Protein AF-A0AB38VSW3-F1 (afdb_monomer)

Nearest PDB structures (foldseek):
  4hss-assembly1_A  TM=2.836E-01  e=7.412E-05  Corynebacterium diphtheriae NCTC 13129
  4ou3-assembly1_A  TM=2.719E-01  e=1.695E-01  Sus scrofa
  4naq-assembly1_A  TM=2.684E-01  e=3.039E-01  Sus scrofa
  7vpp-assembly1_C  TM=2.658E-01  e=3.516E-01  Sus scrofa
  7vpp-assembly1_A  TM=2.348E-01  e=2.269E-01  Sus scrofa

Mean predicted aligned error: 18.6 Å

Radius of gyration: 65.26 Å; Cα contacts (8 Å, |Δi|>4): 1639; chains: 1; bounding box: 144×41×221 Å

Organism: NCBI:txid35755

Secondary structure (DSSP, 8-state):
--------------EEEEEEEEE---TTS-EEEEEEE-TT--EEEPPEETTEEEEEEEEE-TT-----EEEEEE---S-GGGSS--TT-SSSTT-EEEEEEETTT--EEEEEEE--PPPPPPPPEEEEEEEEEEEETTEEEEEEEEEEEEEE--TT--S-EEEEEEEEE---TT--EEEEEEEEEEETTSPBP----PPPSSTTS-EE-S-TT-PEEE-TT-EEEEEEEEEEEPBPTT--HHHHS--TT-TTSTT-EEEEEEEEETTEEEEEEEEE-----BPBPEEEEEEEEEEEES--STTEEEEEEEEEEEEESTTSB-EEEEEEEEE---TTT-S-SEEEEEETT-SSPEEE--BTTBEEEEEEEEE-TT-EEEEEEEEEEEPPPTT--HHHHS--SSSSSTT-EEEEEEE-SSS-EEEEEEE--PPP---PPPEEEEEEEEEEEPTT-TTEEEEEEEEEEE--TTSPPEEEEEEEEE--SS-EEEEEEEEETTEEEEEPEETTEEEEEEEEEE-TT-EEEEEEEEEEEPBPTTS-HHHHS--TT-TTSTT-EEEEEEETTEEEEEEE--PPPBPP-BPPPEEE-B-TTSPBPPGGG----EEE--TTTTS----EEEE-EE-TTT--TTEEE-SSPBPSS--

Foldseek 3Di:
DDDDDDDDDDDDDWFKKWKFKAFQEAPQWAWPWKWKQDPVRDTDTFDADPRHTGQDIDIDDPPDDDDIDMDTHTARHAAQPQLADDPPAGNHHRKMKMFMAGPVPRDTPDIDIDHDRHDFADDKDKEKDDWDWDADPPDLQKIKTKIKIKIWAALPGPDKWWKWKFKFWLAAPQWDWPDKDFPAKAKPVGDGFQWDFDDAPPDGNGTTTHPPPGTGIDDHGMMMMIMMITMIGAGELPDDPQQQADDAPDGNRRRKMKMWMWTQDNVGTDIDMYIDHDGGAYRAFDKDKEKEWPDKALDDPDQKIKTKMKMKIAREDHRHDWWFKWKKKAWQAAPQFPDWDWKWKDWPPGDDTDTFDDDPRITTPGGRDTHHYGGMTMMMMMTMTGAGDPPPDQQRQDDDPDGRHHGKMKMKMWTDDPDIDIDMYIYHDGRDDDADDKDKEKEWPDWAADPPDAQKIKTKMKMKIAAAQRHDFFFKWKKKQWQAAQKAWPFKWKDDPNDTDTFDDDDRMGGQDGRDGHHHGDMDMIMMMTMIRAGEPPGDPQQQAWDPPDGSRRRKMKMKMDTSVGIDIYIYGDGTHHQPQADKDKDFDADPVRHHDACVVPDWDWDFFQFQVNHGPDDGQATWDDPPPPPRRRMTTRVDGDGDHHD

Solvent-accessible surface area (backbone atoms only — not comparable to full-atom values): 35236 Å² total; per-residue (Å²): 140,88,84,89,82,89,84,80,84,81,72,84,66,73,44,52,35,33,36,31,40,33,74,33,37,15,88,31,36,49,73,75,49,43,25,40,40,51,99,87,66,54,76,43,80,44,65,78,51,100,84,26,25,65,71,48,71,49,76,50,57,76,98,64,87,85,87,84,46,73,49,80,40,58,47,87,56,72,62,44,86,33,29,52,53,60,96,85,54,74,43,21,10,50,17,33,36,39,39,34,23,36,58,91,76,65,47,78,76,46,74,51,75,52,63,44,59,47,83,75,72,52,73,67,47,71,46,41,41,75,47,43,77,43,82,41,86,98,37,79,53,34,33,35,38,33,37,36,38,38,43,33,31,50,66,89,19,93,44,72,46,50,34,37,41,35,42,32,77,35,38,18,92,70,45,44,77,78,44,78,44,79,78,46,44,32,35,75,86,70,48,76,54,87,63,31,83,47,79,59,58,58,96,85,64,19,31,40,46,34,44,85,102,43,63,50,75,44,49,51,56,36,36,37,42,34,35,39,37,35,34,29,37,35,25,59,33,79,58,60,67,78,42,26,47,46,45,91,95,41,78,40,16,8,47,18,32,40,33,38,36,42,26,84,43,53,93,44,81,43,78,51,69,35,60,36,48,29,64,47,53,58,20,56,32,55,75,50,60,47,40,40,73,74,49,72,43,83,65,62,64,96,66,21,19,33,37,32,32,40,38,39,42,33,22,42,51,59,66,18,44,61,39,49,34,27,35,34,40,33,68,29,42,7,77,55,38,44,75,69,76,47,40,28,38,26,45,77,92,50,92,62,73,44,80,56,79,54,63,96,59,39,29,73,78,45,73,68,39,78,43,46,33,53,37,73,48,46,35,39,38,39,39,30,29,42,57,56,61,88,86,64,54,70,75,52,29,38,46,44,102,54,80,48,16,11,50,13,34,36,38,39,44,36,32,60,89,89,63,77,45,74,50,70,28,59,28,60,39,61,50,89,82,89,51,50,73,66,47,62,44,45,40,70,75,49,76,42,74,41,84,100,38,92,61,30,33,37,37,34,33,42,36,41,40,36,27,46,76,63,15,64,70,41,50,33,32,38,36,39,34,67,32,48,9,62,45,46,82,76,47,42,26,37,53,58,94,90,42,79,39,80,48,68,70,59,84,74,29,30,71,76,43,74,68,4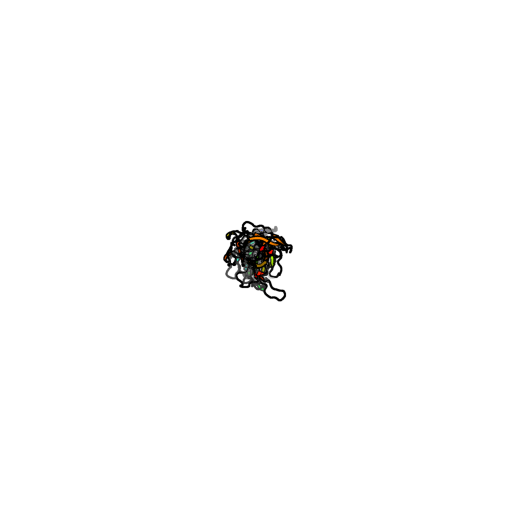1,77,43,46,46,63,37,70,51,79,44,44,36,40,35,36,28,38,39,13,56,77,85,49,61,65,76,26,26,40,49,45,88,99,36,80,44,13,1,44,17,29,38,36,39,41,38,40,97,90,50,73,46,69,31,58,28,63,42,60,36,61,57,43,74,80,41,67,62,53,75,44,75,50,55,47,100,88,67,46,81,43,69,56,90,76,71,80,86,54,75,40,43,36,18,51,94,84,70,49,78,72,76,48,78,72,39,69,45,42,78,42,88,80,75,82,46,80,35,37,29,23,53,89,48,74,47,78,92,79,44,100

Structure (mmCIF, N/CA/C/O backbone):
data_AF-A0AB38VSW3-F1
#
_entry.id   AF-A0AB38VSW3-F1
#
loop_
_atom_site.group_PDB
_atom_site.id
_atom_site.type_symbol
_atom_site.label_atom_id
_atom_site.label_alt_id
_atom_site.label_comp_id
_atom_site.label_asym_id
_atom_site.label_entity_id
_atom_site.label_seq_id
_atom_site.pdbx_PDB_ins_code
_atom_site.Cartn_x
_atom_site.Cartn_y
_atom_site.Cartn_z
_atom_site.occupancy
_atom_site.B_iso_or_equiv
_atom_site.auth_seq_id
_atom_site.auth_comp_id
_atom_site.auth_asym_id
_atom_site.auth_atom_id
_atom_site.pdbx_PDB_model_num
ATOM 1 N N . MET A 1 1 ? -90.142 -3.283 115.006 1.00 35.09 1 MET A N 1
ATOM 2 C CA . MET A 1 1 ? -89.270 -3.639 116.148 1.00 35.09 1 MET A CA 1
ATOM 3 C C . MET A 1 1 ? -88.181 -4.572 115.643 1.00 35.09 1 MET A C 1
ATOM 5 O O . MET A 1 1 ? -88.493 -5.407 114.808 1.00 35.09 1 MET A O 1
ATOM 9 N N . VAL A 1 2 ? -86.969 -4.403 116.193 1.00 30.55 2 VAL A N 1
ATOM 10 C CA . VAL A 1 2 ? -85.678 -5.096 115.945 1.00 30.55 2 VAL A CA 1
ATOM 11 C C . VAL A 1 2 ? -84.776 -4.548 114.810 1.00 30.55 2 VAL A C 1
ATOM 13 O O . VAL A 1 2 ? -84.734 -5.060 113.702 1.00 30.55 2 VAL A O 1
ATOM 16 N N . ALA A 1 3 ? -84.139 -3.420 115.154 1.00 35.19 3 ALA A N 1
ATOM 17 C CA . ALA A 1 3 ? -82.729 -2.971 115.104 1.00 35.19 3 ALA A CA 1
ATOM 18 C C . ALA A 1 3 ? -81.608 -3.549 114.184 1.00 35.19 3 ALA A C 1
ATOM 20 O O . ALA A 1 3 ? -81.405 -4.755 114.105 1.00 35.19 3 ALA A O 1
ATOM 21 N N . ASN A 1 4 ? -80.762 -2.579 113.764 1.00 36.25 4 ASN A N 1
ATOM 22 C CA . ASN A 1 4 ? -79.280 -2.523 113.656 1.00 36.25 4 ASN A CA 1
ATOM 23 C C . ASN A 1 4 ? -78.512 -3.185 112.485 1.00 36.25 4 ASN A C 1
ATOM 25 O O . ASN A 1 4 ? -78.336 -4.396 112.469 1.00 36.25 4 ASN A O 1
ATOM 29 N N . ASN A 1 5 ? -77.891 -2.383 111.597 1.00 32.25 5 ASN A N 1
ATOM 30 C CA . ASN A 1 5 ? -76.478 -1.936 111.697 1.00 32.25 5 ASN A CA 1
ATOM 31 C C . ASN A 1 5 ? -75.986 -1.175 110.437 1.00 32.25 5 ASN A C 1
ATOM 33 O O . ASN A 1 5 ? -76.359 -1.496 109.313 1.00 32.25 5 ASN A O 1
ATOM 37 N N . ASP A 1 6 ? -75.133 -0.180 110.698 1.00 40.50 6 ASP A N 1
ATOM 38 C CA . ASP A 1 6 ? -74.167 0.561 109.864 1.00 40.50 6 ASP A CA 1
ATOM 39 C C . ASP A 1 6 ? -73.978 0.229 108.368 1.00 40.50 6 ASP A C 1
ATOM 41 O O . ASP A 1 6 ? -73.460 -0.828 108.011 1.00 40.50 6 ASP A O 1
ATOM 45 N N . ILE A 1 7 ? -74.146 1.253 107.516 1.00 37.25 7 ILE A N 1
ATOM 46 C CA . ILE A 1 7 ? -73.246 1.503 106.374 1.00 37.25 7 ILE A CA 1
ATOM 47 C C . ILE A 1 7 ? -72.854 2.986 106.396 1.00 37.25 7 ILE A C 1
ATOM 49 O O . ILE A 1 7 ? -73.611 3.862 105.982 1.00 37.25 7 ILE A O 1
ATOM 53 N N . ASN A 1 8 ? -71.650 3.245 106.905 1.00 37.97 8 ASN A N 1
ATOM 54 C CA . ASN A 1 8 ? -70.973 4.534 106.846 1.00 37.97 8 ASN A CA 1
ATOM 55 C C . ASN A 1 8 ? -70.571 4.890 105.403 1.00 37.97 8 ASN A C 1
ATOM 57 O O . ASN A 1 8 ? -69.819 4.170 104.747 1.00 37.97 8 ASN A O 1
ATOM 61 N N . ASP A 1 9 ? -71.067 6.040 104.961 1.00 42.03 9 ASP A N 1
ATOM 62 C CA . ASP A 1 9 ? -70.393 7.117 104.228 1.00 42.03 9 ASP A CA 1
ATOM 63 C C . ASP A 1 9 ? -68.881 6.897 103.922 1.00 42.03 9 ASP A C 1
ATOM 65 O O . ASP A 1 9 ? -67.999 7.274 104.699 1.00 42.03 9 ASP A O 1
ATOM 69 N N . LYS A 1 10 ? -68.542 6.300 102.765 1.00 42.84 10 LYS A N 1
ATOM 70 C CA . LYS A 1 10 ? -67.163 6.300 102.232 1.00 42.84 10 LYS A CA 1
ATOM 71 C C . LYS A 1 10 ? -66.903 7.609 101.483 1.00 42.84 10 LYS A C 1
ATOM 73 O O . LYS A 1 10 ? -67.060 7.682 100.266 1.00 42.84 10 LYS A O 1
ATOM 78 N N . LYS A 1 11 ? -66.453 8.633 102.213 1.00 42.84 11 LYS A N 1
ATOM 79 C CA . LYS A 1 11 ? -65.789 9.815 101.637 1.00 42.84 11 LYS A CA 1
ATOM 80 C C . LYS A 1 11 ? -64.628 9.371 100.739 1.00 42.84 11 LYS A C 1
ATOM 82 O O . LYS A 1 11 ? -63.855 8.493 101.121 1.00 42.84 11 LYS A O 1
ATOM 87 N N . ALA A 1 12 ? -64.500 9.981 99.562 1.00 49.84 12 ALA A N 1
ATOM 88 C CA . ALA A 1 12 ? -63.368 9.771 98.666 1.00 49.84 12 ALA A CA 1
ATOM 89 C C . ALA A 1 12 ? -62.064 10.168 99.382 1.00 49.84 12 ALA A C 1
ATOM 91 O O . ALA A 1 12 ? -61.819 11.345 99.629 1.00 49.84 12 ALA A O 1
ATOM 92 N N . GLN A 1 13 ? -61.270 9.177 99.788 1.00 59.62 13 GLN A N 1
ATOM 93 C CA . GLN A 1 13 ? -59.976 9.388 100.437 1.00 59.62 13 GLN A CA 1
ATOM 94 C C . GLN A 1 13 ? -58.893 9.635 99.381 1.00 59.62 13 GLN A C 1
ATOM 96 O O . GLN A 1 13 ? -58.911 8.994 98.327 1.00 59.62 13 GLN A O 1
ATOM 101 N N . GLN A 1 14 ? -57.954 10.539 99.686 1.00 63.81 14 GLN A N 1
ATOM 102 C CA . GLN A 1 14 ? -56.663 10.649 98.998 1.00 63.81 14 GLN A CA 1
ATOM 103 C C . GLN A 1 14 ? -56.000 9.271 98.951 1.00 63.81 14 GLN A C 1
ATOM 105 O O . GLN A 1 14 ? -56.002 8.555 99.953 1.00 63.81 14 GLN A O 1
ATOM 110 N N . ARG A 1 15 ? -55.449 8.888 97.796 1.00 70.06 15 ARG A N 1
ATOM 111 C CA . ARG A 1 15 ? -54.729 7.618 97.652 1.00 70.06 15 ARG A CA 1
ATOM 112 C C . ARG A 1 15 ? -53.339 7.856 97.102 1.00 70.06 15 ARG A C 1
ATOM 114 O O . ARG A 1 15 ? -53.170 8.587 96.124 1.00 70.06 15 ARG A O 1
ATOM 121 N N . GLU A 1 16 ? -52.362 7.205 97.721 1.00 82.50 16 GLU A N 1
ATOM 122 C CA . GLU A 1 16 ? -51.021 7.122 97.167 1.00 82.50 16 GLU A CA 1
ATOM 123 C C . GLU A 1 16 ? -50.976 6.097 96.029 1.00 82.50 16 GLU A C 1
ATOM 125 O O . GLU A 1 16 ? -51.409 4.950 96.178 1.00 82.50 16 GLU A O 1
ATOM 130 N N . TYR A 1 17 ? -50.420 6.508 94.895 1.00 85.44 17 TYR A N 1
ATOM 131 C CA . TYR A 1 17 ? -50.306 5.702 93.691 1.00 85.44 17 TYR A CA 1
ATOM 132 C C . TYR A 1 17 ? -48.846 5.558 93.248 1.00 85.44 17 TYR A C 1
ATOM 134 O O . TYR A 1 17 ? -47.978 6.373 93.577 1.00 85.44 17 TYR A O 1
ATOM 142 N N . LYS A 1 18 ? -48.597 4.525 92.446 1.00 87.69 18 LYS A N 1
ATOM 143 C CA . LYS A 1 18 ? -47.345 4.287 91.726 1.00 87.69 18 LYS A CA 1
ATOM 144 C C . LYS A 1 18 ? -47.673 3.864 90.293 1.00 87.69 18 LYS A C 1
ATOM 146 O O . LYS A 1 18 ? -48.432 2.920 90.113 1.00 87.69 18 LYS A O 1
ATOM 151 N N . ILE A 1 19 ? -47.109 4.540 89.292 1.00 88.75 19 ILE A N 1
ATOM 152 C CA . ILE A 1 19 ? -47.274 4.218 87.865 1.00 88.75 19 ILE A CA 1
ATOM 153 C C . ILE A 1 19 ? -45.988 3.581 87.358 1.00 88.75 19 ILE A C 1
ATOM 155 O O . ILE A 1 19 ? -44.912 4.182 87.433 1.00 88.75 19 ILE A O 1
ATOM 159 N N . VAL A 1 20 ? -46.104 2.372 86.822 1.00 89.69 20 VAL A N 1
ATOM 160 C CA . VAL A 1 20 ? -44.997 1.655 86.194 1.00 89.69 20 VAL A CA 1
ATOM 161 C C . VAL A 1 20 ? -45.326 1.436 84.728 1.00 89.69 20 VAL A C 1
ATOM 163 O O . VAL A 1 20 ? -46.371 0.887 84.400 1.00 89.69 20 VAL A O 1
ATOM 166 N N . ASP A 1 21 ? -44.416 1.852 83.857 1.00 90.50 21 ASP A N 1
ATOM 167 C CA . ASP A 1 21 ? -44.489 1.615 82.420 1.00 90.50 21 ASP A CA 1
ATOM 168 C C . ASP A 1 21 ? -43.604 0.432 82.054 1.00 90.50 21 ASP A C 1
ATOM 170 O O . ASP A 1 21 ? -42.467 0.308 82.511 1.00 90.50 21 ASP A O 1
ATOM 174 N N . ASN A 1 22 ? -44.136 -0.482 81.265 1.00 88.62 22 ASN A N 1
ATOM 175 C CA . ASN A 1 22 ? -43.502 -1.741 80.939 1.00 88.62 22 ASN A CA 1
ATOM 176 C C . ASN A 1 22 ? -43.571 -1.951 79.424 1.00 88.62 22 ASN A C 1
ATOM 178 O O . ASN A 1 22 ? -44.429 -2.703 78.942 1.00 88.62 22 ASN A O 1
ATOM 182 N N . PRO A 1 23 ? -42.671 -1.300 78.661 1.00 87.25 23 PRO A N 1
ATOM 183 C CA . PRO A 1 23 ? -42.607 -1.514 77.232 1.00 87.25 23 PRO A CA 1
ATOM 184 C C . PRO A 1 23 ? -42.077 -2.924 76.974 1.00 87.25 23 PRO A C 1
ATOM 186 O O . PRO A 1 23 ? -40.981 -3.293 77.404 1.00 87.25 23 PRO A O 1
ATOM 189 N N . LYS A 1 24 ? -42.885 -3.730 76.284 1.00 85.88 24 LYS A N 1
ATOM 190 C CA . LYS A 1 24 ? -42.597 -5.131 75.947 1.00 85.88 24 LYS A CA 1
ATOM 191 C C . LYS A 1 24 ? -42.590 -5.277 74.432 1.00 85.88 24 LYS A C 1
ATOM 193 O O . LYS A 1 24 ? -43.411 -5.991 73.852 1.00 85.88 24 LYS A O 1
ATOM 198 N N . PHE A 1 25 ? -41.679 -4.531 73.819 1.00 83.25 25 PHE A N 1
ATOM 199 C CA . PHE A 1 25 ? -41.500 -4.497 72.375 1.00 83.25 25 PHE A CA 1
ATOM 200 C C . PHE A 1 25 ? -41.042 -5.875 71.891 1.00 83.25 25 PHE A C 1
ATOM 202 O O . PHE A 1 25 ? -40.576 -6.706 72.678 1.00 83.25 25 PHE A O 1
ATOM 209 N N . THR A 1 26 ? -41.185 -6.128 70.593 1.00 72.12 26 THR A N 1
ATOM 210 C CA . THR A 1 26 ? -40.595 -7.320 69.974 1.00 72.12 26 THR A CA 1
ATOM 211 C C . THR A 1 26 ? -39.095 -7.423 70.278 1.00 72.12 26 THR A C 1
ATOM 213 O O . THR A 1 26 ? -38.396 -6.419 70.425 1.00 72.12 26 THR A O 1
ATOM 216 N N . THR A 1 27 ? -38.575 -8.651 70.355 1.00 69.38 27 THR A N 1
ATOM 217 C CA . THR A 1 27 ? -37.139 -8.911 70.540 1.00 69.38 27 THR A CA 1
ATOM 218 C C . THR A 1 27 ? -36.273 -8.323 69.425 1.00 69.38 27 THR A C 1
ATOM 220 O O . THR A 1 27 ? -35.075 -8.154 69.629 1.00 69.38 27 THR A O 1
ATOM 223 N N . THR A 1 28 ? -36.864 -7.999 68.270 1.00 64.00 28 THR A N 1
ATOM 224 C CA . THR A 1 28 ? -36.188 -7.335 67.143 1.00 64.00 28 THR A CA 1
ATOM 225 C C . THR A 1 28 ? -36.162 -5.809 67.261 1.00 64.00 28 THR A C 1
ATOM 227 O O . THR A 1 28 ? -35.557 -5.122 66.440 1.00 64.00 28 THR A O 1
ATOM 230 N N . ALA A 1 29 ? -36.767 -5.272 68.323 1.00 70.38 29 ALA A N 1
ATOM 231 C CA . ALA A 1 29 ? -36.743 -3.864 68.677 1.00 70.38 29 ALA A CA 1
ATOM 232 C C . ALA A 1 29 ? -36.234 -3.651 70.120 1.00 70.38 29 ALA A C 1
ATOM 234 O O . ALA A 1 29 ? -36.998 -3.191 70.978 1.00 70.38 29 ALA A O 1
ATOM 235 N N . PRO A 1 30 ? -34.974 -4.016 70.450 1.00 75.94 30 PRO A N 1
ATOM 236 C CA . PRO A 1 30 ? -34.468 -3.908 71.813 1.00 75.94 30 PRO A CA 1
ATOM 237 C C . PRO A 1 30 ? -34.503 -2.459 72.305 1.00 75.94 30 PRO A C 1
ATOM 239 O O . PRO A 1 30 ? -33.931 -1.551 71.696 1.00 75.94 30 PRO A O 1
ATOM 242 N N . ILE A 1 31 ? -35.167 -2.260 73.444 1.00 82.38 31 ILE A N 1
ATOM 243 C CA . ILE A 1 31 ? -35.285 -0.964 74.114 1.00 82.38 31 ILE A CA 1
ATOM 244 C C . ILE A 1 31 ? -33.904 -0.539 74.611 1.00 82.38 31 ILE A C 1
ATOM 246 O O . ILE A 1 31 ? -33.273 -1.242 75.400 1.00 82.38 31 ILE A O 1
ATOM 250 N N . THR A 1 32 ? -33.455 0.630 74.169 1.00 82.62 32 THR A N 1
ATOM 251 C CA . THR A 1 32 ? -32.160 1.209 74.532 1.00 82.62 32 THR A CA 1
ATOM 252 C C . THR A 1 32 ? -32.268 2.139 75.731 1.00 82.62 32 THR A C 1
ATOM 254 O O . THR A 1 32 ? -31.391 2.119 76.588 1.00 82.62 32 THR A O 1
ATOM 257 N N . LYS A 1 33 ? -33.351 2.920 75.832 1.00 86.75 33 LYS A N 1
ATOM 258 C CA . LYS A 1 33 ? -33.660 3.747 77.009 1.00 86.75 33 LYS A CA 1
ATOM 259 C C . LYS A 1 33 ? -35.146 4.100 77.080 1.00 86.75 33 LYS A C 1
ATOM 261 O O . LYS A 1 33 ? -35.829 4.170 76.059 1.00 86.75 33 LYS A O 1
ATOM 266 N N . VAL A 1 34 ? -35.629 4.379 78.288 1.00 89.06 34 VAL A N 1
ATOM 267 C CA . VAL A 1 34 ? -36.984 4.892 78.544 1.00 89.06 34 VAL A CA 1
ATOM 268 C C . VAL A 1 34 ? -36.860 6.170 79.355 1.00 89.06 34 VAL A C 1
ATOM 270 O O . VAL A 1 34 ? -36.114 6.216 80.331 1.00 89.06 34 VAL A O 1
ATOM 273 N N . VAL A 1 35 ? -37.570 7.217 78.947 1.00 91.31 35 VAL A N 1
ATOM 274 C CA . VAL A 1 35 ? -37.495 8.534 79.584 1.00 91.31 35 VAL A CA 1
ATOM 275 C C . VAL A 1 35 ? -38.890 9.053 79.926 1.00 91.31 35 VAL A C 1
ATOM 277 O O . VAL A 1 35 ? -39.840 8.853 79.165 1.00 91.31 35 VAL A O 1
ATOM 280 N N . ARG A 1 36 ? -39.014 9.769 81.046 1.00 91.44 36 ARG A N 1
ATOM 281 C CA . ARG A 1 36 ? -40.176 10.616 81.338 1.00 91.44 36 ARG A CA 1
ATOM 282 C C . ARG A 1 36 ? -39.977 11.968 80.667 1.00 91.44 36 ARG A C 1
ATOM 284 O O . ARG A 1 36 ? -38.894 12.543 80.758 1.00 91.44 36 ARG A O 1
ATOM 291 N N . VAL A 1 37 ? -41.025 12.468 80.026 1.00 89.06 37 VAL A N 1
ATOM 292 C CA . VAL A 1 37 ? -41.041 13.772 79.361 1.00 89.06 37 VAL A CA 1
ATOM 293 C C . VAL A 1 37 ? -41.895 14.731 80.183 1.00 89.06 37 VAL A C 1
ATOM 295 O O . VAL A 1 37 ? -43.077 14.465 80.415 1.00 89.06 37 VAL A O 1
ATOM 298 N N . ASP A 1 38 ? -41.302 15.832 80.641 1.00 84.56 38 ASP A N 1
ATOM 299 C CA . ASP A 1 38 ? -42.023 16.850 81.408 1.00 84.56 38 ASP A CA 1
ATOM 300 C C . ASP A 1 38 ? -42.817 17.828 80.513 1.00 84.56 38 ASP A C 1
ATOM 302 O O . ASP A 1 38 ? -42.834 17.723 79.284 1.00 84.56 38 ASP A O 1
ATOM 306 N N . GLY A 1 39 ? -43.506 18.795 81.131 1.00 77.31 39 GLY A N 1
ATOM 307 C CA . GLY A 1 39 ? -44.316 19.792 80.418 1.00 77.31 39 GLY A CA 1
ATOM 308 C C . GLY A 1 39 ? -43.522 20.736 79.504 1.00 77.31 39 GLY A C 1
ATOM 309 O O . GLY A 1 39 ? -44.118 21.346 78.619 1.00 77.31 39 GLY A O 1
ATOM 310 N N . SER A 1 40 ? -42.199 20.833 79.684 1.00 80.38 40 SER A N 1
ATOM 311 C CA . SER A 1 40 ? -41.288 21.602 78.825 1.00 80.38 40 SER A CA 1
ATOM 312 C C . SER A 1 40 ? -40.708 20.774 77.671 1.00 80.38 40 SER A C 1
ATOM 314 O O . SER A 1 40 ? -40.106 21.331 76.755 1.00 80.38 40 SER A O 1
ATOM 316 N N . GLY A 1 41 ? -40.914 19.452 77.692 1.00 79.75 41 GLY A N 1
ATOM 317 C CA . GLY A 1 41 ? -40.327 18.512 76.742 1.00 79.75 41 GLY A CA 1
ATOM 318 C C . GLY A 1 41 ? -38.959 17.972 77.165 1.00 79.75 41 GLY A C 1
ATOM 319 O O . GLY A 1 41 ? -38.352 17.239 76.384 1.00 79.75 41 GLY A O 1
ATOM 320 N N . ALA A 1 42 ? -38.472 18.304 78.366 1.00 83.56 42 ALA A N 1
ATOM 321 C CA . ALA A 1 42 ? -37.211 17.780 78.876 1.00 83.56 42 ALA A CA 1
ATOM 322 C C . ALA A 1 42 ? -37.347 16.292 79.230 1.00 83.56 42 ALA A C 1
ATOM 324 O O . ALA A 1 42 ? -38.368 15.850 79.764 1.00 83.56 42 ALA A O 1
ATOM 325 N N . GLU A 1 43 ? -36.307 15.519 78.918 1.00 90.88 43 GLU A N 1
ATOM 326 C CA . GLU A 1 43 ? -36.273 14.073 79.122 1.00 90.88 43 GLU A CA 1
ATOM 327 C C . GLU A 1 43 ? -35.470 13.714 80.370 1.00 90.88 43 GLU A C 1
ATOM 329 O O . GLU A 1 43 ? -34.314 14.110 80.508 1.00 90.88 43 GLU A O 1
ATOM 334 N N . THR A 1 44 ? -36.063 12.919 81.259 1.00 90.88 44 THR A N 1
ATOM 335 C CA . THR A 1 44 ? -35.363 12.299 82.391 1.00 90.88 44 THR A CA 1
ATOM 336 C C . THR A 1 44 ? -35.361 10.790 82.207 1.00 90.88 44 THR A C 1
ATOM 338 O O . THR A 1 44 ? -36.427 10.178 82.133 1.00 90.88 44 THR A O 1
ATOM 341 N N . GLU A 1 45 ? -34.179 10.184 82.116 1.00 89.94 45 GLU A N 1
ATOM 342 C CA . GLU A 1 45 ? -34.042 8.733 81.975 1.00 89.94 45 GLU A CA 1
ATOM 343 C C . GLU A 1 45 ? -34.541 7.995 83.220 1.00 89.94 45 GLU A C 1
ATOM 345 O O . GLU A 1 45 ? -34.257 8.381 84.354 1.00 89.94 45 GLU A O 1
ATOM 350 N N . LEU A 1 46 ? -35.323 6.941 82.994 1.00 91.00 46 LEU A N 1
ATOM 351 C CA . LEU A 1 46 ? -35.949 6.149 84.040 1.00 91.00 46 LEU A CA 1
ATOM 352 C C . LEU A 1 46 ? -35.148 4.874 84.293 1.00 91.00 46 LEU A C 1
ATOM 354 O O . LEU A 1 46 ? -34.808 4.134 83.371 1.00 91.00 46 LEU A O 1
ATOM 358 N N . ALA A 1 47 ? -34.903 4.573 85.567 1.00 84.81 47 ALA A N 1
ATOM 359 C CA . ALA A 1 47 ? -34.270 3.323 85.959 1.00 84.81 47 ALA A CA 1
ATOM 360 C C . ALA A 1 47 ? -35.246 2.144 85.808 1.00 84.81 47 ALA A C 1
ATOM 362 O O . ALA A 1 47 ? -36.395 2.197 86.260 1.00 84.81 47 ALA A O 1
ATOM 363 N N . LYS A 1 48 ? -34.766 1.050 85.208 1.00 83.94 48 LYS A N 1
ATOM 364 C CA . LYS A 1 48 ? -35.519 -0.203 85.105 1.00 83.94 48 LYS A CA 1
ATOM 365 C C . LYS A 1 48 ? -35.599 -0.879 86.477 1.00 83.94 48 LYS A C 1
ATOM 367 O O . LYS A 1 48 ? -34.582 -1.133 87.115 1.00 83.94 48 LYS A O 1
ATOM 372 N N . THR A 1 49 ? -36.808 -1.198 86.915 1.00 82.00 49 THR A N 1
ATOM 373 C CA . THR A 1 49 ? -37.102 -1.975 88.128 1.00 82.00 49 THR A CA 1
ATOM 374 C C . THR A 1 49 ? -37.496 -3.411 87.765 1.00 82.00 49 THR A C 1
ATOM 376 O O . THR A 1 49 ? -37.632 -3.748 86.587 1.00 82.00 49 THR A O 1
ATOM 379 N N . ALA A 1 50 ? -37.718 -4.266 88.770 1.00 79.00 50 ALA A N 1
ATOM 380 C CA . ALA A 1 50 ? -38.126 -5.660 88.565 1.00 79.00 50 ALA A CA 1
ATOM 381 C C . ALA A 1 50 ? -39.452 -5.817 87.791 1.00 79.00 50 ALA A C 1
ATOM 383 O O . ALA A 1 50 ? -39.666 -6.845 87.156 1.00 79.00 50 ALA A O 1
ATOM 384 N N . THR A 1 51 ? -40.330 -4.810 87.827 1.00 77.94 51 THR A N 1
ATOM 385 C CA . THR A 1 51 ? -41.673 -4.858 87.223 1.00 77.94 51 THR A CA 1
ATOM 386 C C . THR A 1 51 ? -41.852 -3.904 86.035 1.00 77.94 51 THR A C 1
ATOM 388 O O . THR A 1 51 ? -42.940 -3.850 85.475 1.00 77.94 51 THR A O 1
ATOM 391 N N . GLY A 1 52 ? -40.815 -3.152 85.644 1.00 86.06 52 GLY A N 1
ATOM 392 C CA . GLY A 1 52 ? -40.875 -2.121 84.593 1.00 86.06 52 GLY A CA 1
ATOM 393 C C . GLY A 1 52 ? -40.153 -0.830 84.995 1.00 86.06 52 GLY A C 1
ATOM 394 O O . GLY A 1 52 ? -39.329 -0.834 85.906 1.00 86.06 52 GLY A O 1
ATOM 395 N N . TYR A 1 53 ? -40.446 0.286 84.344 1.00 91.62 53 TYR A N 1
ATOM 396 C CA . TYR A 1 53 ? -39.876 1.609 84.603 1.00 91.62 53 TYR A CA 1
ATOM 397 C C . TYR A 1 53 ? -40.815 2.413 85.501 1.00 91.62 53 TYR A C 1
ATOM 399 O O . TYR A 1 53 ? -41.982 2.602 85.170 1.00 91.62 53 TYR A O 1
ATOM 407 N N . LEU A 1 54 ? -40.330 2.884 86.653 1.00 89.25 54 LEU A N 1
ATOM 408 C CA . LEU A 1 54 ? -41.127 3.752 87.525 1.00 89.25 54 LEU A CA 1
ATOM 409 C C . LEU A 1 54 ? -41.278 5.123 86.860 1.00 89.25 54 LEU A C 1
ATOM 411 O O . LEU A 1 54 ? -40.308 5.869 86.764 1.00 89.25 54 LEU A O 1
ATOM 415 N N . VAL A 1 55 ? -42.489 5.442 86.414 1.00 88.56 55 VAL A N 1
ATOM 416 C CA . VAL A 1 55 ? -42.779 6.673 85.670 1.00 88.56 55 VAL A CA 1
ATOM 417 C C . VAL A 1 55 ? -43.198 7.804 86.593 1.00 88.56 55 VAL A C 1
ATOM 419 O O . VAL A 1 55 ? -42.797 8.949 86.384 1.00 88.56 55 VAL A O 1
ATOM 422 N N . ASP A 1 56 ? -44.009 7.493 87.603 1.00 87.69 56 ASP A N 1
ATOM 423 C CA . ASP A 1 56 ? -44.476 8.475 88.577 1.00 87.69 56 ASP A CA 1
ATOM 424 C C . ASP A 1 56 ? -44.953 7.806 89.870 1.00 87.69 56 ASP A C 1
ATOM 426 O O . ASP A 1 56 ? -45.336 6.634 89.875 1.00 87.69 56 ASP A O 1
ATOM 430 N N . GLN A 1 57 ? -44.952 8.552 90.970 1.00 87.31 57 GLN A N 1
ATOM 431 C CA . GLN A 1 57 ? -45.550 8.135 92.238 1.00 87.31 57 GLN A CA 1
ATOM 432 C C . GLN A 1 57 ? -45.942 9.363 93.058 1.00 87.31 57 GLN A C 1
ATOM 434 O O . GLN A 1 57 ? -45.221 10.360 93.076 1.00 87.31 57 GLN A O 1
ATOM 439 N N . GLY A 1 58 ? -47.049 9.288 93.786 1.00 85.25 58 GLY A N 1
ATOM 440 C CA . GLY A 1 58 ? -47.522 10.429 94.565 1.00 85.25 58 GLY A CA 1
ATOM 441 C C . GLY A 1 58 ? -48.921 10.228 95.117 1.00 85.25 58 GLY A C 1
ATOM 442 O O . GLY A 1 58 ? -49.410 9.105 95.177 1.00 85.25 58 GLY A O 1
ATOM 443 N N . ILE A 1 59 ? -49.556 11.324 95.522 1.00 83.31 59 ILE A N 1
ATOM 444 C CA . ILE A 1 59 ? -50.957 11.363 95.950 1.00 83.31 59 ILE A CA 1
ATOM 445 C C . ILE A 1 59 ? -51.769 11.963 94.806 1.00 83.31 59 ILE A C 1
ATOM 447 O O . ILE A 1 59 ? -51.374 12.986 94.247 1.00 83.31 59 ILE A O 1
ATOM 451 N N . ILE A 1 60 ? -52.897 11.340 94.468 1.00 80.69 60 ILE A N 1
ATOM 452 C CA . ILE A 1 60 ? -53.880 11.921 93.550 1.00 80.69 60 ILE A CA 1
ATOM 453 C C . ILE A 1 60 ? -55.144 12.298 94.322 1.00 80.69 60 ILE A C 1
ATOM 455 O O . ILE A 1 60 ? -55.672 11.505 95.108 1.00 80.69 60 ILE A O 1
ATOM 459 N N . GLU A 1 61 ? -55.616 13.527 94.117 1.00 80.75 61 GLU A N 1
ATOM 460 C CA . GLU A 1 61 ? -56.834 14.025 94.756 1.00 80.75 61 GLU A CA 1
ATOM 461 C C . GLU A 1 61 ? -58.084 13.455 94.068 1.00 80.75 61 GLU A C 1
ATOM 463 O O . GLU A 1 61 ? -58.086 13.281 92.839 1.00 80.75 61 GLU A O 1
ATOM 468 N N . PRO A 1 62 ? -59.179 13.209 94.811 1.00 79.25 62 PRO A N 1
ATOM 469 C CA . PRO A 1 62 ? -60.444 12.788 94.221 1.00 79.25 62 PRO A CA 1
ATOM 470 C C . PRO A 1 62 ? -60.887 13.703 93.068 1.00 79.25 62 PRO A C 1
ATOM 472 O O . PRO A 1 62 ? -60.856 14.925 93.189 1.00 79.25 62 PRO A O 1
ATOM 475 N N . ASN A 1 63 ? -61.352 13.108 91.965 1.00 78.50 63 ASN A N 1
ATOM 476 C CA . ASN A 1 63 ? -61.823 13.801 90.753 1.00 78.50 63 ASN A CA 1
ATOM 477 C C . ASN A 1 63 ? -60.770 14.657 90.015 1.00 78.50 63 ASN A C 1
ATOM 479 O O . ASN A 1 63 ? -61.141 15.520 89.220 1.00 78.50 63 ASN A O 1
ATOM 483 N N . THR A 1 64 ? -59.475 14.421 90.239 1.00 81.56 64 THR A N 1
ATOM 484 C CA . THR A 1 64 ? -58.397 15.029 89.442 1.00 81.56 64 THR A CA 1
ATOM 485 C C . THR A 1 64 ? -57.780 14.020 88.476 1.00 81.56 64 THR A C 1
ATOM 487 O O . THR A 1 64 ? -57.844 12.811 88.693 1.00 81.56 64 THR A O 1
ATOM 490 N N . SER A 1 65 ? -57.194 14.513 87.386 1.00 81.38 65 SER A N 1
ATOM 491 C CA . SER A 1 65 ? -56.469 13.701 86.408 1.00 81.38 65 SER A CA 1
ATOM 492 C C . SER A 1 65 ? -55.038 14.199 86.282 1.00 81.38 65 SER A C 1
ATOM 494 O O . SER A 1 65 ? -54.814 15.405 86.174 1.00 81.38 65 SER A O 1
ATOM 496 N N . GLN A 1 66 ? -54.088 13.276 86.205 1.00 80.75 66 GLN A N 1
ATOM 497 C CA . GLN A 1 66 ? -52.696 13.578 85.910 1.00 80.75 66 GLN A CA 1
ATOM 498 C C . GLN A 1 66 ? -52.295 12.902 84.602 1.00 80.75 66 GLN A C 1
ATOM 500 O O . GLN A 1 66 ? -52.677 11.765 84.335 1.00 80.75 66 GLN A O 1
ATOM 505 N N . THR A 1 67 ? -51.531 13.607 83.772 1.00 82.81 67 THR A N 1
ATOM 506 C CA . THR A 1 67 ? -50.968 13.059 82.536 1.00 82.81 67 THR A CA 1
ATOM 507 C C . THR A 1 67 ? -49.463 12.970 82.680 1.00 82.81 67 THR A C 1
ATOM 509 O O . THR A 1 67 ? -48.812 13.957 83.021 1.00 82.81 67 THR A O 1
ATOM 512 N N . VAL A 1 68 ? -48.909 11.802 82.374 1.00 84.75 68 VAL A N 1
ATOM 513 C CA . VAL A 1 68 ? -47.465 11.605 82.285 1.00 84.75 68 VAL A CA 1
ATOM 514 C C . VAL A 1 68 ? -47.133 11.129 80.882 1.00 84.75 68 VAL A C 1
ATOM 516 O O . VAL A 1 68 ? -47.835 10.290 80.323 1.00 84.75 68 VAL A O 1
ATOM 519 N N . LYS A 1 69 ? -46.083 11.702 80.294 1.00 89.31 69 LYS A N 1
ATOM 520 C CA . LYS A 1 69 ? -45.595 11.315 78.972 1.00 89.31 69 LYS A CA 1
ATOM 521 C C . LYS A 1 69 ? -44.323 10.500 79.131 1.00 89.31 69 LYS A C 1
ATOM 523 O O . LYS A 1 69 ? -43.407 10.908 79.845 1.00 89.31 69 LYS A O 1
ATOM 528 N N . VAL A 1 70 ? -44.270 9.374 78.437 1.00 88.69 70 VAL A N 1
ATOM 529 C CA . VAL A 1 70 ? -43.102 8.495 78.372 1.00 88.69 70 VAL A CA 1
ATOM 530 C C . VAL A 1 70 ? -42.648 8.421 76.924 1.00 88.69 70 VAL A C 1
ATOM 532 O O . VAL A 1 70 ? -43.473 8.412 76.008 1.00 88.69 70 VAL A O 1
ATOM 535 N N . ARG A 1 71 ? -41.335 8.390 76.709 1.00 89.00 71 ARG A N 1
ATOM 536 C CA . ARG A 1 71 ? -40.743 8.115 75.401 1.00 89.00 71 ARG A CA 1
ATOM 537 C C . ARG A 1 71 ? -39.813 6.916 75.516 1.00 89.00 71 ARG A C 1
ATOM 539 O O . ARG A 1 71 ? -38.956 6.860 76.396 1.00 89.00 71 ARG A O 1
ATOM 546 N N . VAL A 1 72 ? -40.004 5.967 74.609 1.00 86.38 72 VAL A N 1
ATOM 547 C CA . VAL A 1 72 ? -39.241 4.721 74.533 1.00 86.38 72 VAL A CA 1
ATOM 548 C C . VAL A 1 72 ? -38.340 4.797 73.309 1.00 86.38 72 VAL A C 1
ATOM 550 O O . VAL A 1 72 ? -38.806 5.078 72.207 1.00 86.38 72 VAL A O 1
ATOM 553 N N . TYR A 1 73 ? -37.050 4.564 73.513 1.00 83.44 73 TYR A N 1
ATOM 554 C CA . TYR A 1 73 ? -36.047 4.475 72.460 1.00 83.44 73 TYR A CA 1
ATOM 555 C C . TYR A 1 73 ? -35.657 3.014 72.273 1.00 83.44 73 TYR A C 1
ATOM 557 O O . TYR A 1 73 ? -35.503 2.285 73.251 1.00 83.44 73 TYR A O 1
ATOM 565 N N . PHE A 1 74 ? -35.487 2.592 71.026 1.00 79.12 74 PHE A N 1
ATOM 566 C CA . PHE A 1 74 ? -35.178 1.216 70.653 1.00 79.12 74 PHE A CA 1
ATOM 567 C C . PHE A 1 74 ? -34.352 1.197 69.364 1.00 79.12 74 PHE A C 1
ATOM 569 O O . PHE A 1 74 ? -34.418 2.140 68.574 1.00 79.12 74 PHE A O 1
ATOM 576 N N . ASN A 1 75 ? -33.570 0.139 69.163 1.00 70.81 75 ASN A N 1
ATOM 577 C CA . ASN A 1 75 ? -32.906 -0.125 67.883 1.00 70.81 75 ASN A CA 1
ATOM 578 C C . ASN A 1 75 ? -33.776 -1.059 67.050 1.00 70.81 75 ASN A C 1
ATOM 580 O O . ASN A 1 75 ? -34.477 -1.879 67.623 1.00 70.81 75 ASN A O 1
ATOM 584 N N . LEU A 1 76 ? -33.723 -0.954 65.725 1.00 65.44 76 LEU A N 1
ATOM 585 C CA . LEU A 1 76 ? -34.370 -1.911 64.829 1.00 65.44 76 LEU A CA 1
ATOM 586 C C . LEU A 1 76 ? -33.318 -2.891 64.324 1.00 65.44 76 LEU A C 1
ATOM 588 O O . LEU A 1 76 ? -32.554 -2.546 63.429 1.00 65.44 76 LEU A O 1
ATOM 592 N N . ASP A 1 77 ? -33.289 -4.087 64.908 1.00 53.25 77 ASP A N 1
ATOM 593 C CA . ASP A 1 77 ? -32.363 -5.156 64.543 1.00 53.25 77 ASP A CA 1
ATOM 594 C C . ASP A 1 77 ? -33.146 -6.461 64.304 1.00 53.25 77 ASP A C 1
ATOM 596 O O . ASP A 1 77 ? -33.551 -7.157 65.234 1.00 53.25 77 ASP A O 1
ATOM 600 N N . GLY A 1 78 ? -33.316 -6.840 63.034 1.00 51.12 78 GLY A N 1
ATOM 601 C CA . GLY A 1 78 ? -33.760 -8.185 62.647 1.00 51.12 78 GLY A CA 1
ATOM 602 C C . GLY A 1 78 ? -35.264 -8.387 62.398 1.00 51.12 78 GLY A C 1
ATOM 603 O O . GLY A 1 78 ? -36.045 -7.449 62.333 1.00 51.12 78 GLY A O 1
ATOM 604 N N . ASN A 1 79 ? -35.615 -9.664 62.188 1.00 49.66 79 ASN A N 1
ATOM 605 C CA . ASN A 1 79 ? -36.851 -10.233 61.616 1.00 49.66 79 ASN A CA 1
ATOM 606 C C . ASN A 1 79 ? -38.172 -9.445 61.857 1.00 49.66 79 ASN A C 1
ATOM 608 O O . ASN A 1 79 ? -38.574 -9.189 62.993 1.00 49.66 79 ASN A O 1
ATOM 612 N N . ASN A 1 80 ? -38.895 -9.138 60.767 1.00 55.56 80 ASN A N 1
ATOM 613 C CA . ASN A 1 80 ? -40.028 -8.201 60.755 1.00 55.56 80 ASN A CA 1
ATOM 614 C C . ASN A 1 80 ? -41.412 -8.824 61.014 1.00 55.56 80 ASN A C 1
ATOM 616 O O . ASN A 1 80 ? -42.410 -8.104 60.994 1.00 55.56 80 ASN A O 1
ATOM 620 N N . THR A 1 81 ? -41.523 -10.131 61.259 1.00 57.34 81 THR A N 1
ATOM 621 C CA . THR A 1 81 ? -42.846 -10.772 61.460 1.00 57.34 81 THR A CA 1
ATOM 622 C C . THR A 1 81 ? -43.590 -10.270 62.704 1.00 57.34 81 THR A C 1
ATOM 624 O O . THR A 1 81 ? -44.806 -10.407 62.795 1.00 57.34 81 THR A O 1
ATOM 627 N N . GLN A 1 82 ? -42.878 -9.626 63.631 1.00 64.50 82 GLN A N 1
ATOM 628 C CA . GLN A 1 82 ? -43.416 -9.062 64.868 1.00 64.50 82 GLN A CA 1
ATOM 629 C C . GLN A 1 82 ? -43.469 -7.524 64.876 1.00 64.50 82 GLN A C 1
ATOM 631 O O . GLN A 1 82 ? -43.705 -6.947 65.931 1.00 64.50 82 GLN A O 1
ATOM 636 N N . LEU A 1 83 ? -43.257 -6.826 63.749 1.00 67.88 83 LEU A N 1
ATOM 637 C CA . LEU A 1 83 ? -43.362 -5.351 63.712 1.00 67.88 83 LEU A CA 1
ATOM 638 C C . LEU A 1 83 ? -44.810 -4.854 63.704 1.00 67.88 83 LEU A C 1
ATOM 640 O O . LEU A 1 83 ? -45.087 -3.735 64.140 1.00 67.88 83 LEU A O 1
ATOM 644 N N . GLN A 1 84 ? -45.734 -5.681 63.217 1.00 73.69 84 GLN A N 1
ATOM 645 C CA . GLN A 1 84 ? -47.158 -5.376 63.238 1.00 73.69 84 GLN A CA 1
ATOM 646 C C . GLN A 1 84 ? -47.711 -5.574 64.645 1.00 73.69 84 GLN A C 1
ATOM 648 O O . GLN A 1 84 ? -47.375 -6.537 65.335 1.00 73.69 84 GLN A O 1
ATOM 653 N N . CYS A 1 85 ? -48.594 -4.674 65.064 1.00 73.94 85 CYS A N 1
ATOM 654 C CA . CYS A 1 85 ? -49.362 -4.904 66.275 1.00 73.94 85 CYS A CA 1
ATOM 655 C C . CYS A 1 85 ? -50.374 -6.014 66.051 1.00 73.94 85 CYS A C 1
ATOM 657 O O . CYS A 1 85 ? -51.172 -5.949 65.117 1.00 73.94 85 CYS A O 1
ATOM 659 N N . ASN A 1 86 ? -50.383 -6.989 66.951 1.00 69.38 86 ASN A N 1
ATOM 660 C CA . ASN A 1 86 ? -51.478 -7.932 67.075 1.00 69.38 86 ASN A CA 1
ATOM 661 C C . ASN A 1 86 ? -52.164 -7.753 68.436 1.00 69.38 86 ASN A C 1
ATOM 663 O O . ASN A 1 86 ? -51.617 -7.178 69.378 1.00 69.38 86 ASN A O 1
ATOM 667 N N . SER A 1 87 ? -53.400 -8.232 68.533 1.00 59.41 87 SER A N 1
ATOM 668 C CA . SER A 1 87 ? -54.185 -8.212 69.770 1.00 59.41 87 SER A CA 1
ATOM 669 C C . SER A 1 87 ? -53.737 -9.268 70.793 1.00 59.41 87 SER A C 1
ATOM 671 O O . SER A 1 87 ? -54.376 -9.400 71.832 1.00 59.41 87 SER A O 1
ATOM 673 N N . GLU A 1 88 ? -52.681 -10.041 70.508 1.00 62.44 88 GLU A N 1
ATOM 674 C CA . GLU A 1 88 ? -52.233 -11.182 71.325 1.00 62.44 88 GLU A CA 1
ATOM 675 C C . GLU A 1 88 ? -51.293 -10.781 72.478 1.00 62.44 88 GLU A C 1
ATOM 677 O O . GLU A 1 88 ? -50.988 -11.602 73.343 1.00 62.44 88 GLU A O 1
ATOM 682 N N . GLY A 1 89 ? -50.894 -9.508 72.557 1.00 70.56 89 GLY A N 1
ATOM 683 C CA . GLY A 1 89 ? -50.083 -8.978 73.653 1.00 70.56 89 GLY A CA 1
ATOM 684 C C . GLY A 1 89 ? -48.571 -9.086 73.422 1.00 70.56 89 GLY A C 1
ATOM 685 O O . GLY A 1 89 ? -48.119 -9.474 72.349 1.00 70.56 89 GLY A O 1
ATOM 686 N N . ALA A 1 90 ? -47.806 -8.649 74.431 1.00 77.31 90 ALA A N 1
ATOM 687 C CA . ALA A 1 90 ? -46.342 -8.500 74.494 1.00 77.31 90 ALA A CA 1
ATOM 688 C C . ALA A 1 90 ? -45.495 -9.245 73.436 1.00 77.31 90 ALA A C 1
ATOM 690 O O . ALA A 1 90 ? -45.661 -10.441 73.209 1.00 77.31 90 ALA A O 1
ATOM 691 N N . GLY A 1 91 ? -44.496 -8.553 72.876 1.00 74.25 91 GLY A N 1
ATOM 692 C CA . GLY A 1 91 ? -43.580 -9.112 71.873 1.00 74.25 91 GLY A CA 1
ATOM 693 C C . GLY A 1 91 ? -43.955 -8.813 70.417 1.00 74.25 91 GLY A C 1
ATOM 694 O O . GLY A 1 91 ? -43.274 -9.304 69.521 1.00 74.25 91 GLY A O 1
ATOM 695 N N . HIS A 1 92 ? -44.979 -7.987 70.180 1.00 78.00 92 HIS A N 1
ATOM 696 C CA . HIS A 1 92 ? -45.435 -7.554 68.854 1.00 78.00 92 HIS A CA 1
ATOM 697 C C . HIS A 1 92 ? -45.562 -6.029 68.797 1.00 78.00 92 HIS A C 1
ATOM 699 O O . HIS A 1 92 ? -46.040 -5.412 69.746 1.00 78.00 92 HIS A O 1
ATOM 705 N N . GLY A 1 93 ? -45.140 -5.412 67.695 1.00 77.00 93 GLY A N 1
ATOM 706 C CA . GLY A 1 93 ? -45.097 -3.964 67.510 1.00 77.00 93 GLY A CA 1
ATOM 707 C C . GLY A 1 93 ? -44.429 -3.214 68.669 1.00 77.00 93 GLY A C 1
ATOM 708 O O . GLY A 1 93 ? -43.618 -3.753 69.427 1.00 77.00 93 GLY A O 1
ATOM 709 N N . GLY A 1 94 ? -44.794 -1.943 68.821 1.00 80.81 94 GLY A N 1
ATOM 710 C CA . GLY A 1 94 ? -44.467 -1.118 69.981 1.00 80.81 94 GLY A CA 1
ATOM 711 C C . GLY A 1 94 ? -45.429 -1.379 71.137 1.00 80.81 94 GLY A C 1
ATOM 712 O O . GLY A 1 94 ? -46.035 -0.433 71.642 1.00 80.81 94 GLY A O 1
ATOM 713 N N . PHE A 1 95 ? -45.642 -2.649 71.506 1.00 87.69 95 PHE A N 1
ATOM 714 C CA . PHE A 1 95 ? -46.528 -3.003 72.614 1.00 87.69 95 PHE A CA 1
ATOM 715 C C . PHE A 1 95 ? -45.987 -2.448 73.932 1.00 87.69 95 PHE A C 1
ATOM 717 O O . PHE A 1 95 ? -44.859 -2.731 74.351 1.00 87.69 95 PHE A O 1
ATOM 724 N N . ASN A 1 96 ? -46.832 -1.691 74.615 1.00 87.88 96 ASN A N 1
ATOM 725 C CA . ASN A 1 96 ? -46.547 -1.104 75.904 1.00 87.88 96 ASN A CA 1
ATOM 726 C C . ASN A 1 96 ? -47.677 -1.401 76.888 1.00 87.88 96 ASN A C 1
ATOM 728 O O . ASN A 1 96 ? -48.855 -1.316 76.542 1.00 87.88 96 ASN A O 1
ATOM 732 N N . GLN A 1 97 ? -47.304 -1.731 78.119 1.00 88.62 97 GLN A N 1
ATOM 733 C CA . GLN A 1 97 ? -48.232 -1.970 79.215 1.00 88.62 97 GLN A CA 1
ATOM 734 C C . GLN A 1 97 ? -47.938 -0.984 80.337 1.00 88.62 97 GLN A C 1
ATOM 736 O O . GLN A 1 97 ? -46.792 -0.861 80.756 1.00 88.62 97 GLN A O 1
ATOM 741 N N . VAL A 1 98 ? -48.971 -0.337 80.863 1.00 89.12 98 VAL A N 1
ATOM 742 C CA . VAL A 1 98 ? -48.869 0.505 82.053 1.00 89.12 98 VAL A CA 1
ATOM 743 C C . VAL A 1 98 ? -49.664 -0.119 83.191 1.00 89.12 98 VAL A C 1
ATOM 745 O O . VAL A 1 98 ? -50.816 -0.514 83.016 1.00 89.12 98 VAL A O 1
ATOM 748 N N . ASP A 1 99 ? -49.044 -0.196 84.364 1.00 88.88 99 ASP A N 1
ATOM 749 C CA . ASP A 1 99 ? -49.652 -0.703 85.588 1.00 88.88 99 ASP A CA 1
ATOM 750 C C . ASP A 1 99 ? -49.677 0.411 86.646 1.00 88.88 99 ASP A C 1
ATOM 752 O O . ASP A 1 99 ? -48.663 1.061 86.927 1.00 88.88 99 ASP A O 1
ATOM 756 N N . VAL A 1 100 ? -50.844 0.630 87.252 1.00 86.50 100 VAL A N 1
ATOM 757 C CA . VAL A 1 100 ? -51.042 1.566 88.364 1.00 86.50 100 VAL A CA 1
ATOM 758 C C . VAL A 1 100 ? -51.258 0.768 89.641 1.00 86.50 100 VAL A C 1
ATOM 760 O O . VAL A 1 100 ? -52.186 -0.032 89.727 1.00 86.50 100 VAL A O 1
ATOM 763 N N . PHE A 1 101 ? -50.427 1.011 90.647 1.00 84.44 101 PHE A N 1
ATOM 764 C CA . PHE A 1 101 ? -50.449 0.318 91.931 1.00 84.44 101 PHE A CA 1
ATOM 765 C C . PHE A 1 101 ? -50.893 1.252 93.055 1.00 84.44 101 PHE A C 1
ATOM 767 O O . PHE A 1 101 ? -50.557 2.441 93.042 1.00 84.44 101 PHE A O 1
ATOM 774 N N . TYR A 1 102 ? -51.556 0.707 94.076 1.00 81.06 102 TYR A N 1
ATOM 775 C CA . TYR A 1 102 ? -51.617 1.373 95.374 1.00 81.06 102 TYR A CA 1
ATOM 776 C C . TYR A 1 102 ? -50.250 1.269 96.040 1.00 81.06 102 TYR A C 1
ATOM 778 O O . TYR A 1 102 ? -49.668 0.189 96.141 1.00 81.06 102 TYR A O 1
ATOM 786 N N . LYS A 1 103 ? -49.721 2.401 96.506 1.00 74.06 103 LYS A N 1
ATOM 787 C CA . LYS A 1 103 ? -48.369 2.444 97.080 1.00 74.06 103 LYS A CA 1
ATOM 788 C C . LYS A 1 103 ? -48.259 1.685 98.407 1.00 74.06 103 LYS A C 1
ATOM 790 O O . LYS A 1 103 ? -47.200 1.146 98.709 1.00 74.06 103 LYS A O 1
ATOM 795 N N . GLU A 1 104 ? -49.345 1.622 99.176 1.00 73.75 104 GLU A N 1
ATOM 796 C CA . GLU A 1 104 ? -49.366 1.046 100.529 1.00 73.75 104 GLU A CA 1
ATOM 797 C C . GLU A 1 104 ? -49.206 -0.480 100.550 1.00 73.75 104 GLU A C 1
ATOM 799 O O . GLU A 1 104 ? -48.610 -1.021 101.479 1.00 73.75 104 GLU A O 1
ATOM 804 N N . ASN A 1 105 ? -49.715 -1.180 99.534 1.00 74.88 105 ASN A N 1
ATOM 805 C CA . ASN A 1 105 ? -49.719 -2.643 99.484 1.00 74.88 105 ASN A CA 1
ATOM 806 C C . ASN A 1 105 ? -49.166 -3.230 98.174 1.00 74.88 105 ASN A C 1
ATOM 808 O O . ASN A 1 105 ? -49.064 -4.448 98.064 1.00 74.88 105 ASN A O 1
ATOM 812 N N . ASN A 1 106 ? -48.756 -2.387 97.215 1.00 76.88 106 ASN A N 1
ATOM 813 C CA . ASN A 1 106 ? -48.321 -2.787 95.872 1.00 76.88 106 ASN A CA 1
ATOM 814 C C . ASN A 1 106 ? -49.357 -3.639 95.111 1.00 76.88 106 ASN A C 1
ATOM 816 O O . ASN A 1 106 ? -48.982 -4.386 94.206 1.00 76.88 106 ASN A O 1
ATOM 820 N N . ASP A 1 107 ? -50.649 -3.513 95.423 1.00 78.69 107 ASP A N 1
ATOM 821 C CA . ASP A 1 107 ? -51.693 -4.151 94.622 1.00 78.69 107 ASP A CA 1
ATOM 822 C C . ASP A 1 107 ? -51.900 -3.368 93.322 1.00 78.69 107 ASP A C 1
ATOM 824 O O . ASP A 1 107 ? -52.022 -2.138 93.339 1.00 78.69 107 ASP A O 1
ATOM 828 N N . VAL A 1 108 ? -51.963 -4.081 92.193 1.00 78.62 108 VAL A N 1
ATOM 829 C CA . VAL A 1 108 ? -52.334 -3.501 90.894 1.00 78.62 108 VAL A CA 1
ATOM 830 C C . VAL A 1 108 ? -53.805 -3.104 90.943 1.00 78.62 108 VAL A C 1
ATOM 832 O O . VAL A 1 108 ? -54.685 -3.925 91.190 1.00 78.62 108 VAL A O 1
ATOM 835 N N . VAL A 1 109 ? -54.066 -1.830 90.691 1.00 81.88 109 VAL A N 1
ATOM 836 C CA . VAL A 1 109 ? -55.399 -1.217 90.726 1.00 81.88 109 VAL A CA 1
ATOM 837 C C . VAL A 1 109 ? -55.981 -1.109 89.328 1.00 81.88 109 VAL A C 1
ATOM 839 O O . VAL A 1 109 ? -57.188 -1.237 89.141 1.00 81.88 109 VAL A O 1
ATOM 842 N N . ALA A 1 110 ? -55.116 -0.855 88.349 1.00 84.69 110 ALA A N 1
ATOM 843 C CA . ALA A 1 110 ? -55.474 -0.769 86.949 1.00 84.69 110 ALA A CA 1
ATOM 844 C C . ALA A 1 110 ? -54.278 -1.163 86.083 1.00 84.69 110 ALA A C 1
ATOM 846 O O . ALA A 1 110 ? -53.139 -0.805 86.387 1.00 84.69 110 ALA A O 1
ATOM 847 N N . THR A 1 111 ? -54.573 -1.846 84.986 1.00 86.75 111 THR A N 1
ATOM 848 C CA . THR A 1 111 ? -53.632 -2.139 83.910 1.00 86.75 111 THR A CA 1
ATOM 849 C C . THR A 1 111 ? -54.265 -1.669 82.614 1.00 86.75 111 THR A C 1
ATOM 851 O O . THR A 1 111 ? -55.451 -1.914 82.390 1.00 86.75 111 THR A O 1
ATOM 854 N N . ASP A 1 112 ? -53.474 -1.020 81.769 1.00 88.19 112 ASP A N 1
ATOM 855 C CA . ASP A 1 112 ? -53.868 -0.686 80.405 1.00 88.19 112 ASP A CA 1
ATOM 856 C C . ASP A 1 112 ? -52.730 -1.008 79.432 1.00 88.19 112 ASP A C 1
ATOM 858 O O . ASP A 1 112 ? -51.554 -1.065 79.809 1.00 88.19 112 ASP A O 1
ATOM 862 N N . THR A 1 113 ? -53.076 -1.264 78.176 1.00 87.50 113 THR A N 1
ATOM 863 C CA . THR A 1 113 ? -52.122 -1.669 77.142 1.00 87.50 113 THR A CA 1
ATOM 864 C C . THR A 1 113 ? -52.370 -0.905 75.858 1.00 87.50 113 THR A C 1
ATOM 866 O O . THR A 1 113 ? -53.506 -0.788 75.406 1.00 87.50 113 THR A O 1
ATOM 869 N N . ALA A 1 114 ? -51.293 -0.461 75.222 1.00 85.81 114 ALA A N 1
ATOM 870 C CA . ALA A 1 114 ? -51.328 0.146 73.904 1.00 85.81 114 ALA A CA 1
ATOM 871 C C . ALA A 1 114 ? -50.332 -0.558 72.986 1.00 85.81 114 ALA A C 1
ATOM 873 O O . ALA A 1 114 ? -49.303 -1.064 73.425 1.00 85.81 114 ALA A O 1
ATOM 874 N N . CYS A 1 115 ? -50.625 -0.569 71.693 1.00 84.38 115 CYS A N 1
ATOM 875 C CA . CYS A 1 115 ? -49.704 -1.065 70.687 1.00 84.38 115 CYS A CA 1
ATOM 876 C C . CYS A 1 115 ? -49.793 -0.166 69.455 1.00 84.38 115 CYS A C 1
ATOM 878 O O . CYS A 1 115 ? -50.891 0.163 69.005 1.00 84.38 115 CYS A O 1
ATOM 880 N N . ALA A 1 116 ? -48.640 0.217 68.907 1.00 79.44 116 ALA A N 1
ATOM 881 C CA . ALA A 1 116 ? -48.535 0.828 67.584 1.00 79.44 116 ALA A CA 1
ATOM 882 C C . ALA A 1 116 ? -47.581 0.007 66.698 1.00 79.44 116 ALA A C 1
ATOM 884 O O . ALA A 1 116 ? -46.560 -0.467 67.209 1.00 79.44 116 ALA A O 1
ATOM 885 N N . PRO A 1 117 ? -47.896 -0.209 65.405 1.00 74.94 117 PRO A N 1
ATOM 886 C CA . PRO A 1 117 ? -46.988 -0.911 64.509 1.00 74.94 117 PRO A CA 1
ATOM 887 C C . PRO A 1 117 ? -45.658 -0.158 64.444 1.00 74.94 117 PRO A C 1
ATOM 889 O O . PRO A 1 117 ? -45.628 1.075 64.392 1.00 74.94 117 PRO A O 1
ATOM 892 N N . ILE A 1 118 ? -44.557 -0.901 64.468 1.00 70.56 118 ILE A N 1
ATOM 893 C CA . ILE A 1 118 ? -43.228 -0.325 64.283 1.00 70.56 118 ILE A CA 1
ATOM 894 C C . ILE A 1 118 ? -43.037 -0.077 62.776 1.00 70.56 118 ILE A C 1
ATOM 896 O O . ILE A 1 118 ? -43.327 -0.979 61.988 1.00 70.56 118 ILE A O 1
ATOM 900 N N . PRO A 1 119 ? -42.574 1.113 62.345 1.00 61.62 119 PRO A N 1
ATOM 901 C CA . PRO A 1 119 ? -42.349 1.401 60.930 1.00 61.62 119 PRO A CA 1
ATOM 902 C C . PRO A 1 119 ? -41.388 0.391 60.290 1.00 61.62 119 PRO A C 1
ATOM 904 O O . PRO A 1 119 ? -40.318 0.126 60.839 1.00 61.62 119 PRO A O 1
ATOM 907 N N . GLU A 1 120 ? -41.743 -0.146 59.120 1.00 57.44 120 GLU A N 1
ATOM 908 C CA . GLU A 1 120 ? -40.820 -0.961 58.326 1.00 57.44 120 GLU A CA 1
ATOM 909 C C . GLU A 1 120 ? -39.607 -0.122 57.892 1.00 57.44 120 GLU A C 1
ATOM 911 O O . GLU A 1 120 ? -39.732 1.064 57.570 1.00 57.44 120 GLU A O 1
ATOM 916 N N . ALA A 1 121 ? -38.420 -0.736 57.867 1.00 55.94 121 ALA A N 1
ATOM 917 C CA . ALA A 1 121 ? -37.250 -0.120 57.251 1.00 55.94 121 ALA A CA 1
ATOM 918 C C . ALA A 1 121 ? -37.572 0.214 55.784 1.00 55.94 121 ALA A C 1
ATOM 920 O O . ALA A 1 121 ? -38.105 -0.625 55.055 1.00 55.94 121 ALA A O 1
ATOM 921 N N . ALA A 1 122 ? -37.282 1.444 55.349 1.00 58.09 122 ALA A N 1
ATOM 922 C CA . ALA A 1 122 ? -37.570 1.848 53.977 1.00 58.09 122 ALA A CA 1
ATOM 923 C C . ALA A 1 122 ? -36.842 0.952 52.977 1.00 58.09 122 ALA A C 1
ATOM 925 O O . ALA A 1 122 ? -35.676 0.602 53.175 1.00 58.09 122 ALA A O 1
ATOM 926 N N . GLN A 1 123 ? -37.531 0.622 51.885 1.00 72.56 123 GLN A N 1
ATOM 927 C CA . GLN A 1 123 ? -36.929 -0.116 50.785 1.00 72.56 123 GLN A CA 1
ATOM 928 C C . GLN A 1 123 ? -35.847 0.754 50.135 1.00 72.56 123 GLN A C 1
ATOM 930 O O . GLN A 1 123 ? -36.096 1.911 49.791 1.00 72.56 123 GLN A O 1
ATOM 935 N N . LEU A 1 124 ? -34.640 0.199 49.997 1.00 85.44 124 LEU A N 1
ATOM 936 C CA . LEU A 1 124 ? -33.602 0.818 49.180 1.00 85.44 124 LEU A CA 1
ATOM 937 C C . LEU A 1 124 ? -34.070 0.874 47.726 1.00 85.44 124 LEU A C 1
ATOM 939 O O . LEU A 1 124 ? -34.725 -0.049 47.246 1.00 85.44 124 LEU A O 1
ATOM 943 N N . ASN A 1 125 ? -33.678 1.932 47.027 1.00 89.69 125 ASN A N 1
ATOM 944 C CA . ASN A 1 125 ? -33.758 1.988 45.576 1.00 89.69 125 ASN A CA 1
ATOM 945 C C . ASN A 1 125 ? -32.394 1.606 45.008 1.00 89.69 125 ASN A C 1
ATOM 947 O O . ASN A 1 125 ? -31.365 2.086 45.491 1.00 89.69 125 ASN A O 1
ATOM 951 N N . PHE A 1 126 ? -32.393 0.758 43.988 1.00 94.31 126 PH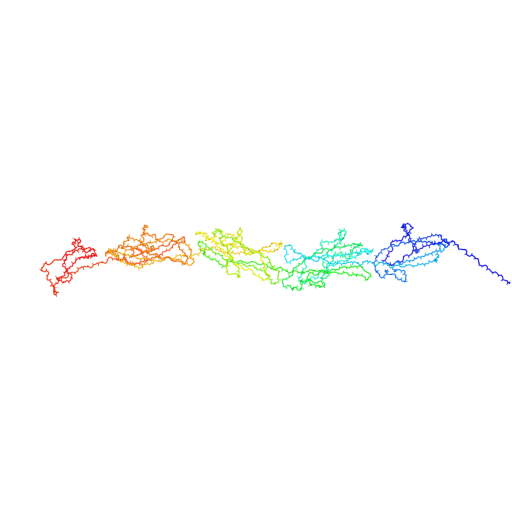E A N 1
ATOM 952 C CA . PHE A 1 126 ? -31.193 0.358 43.272 1.00 94.31 126 PHE A CA 1
ATOM 953 C C . PHE A 1 126 ? -31.379 0.640 41.789 1.00 94.31 126 PHE A C 1
ATOM 955 O O . PHE A 1 126 ? -32.434 0.323 41.247 1.00 94.31 126 PHE A O 1
ATOM 962 N N . ALA A 1 127 ? -30.372 1.252 41.174 1.00 95.19 127 ALA A N 1
ATOM 963 C CA . ALA A 1 127 ? -30.354 1.521 39.749 1.00 95.19 127 ALA A CA 1
ATOM 964 C C . ALA A 1 127 ? -28.966 1.252 39.162 1.00 95.19 127 ALA A C 1
ATOM 966 O O . ALA A 1 127 ? -27.945 1.562 39.784 1.00 95.19 127 ALA A O 1
ATOM 967 N N . LYS A 1 128 ? -28.926 0.724 37.944 1.00 94.25 128 LYS A N 1
ATOM 968 C CA . LYS A 1 128 ? -27.727 0.584 37.122 1.00 94.25 128 LYS A CA 1
ATOM 969 C C . LYS A 1 128 ? -27.919 1.437 35.873 1.00 94.25 128 LYS A C 1
ATOM 971 O O . LYS A 1 128 ? -28.931 1.330 35.198 1.00 94.25 128 LYS A O 1
ATOM 976 N N . THR A 1 129 ? -26.987 2.348 35.624 1.00 92.94 129 THR A N 1
ATOM 977 C CA . THR A 1 129 ? -27.144 3.391 34.599 1.00 92.94 129 THR A CA 1
ATOM 978 C C . THR A 1 129 ? -25.805 3.757 33.958 1.00 92.94 129 THR A C 1
ATOM 980 O O . THR A 1 129 ? -24.738 3.318 34.401 1.00 92.94 129 THR A O 1
ATOM 983 N N . ASN A 1 130 ? -25.859 4.626 32.944 1.00 90.38 130 ASN A N 1
ATOM 984 C CA . ASN A 1 130 ? -24.704 5.212 32.264 1.00 90.38 130 ASN A CA 1
ATOM 985 C C . ASN A 1 130 ? -23.771 4.186 31.596 1.00 90.38 130 ASN A C 1
ATOM 987 O O . ASN A 1 130 ? -22.561 4.430 31.509 1.00 90.38 130 ASN A O 1
ATOM 991 N N . ALA A 1 131 ? -24.315 3.075 31.088 1.00 91.50 131 ALA A N 1
ATOM 992 C CA . ALA A 1 131 ? -23.586 2.174 30.208 1.00 91.50 131 ALA A CA 1
ATOM 993 C C . ALA A 1 131 ? -23.028 2.936 29.000 1.00 91.50 131 ALA A C 1
ATOM 995 O O . ALA A 1 131 ? -23.740 3.585 28.233 1.00 91.50 131 ALA A O 1
ATOM 996 N N . LYS A 1 132 ? -21.709 2.865 28.828 1.00 94.19 132 LYS A N 1
ATOM 997 C CA . LYS A 1 132 ? -21.015 3.439 27.673 1.00 94.19 132 LYS A CA 1
ATOM 998 C C . LYS A 1 132 ? -19.743 2.672 27.366 1.00 94.19 132 LYS A C 1
ATOM 1000 O O . LYS A 1 132 ? -19.183 2.009 28.239 1.00 94.19 132 LYS A O 1
ATOM 1005 N N . VAL A 1 133 ? -19.267 2.822 26.136 1.00 92.81 133 VAL A N 1
ATOM 1006 C CA . VAL A 1 133 ? -17.999 2.258 25.669 1.00 92.81 133 VAL A CA 1
ATOM 1007 C C . VAL A 1 133 ? -17.031 3.357 25.257 1.00 92.81 133 VAL A C 1
ATOM 1009 O O . VAL A 1 133 ? -17.407 4.343 24.622 1.00 92.81 133 VAL A O 1
ATOM 1012 N N . GLU A 1 134 ? -15.765 3.174 25.608 1.00 90.31 134 GLU A N 1
ATOM 1013 C CA . GLU A 1 134 ? -14.658 4.041 25.219 1.00 90.31 134 GLU A CA 1
ATOM 1014 C C . GLU A 1 134 ? -13.568 3.209 24.528 1.00 90.31 134 GLU A C 1
ATOM 1016 O O . GLU A 1 134 ? -13.344 2.044 24.858 1.00 90.31 134 GLU A O 1
ATOM 1021 N N . GLU A 1 135 ? -12.885 3.796 23.543 1.00 83.81 135 GLU A N 1
ATOM 1022 C CA . GLU A 1 135 ? -11.743 3.136 22.904 1.00 83.81 135 GLU A CA 1
ATOM 1023 C C . GLU A 1 135 ? -10.532 3.106 23.837 1.00 83.81 135 GLU A C 1
ATOM 1025 O O . GLU A 1 135 ? -10.244 4.076 24.542 1.00 83.81 135 GLU A O 1
ATOM 1030 N N . VAL A 1 136 ? -9.790 2.002 23.793 1.00 84.06 136 VAL A N 1
ATOM 1031 C CA . VAL A 1 136 ? -8.584 1.809 24.596 1.00 84.06 136 VAL A CA 1
ATOM 1032 C C . VAL A 1 136 ? -7.378 2.334 23.823 1.00 84.06 136 VAL A C 1
ATOM 1034 O O . VAL A 1 136 ? -7.126 1.964 22.674 1.00 84.06 136 VAL A O 1
ATOM 1037 N N . ASN A 1 137 ? -6.594 3.204 24.458 1.00 77.44 137 ASN A N 1
ATOM 1038 C CA . ASN A 1 137 ? -5.367 3.707 23.850 1.00 77.44 137 ASN A CA 1
ATOM 1039 C C . ASN A 1 137 ? -4.404 2.545 23.563 1.00 77.44 137 ASN A C 1
ATOM 1041 O O . ASN A 1 137 ? -4.167 1.697 24.416 1.00 77.44 137 ASN A O 1
ATOM 1045 N N . HIS A 1 138 ? -3.825 2.535 22.361 1.00 71.44 138 HIS A N 1
ATOM 1046 C CA . HIS A 1 138 ? -2.852 1.535 21.895 1.00 71.44 138 HIS A CA 1
ATOM 1047 C C . HIS A 1 138 ? -3.351 0.084 21.760 1.00 71.44 138 HIS A C 1
ATOM 1049 O O . HIS A 1 138 ? -2.573 -0.751 21.309 1.00 71.44 138 HIS A O 1
ATOM 1055 N N . ASN A 1 139 ? -4.630 -0.216 22.015 1.00 82.38 139 ASN A N 1
ATOM 1056 C CA . ASN A 1 139 ? -5.212 -1.533 21.741 1.00 82.38 139 ASN A CA 1
ATOM 1057 C C . ASN A 1 139 ? -6.560 -1.388 21.021 1.00 82.38 139 ASN A C 1
ATOM 1059 O O . ASN A 1 139 ? -7.555 -0.995 21.618 1.00 82.38 139 ASN A O 1
ATOM 1063 N N . GLU A 1 140 ? -6.582 -1.665 19.715 1.00 79.50 140 GLU A N 1
ATOM 1064 C CA . GLU A 1 140 ? -7.792 -1.478 18.899 1.00 79.50 140 GLU A CA 1
ATOM 1065 C C . GLU A 1 140 ? -8.761 -2.661 18.950 1.00 79.50 140 GLU A C 1
ATOM 1067 O O . GLU A 1 140 ? -9.925 -2.500 18.571 1.00 79.50 140 GLU A O 1
ATOM 1072 N N . ASP A 1 141 ? -8.290 -3.796 19.467 1.00 85.38 141 ASP A N 1
ATOM 1073 C CA . ASP A 1 141 ? -9.058 -5.027 19.629 1.00 85.38 141 ASP A CA 1
ATOM 1074 C C . ASP A 1 141 ? -9.827 -5.047 20.953 1.00 85.38 141 ASP A C 1
ATOM 1076 O O . ASP A 1 141 ? -10.555 -5.995 21.221 1.00 85.38 141 ASP A O 1
ATOM 1080 N N . GLN A 1 142 ? -9.699 -3.997 21.770 1.00 89.69 142 GLN A N 1
ATOM 1081 C CA . GLN A 1 142 ? -10.364 -3.864 23.061 1.00 89.69 142 GLN A CA 1
ATOM 1082 C C . GLN A 1 142 ? -11.183 -2.580 23.160 1.00 89.69 142 GLN A C 1
ATOM 1084 O O . GLN A 1 142 ? -10.939 -1.583 22.475 1.00 89.69 142 GLN A O 1
ATOM 1089 N N . LEU A 1 143 ? -12.170 -2.614 24.047 1.00 91.56 143 LEU A N 1
ATOM 1090 C CA . LEU A 1 143 ? -12.960 -1.467 24.471 1.00 91.56 143 LEU A CA 1
ATOM 1091 C C . LEU A 1 143 ? -13.064 -1.438 25.998 1.00 91.56 143 LEU A C 1
ATOM 1093 O O . LEU A 1 143 ? -12.937 -2.465 26.667 1.00 91.56 143 LEU A O 1
ATOM 1097 N N . LEU A 1 144 ? -13.293 -0.249 26.546 1.00 94.06 144 LEU A N 1
ATOM 1098 C CA . LEU A 1 144 ? -13.563 -0.031 27.960 1.00 94.06 144 LEU A CA 1
ATOM 1099 C C . LEU A 1 144 ? -15.056 0.244 28.138 1.00 94.06 144 LEU A C 1
ATOM 1101 O O . LEU A 1 144 ? -15.533 1.318 27.777 1.00 94.06 144 LEU A O 1
ATOM 1105 N N . ALA A 1 145 ? -15.789 -0.712 28.698 1.00 95.00 145 ALA A N 1
ATOM 1106 C CA . ALA A 1 145 ? -17.179 -0.530 29.087 1.00 95.00 145 ALA A CA 1
ATOM 1107 C C . ALA A 1 145 ? -17.252 0.068 30.496 1.00 95.00 145 ALA A C 1
ATOM 1109 O O . ALA A 1 145 ? -16.539 -0.380 31.397 1.00 95.00 145 ALA A O 1
ATOM 1110 N N . THR A 1 146 ? -18.109 1.062 30.718 1.00 96.31 146 THR A N 1
ATOM 1111 C CA . THR A 1 146 ? -18.303 1.651 32.051 1.00 96.31 146 THR A CA 1
ATOM 1112 C C . THR A 1 146 ? -19.759 1.632 32.469 1.00 96.31 146 THR A C 1
ATOM 1114 O O . THR A 1 146 ? -20.608 1.908 31.631 1.00 96.31 146 THR A O 1
ATOM 1117 N N . TYR A 1 147 ? -20.018 1.379 33.753 1.00 95.81 147 TYR A N 1
ATOM 1118 C CA . TYR A 1 147 ? -21.356 1.352 34.352 1.00 95.81 147 TYR A CA 1
ATOM 1119 C C . TYR A 1 147 ? -21.352 2.103 35.680 1.00 95.81 147 TYR A C 1
ATOM 1121 O O . TYR A 1 147 ? -20.404 1.959 36.458 1.00 95.81 147 TYR A O 1
ATOM 1129 N N . ASP A 1 148 ? -22.434 2.817 35.973 1.00 95.75 148 ASP A N 1
ATOM 1130 C CA . ASP A 1 148 ? -22.682 3.415 37.280 1.00 95.75 148 ASP A CA 1
ATOM 1131 C C . ASP A 1 148 ? -23.752 2.601 38.023 1.00 95.75 148 ASP A C 1
ATOM 1133 O O . ASP A 1 148 ? -24.830 2.327 37.499 1.00 95.75 148 ASP A O 1
ATOM 1137 N N . LEU A 1 149 ? -23.450 2.197 39.255 1.00 96.00 149 LEU A N 1
ATOM 1138 C CA . LEU A 1 149 ? -24.365 1.491 40.152 1.00 96.00 149 LEU A CA 1
ATOM 1139 C C . LEU A 1 149 ? -24.737 2.434 41.292 1.00 96.00 149 LEU A C 1
ATOM 1141 O O . LEU A 1 149 ? -23.854 2.934 41.995 1.00 96.00 149 LEU A O 1
ATOM 1145 N N . VAL A 1 150 ? -26.029 2.672 41.484 1.00 95.81 150 VAL A N 1
ATOM 1146 C CA . VAL A 1 150 ? -26.553 3.684 42.402 1.00 95.81 150 VAL A CA 1
ATOM 1147 C C . VAL A 1 150 ? -27.477 3.022 43.414 1.00 95.81 150 VAL A C 1
ATOM 1149 O O . VAL A 1 150 ? -28.488 2.426 43.051 1.00 95.81 150 VAL A O 1
ATOM 1152 N N . VAL A 1 151 ? -27.136 3.136 44.698 1.00 94.00 151 VAL A N 1
ATOM 1153 C CA . VAL A 1 151 ? -27.960 2.659 45.816 1.00 94.00 151 VAL A CA 1
ATOM 1154 C C . VAL A 1 151 ? -28.428 3.865 46.617 1.00 94.00 151 VAL A C 1
ATOM 1156 O O . VAL A 1 151 ? -27.603 4.595 47.164 1.00 94.00 151 VAL A O 1
ATOM 1159 N N . THR A 1 152 ? -29.737 4.069 46.729 1.00 92.25 152 THR A N 1
ATOM 1160 C CA . THR A 1 152 ? -30.322 5.208 47.448 1.00 92.25 152 THR A CA 1
ATOM 1161 C C . THR A 1 152 ? -31.176 4.727 48.611 1.00 92.25 152 THR A C 1
ATOM 1163 O O . THR A 1 152 ? -32.101 3.934 48.428 1.00 92.25 152 THR A O 1
ATOM 1166 N N . ASN A 1 153 ? -30.908 5.259 49.805 1.00 88.25 153 ASN A N 1
ATOM 1167 C CA . ASN A 1 153 ? -31.800 5.124 50.952 1.00 88.25 153 ASN A CA 1
ATOM 1168 C C . ASN A 1 153 ? -32.686 6.380 51.033 1.00 88.25 153 ASN A C 1
ATOM 1170 O O . ASN A 1 153 ? -32.178 7.459 51.344 1.00 88.25 153 ASN A O 1
ATOM 1174 N N . PRO A 1 154 ? -33.989 6.303 50.717 1.00 83.56 154 PRO A N 1
ATOM 1175 C CA . PRO A 1 154 ? -34.841 7.487 50.651 1.00 83.56 154 PRO A CA 1
ATOM 1176 C C . PRO A 1 154 ? -34.949 8.202 52.007 1.00 83.56 154 PRO A C 1
ATOM 1178 O O . PRO A 1 154 ? -35.022 7.573 53.059 1.00 83.56 154 PRO A O 1
ATOM 1181 N N . ALA A 1 155 ? -35.022 9.539 51.988 1.00 73.62 155 ALA A N 1
ATOM 1182 C CA . ALA A 1 155 ? -35.078 10.371 53.201 1.00 73.62 155 ALA A CA 1
ATOM 1183 C C . ALA A 1 155 ? -36.321 10.121 54.077 1.00 73.62 155 ALA A C 1
ATOM 1185 O O . ALA A 1 155 ? -36.328 10.447 55.260 1.00 73.62 155 ALA A O 1
ATOM 1186 N N . GLN A 1 156 ? -37.373 9.542 53.493 1.00 61.03 156 GLN A N 1
ATOM 1187 C CA . GLN A 1 156 ? -38.602 9.159 54.193 1.00 61.03 156 GLN A CA 1
ATOM 1188 C C . GLN A 1 156 ? -38.435 7.864 55.016 1.00 61.03 156 GLN A C 1
ATOM 1190 O O . GLN A 1 156 ? -39.315 7.526 55.803 1.00 61.03 156 GLN A O 1
ATOM 1195 N N . GLY A 1 157 ? -37.313 7.150 54.863 1.00 53.91 157 GLY A N 1
ATOM 1196 C CA . GLY A 1 157 ? -36.956 5.985 55.663 1.00 53.91 157 GLY A CA 1
ATOM 1197 C C . GLY A 1 157 ? -36.283 6.372 56.966 1.00 53.91 157 GLY A C 1
ATOM 1198 O O . GLY A 1 157 ? -35.224 6.976 56.970 1.00 53.91 157 GLY A O 1
ATOM 1199 N N . ILE A 1 158 ? -36.877 6.008 58.095 1.00 52.47 158 ILE A N 1
ATOM 1200 C CA . ILE A 1 158 ? -36.415 6.453 59.421 1.00 52.47 158 ILE A CA 1
ATOM 1201 C C . ILE A 1 158 ? -35.194 5.664 59.939 1.00 52.47 158 ILE A C 1
ATOM 1203 O O . ILE A 1 158 ? -34.641 6.014 60.979 1.00 52.47 158 ILE A O 1
ATOM 1207 N N . ALA A 1 159 ? -34.758 4.615 59.230 1.00 63.84 159 ALA A N 1
ATOM 1208 C CA . ALA A 1 159 ? -33.717 3.688 59.675 1.00 63.84 159 ALA A CA 1
ATOM 1209 C C . ALA A 1 159 ? -32.512 3.620 58.719 1.00 63.84 159 ALA A C 1
ATOM 1211 O O . ALA A 1 159 ? -32.631 3.728 57.495 1.00 63.84 159 ALA A O 1
ATOM 1212 N N . ARG A 1 160 ? -31.328 3.410 59.307 1.00 71.69 160 ARG A N 1
ATOM 1213 C CA . ARG A 1 160 ? -30.105 3.031 58.588 1.00 71.69 160 ARG A CA 1
ATOM 1214 C C . ARG A 1 160 ? -30.313 1.648 57.967 1.00 71.69 160 ARG A C 1
ATOM 1216 O O . ARG A 1 160 ? -30.762 0.736 58.650 1.00 71.69 160 ARG A O 1
ATOM 1223 N N . ASN A 1 161 ? -29.964 1.508 56.693 1.00 79.62 161 ASN A N 1
ATOM 1224 C CA . ASN A 1 161 ? -30.074 0.257 55.947 1.00 79.62 161 ASN A CA 1
ATOM 1225 C C . ASN A 1 161 ? -28.692 -0.352 55.695 1.00 79.62 161 ASN A C 1
ATOM 1227 O O . ASN A 1 161 ? -27.670 0.322 55.849 1.00 79.62 161 ASN A O 1
ATOM 1231 N N . TYR A 1 162 ? -28.674 -1.621 55.294 1.00 84.69 162 TYR A N 1
ATOM 1232 C CA . TYR A 1 162 ? -27.460 -2.373 54.995 1.00 84.69 162 TYR A CA 1
ATOM 1233 C C . TYR A 1 162 ? -27.626 -3.142 53.689 1.00 84.69 162 TYR A C 1
ATOM 1235 O O . TYR A 1 162 ? -28.711 -3.653 53.416 1.00 84.69 162 TYR A O 1
ATOM 1243 N N . TYR A 1 163 ? -26.566 -3.236 52.890 1.00 87.50 163 TYR A N 1
ATOM 1244 C CA . TYR A 1 163 ? -26.597 -4.027 51.663 1.00 87.50 163 TYR A CA 1
ATOM 1245 C C . TYR A 1 163 ? -25.250 -4.655 51.302 1.00 87.50 163 TYR A C 1
ATOM 1247 O O . TYR A 1 163 ? -24.187 -4.199 51.720 1.00 87.50 163 TYR A O 1
ATOM 1255 N N . GLU A 1 164 ? -25.316 -5.703 50.493 1.00 89.06 164 GLU A N 1
ATOM 1256 C CA . GLU A 1 164 ? -24.193 -6.333 49.796 1.00 89.06 164 GLU A CA 1
ATOM 1257 C C . GLU A 1 164 ? -24.403 -6.139 48.289 1.00 89.06 164 GLU A C 1
ATOM 1259 O O . GLU A 1 164 ? -25.534 -6.290 47.838 1.00 89.06 164 GLU A O 1
ATOM 1264 N N . LEU A 1 165 ? -23.369 -5.773 47.525 1.00 91.25 165 LEU A N 1
ATOM 1265 C CA . LEU A 1 165 ? -23.485 -5.447 46.093 1.00 91.25 165 LEU A CA 1
ATOM 1266 C C . LEU A 1 165 ? -22.632 -6.387 45.239 1.00 91.25 165 LEU A C 1
ATOM 1268 O O . LEU A 1 165 ? -21.415 -6.474 45.428 1.00 91.25 165 LEU A O 1
ATOM 1272 N N . VAL A 1 166 ? -23.270 -7.011 44.250 1.00 90.94 166 VAL A N 1
ATOM 1273 C CA . VAL A 1 166 ? -22.643 -7.911 43.278 1.00 90.94 166 VAL A CA 1
ATOM 1274 C C . VAL A 1 166 ? -22.967 -7.447 41.858 1.00 90.94 166 VAL A C 1
ATOM 1276 O O . VAL A 1 166 ? -24.116 -7.147 41.534 1.00 90.94 166 VAL A O 1
ATOM 1279 N N . ASP A 1 167 ? -21.954 -7.418 40.995 1.00 93.00 167 ASP A N 1
ATOM 1280 C CA . ASP A 1 167 ? -22.081 -7.102 39.569 1.00 93.00 167 ASP A CA 1
ATOM 1281 C C . ASP A 1 167 ? -21.788 -8.343 38.719 1.00 93.00 167 ASP A C 1
ATOM 1283 O O . ASP A 1 167 ? -20.796 -9.027 38.938 1.00 93.00 167 ASP A O 1
ATOM 1287 N N . THR A 1 168 ? -22.653 -8.673 37.766 1.00 91.50 168 THR A N 1
ATOM 1288 C CA . THR A 1 168 ? -22.587 -9.883 36.933 1.00 91.50 168 THR A CA 1
ATOM 1289 C C . THR A 1 168 ? -22.741 -9.531 35.446 1.00 91.50 168 THR A C 1
ATOM 1291 O O . THR A 1 168 ? -23.837 -9.604 34.888 1.00 91.50 168 THR A O 1
ATOM 1294 N N . PRO A 1 169 ? -21.631 -9.181 34.780 1.00 91.19 169 PRO A N 1
ATOM 1295 C CA . PRO A 1 169 ? -21.529 -9.107 33.333 1.00 91.19 169 PRO A CA 1
ATOM 1296 C C . PRO A 1 169 ? -22.016 -10.392 32.658 1.00 91.19 169 PRO A C 1
ATOM 1298 O O . PRO A 1 169 ? -21.445 -11.466 32.850 1.00 91.19 169 PRO A O 1
ATOM 1301 N N . GLU A 1 170 ? -23.043 -10.266 31.825 1.00 91.06 170 GLU A N 1
ATOM 1302 C CA . GLU A 1 170 ? -23.586 -11.335 30.981 1.00 91.06 170 GLU A CA 1
ATOM 1303 C C . GLU A 1 170 ? -23.481 -10.892 29.520 1.00 91.06 170 GLU A C 1
ATOM 1305 O O . GLU A 1 170 ? -24.464 -10.833 28.778 1.00 91.06 170 GLU A O 1
ATOM 1310 N N . PHE A 1 171 ? -22.257 -10.539 29.124 1.00 91.81 171 PHE A N 1
ATOM 1311 C CA . PHE A 1 171 ? -21.951 -10.128 27.761 1.00 91.81 171 PHE A CA 1
ATOM 1312 C C . PHE A 1 171 ? -22.236 -11.258 26.772 1.00 91.81 171 PHE A C 1
ATOM 1314 O O . PHE A 1 171 ? -22.326 -12.443 27.120 1.00 91.81 171 PHE A O 1
ATOM 1321 N N . VAL A 1 172 ? -22.373 -10.873 25.509 1.00 90.69 172 VAL A N 1
ATOM 1322 C CA . VAL A 1 172 ? -22.331 -11.802 24.381 1.00 90.69 172 VAL A CA 1
ATOM 1323 C C . VAL A 1 172 ? -21.102 -12.729 24.480 1.00 90.69 172 VAL A C 1
ATOM 1325 O O . VAL A 1 172 ? -20.021 -12.307 24.891 1.00 90.69 172 VAL A O 1
ATOM 1328 N N . ASN A 1 173 ? -21.269 -14.009 24.135 1.00 84.38 173 ASN A N 1
ATOM 1329 C CA . ASN A 1 173 ? -20.321 -15.086 24.464 1.00 84.38 173 ASN A CA 1
ATOM 1330 C C . ASN A 1 173 ? -18.883 -14.865 23.958 1.00 84.38 173 ASN A C 1
ATOM 1332 O O . ASN A 1 173 ? -17.931 -15.363 24.562 1.00 84.38 173 ASN A O 1
ATOM 1336 N N . GLU A 1 174 ? -18.706 -14.140 22.855 1.00 85.94 174 GLU A N 1
ATOM 1337 C CA . GLU A 1 174 ? -17.399 -13.848 22.268 1.00 85.94 174 GLU A CA 1
ATOM 1338 C C . GLU A 1 174 ? -16.709 -12.608 22.868 1.00 85.94 174 GLU A C 1
ATOM 1340 O O . GLU A 1 174 ? -15.509 -12.426 22.657 1.00 85.94 174 GLU A O 1
ATOM 1345 N N . ALA A 1 175 ? -17.422 -11.775 23.634 1.00 89.81 175 ALA A N 1
ATOM 1346 C CA . ALA A 1 175 ? -16.871 -10.591 24.290 1.00 89.81 175 ALA A CA 1
ATOM 1347 C C . ALA A 1 175 ? -16.163 -10.985 25.598 1.00 89.81 175 ALA A C 1
ATOM 1349 O O . ALA A 1 175 ? -16.766 -11.093 26.669 1.00 89.81 175 ALA A O 1
ATOM 1350 N N . LYS A 1 176 ? -14.854 -11.235 25.514 1.00 89.50 176 LYS A N 1
ATOM 1351 C CA . LYS A 1 176 ? -14.054 -11.684 26.660 1.00 89.50 176 LYS A CA 1
ATOM 1352 C C . LYS A 1 176 ? -13.699 -10.526 27.578 1.00 89.50 176 LYS A C 1
ATOM 1354 O O . LYS A 1 176 ? -13.108 -9.545 27.144 1.00 89.50 176 LYS A O 1
ATOM 1359 N N . ILE A 1 177 ? -13.990 -10.684 28.864 1.00 90.25 177 ILE A N 1
ATOM 1360 C CA . ILE A 1 177 ? -13.562 -9.749 29.908 1.00 90.25 177 ILE A CA 1
ATOM 1361 C C . ILE A 1 177 ? -12.093 -10.008 30.224 1.00 90.25 177 ILE A C 1
ATOM 1363 O O . ILE A 1 177 ? -11.734 -11.104 30.658 1.00 90.25 177 ILE A O 1
ATOM 1367 N N . THR A 1 178 ? -11.255 -8.996 30.030 1.00 89.38 178 THR A N 1
ATOM 1368 C CA . THR A 1 178 ? -9.819 -9.073 30.321 1.00 89.38 178 THR A CA 1
ATOM 1369 C C . THR A 1 178 ? -9.464 -8.425 31.650 1.00 89.38 178 THR A C 1
ATOM 1371 O O . THR A 1 178 ? -8.546 -8.882 32.325 1.00 89.38 178 THR A O 1
ATOM 1374 N N . GLU A 1 179 ? -10.198 -7.388 32.053 1.00 90.00 179 GLU A N 1
ATOM 1375 C CA . GLU A 1 179 ? -9.990 -6.697 33.326 1.00 90.00 179 GLU A CA 1
ATOM 1376 C C . GLU A 1 179 ? -11.311 -6.127 33.851 1.00 90.00 179 GLU A C 1
ATOM 1378 O O . GLU A 1 179 ? -12.150 -5.663 33.080 1.00 90.00 179 GLU A O 1
ATOM 1383 N N . VAL A 1 180 ? -11.480 -6.125 35.173 1.00 89.81 180 VAL A N 1
ATOM 1384 C CA . VAL A 1 180 ? -12.547 -5.395 35.866 1.00 89.81 180 VAL A CA 1
ATOM 1385 C C . VAL A 1 180 ? -11.898 -4.510 36.914 1.00 89.81 180 VAL A C 1
ATOM 1387 O O . VAL A 1 180 ? -11.037 -4.961 37.668 1.00 89.81 180 VAL A O 1
ATOM 1390 N N . LYS A 1 181 ? -12.326 -3.253 36.972 1.00 91.00 181 LYS A N 1
ATOM 1391 C CA . LYS A 1 181 ? -11.814 -2.247 37.892 1.00 91.00 181 LYS A CA 1
ATOM 1392 C C . LYS A 1 181 ? -12.955 -1.421 38.463 1.00 91.00 181 LYS A C 1
ATOM 1394 O O . LYS A 1 181 ? -13.775 -0.870 37.734 1.00 91.00 181 LYS A O 1
ATOM 1399 N N . LEU A 1 182 ? -12.956 -1.260 39.781 1.00 91.25 182 LEU A N 1
ATOM 1400 C CA . LEU A 1 182 ? -13.800 -0.282 40.454 1.00 91.25 182 LEU A CA 1
ATOM 1401 C C . LEU A 1 182 ? -13.079 1.072 40.421 1.00 91.25 182 LEU A C 1
ATOM 1403 O O . LEU A 1 182 ? -12.089 1.273 41.121 1.00 91.25 182 LEU A O 1
ATOM 1407 N N . ALA A 1 183 ? -13.532 1.982 39.560 1.00 91.31 183 ALA A N 1
ATOM 1408 C CA . ALA A 1 183 ? -12.893 3.282 39.360 1.00 91.31 183 ALA A CA 1
ATOM 1409 C C . ALA A 1 183 ? -13.137 4.238 40.535 1.00 91.31 183 ALA A C 1
ATOM 1411 O O . ALA A 1 183 ? -12.246 5.003 40.902 1.00 91.31 183 ALA A O 1
ATOM 1412 N N . SER A 1 184 ? -14.330 4.189 41.128 1.00 92.00 184 SER A N 1
ATOM 1413 C CA . SER A 1 184 ? -14.682 4.967 42.318 1.00 92.00 184 SER A CA 1
ATOM 1414 C C . SER A 1 184 ? -15.865 4.349 43.057 1.00 92.00 184 SER A C 1
ATOM 1416 O O . SER A 1 184 ? -16.737 3.750 42.432 1.00 92.00 184 SER A O 1
ATOM 1418 N N . ALA A 1 185 ? -15.928 4.560 44.371 1.00 92.94 185 ALA A N 1
ATOM 1419 C CA . ALA A 1 185 ? -17.090 4.263 45.203 1.00 92.94 185 ALA A CA 1
ATOM 1420 C C . ALA A 1 185 ? -17.250 5.361 46.259 1.00 92.94 185 ALA A C 1
ATOM 1422 O O . ALA A 1 185 ? -16.363 5.547 47.099 1.00 92.94 185 ALA A O 1
ATOM 1423 N N . GLN A 1 186 ? -18.335 6.128 46.181 1.00 93.94 186 GLN A N 1
ATOM 1424 C CA . GLN A 1 186 ? -18.528 7.329 46.996 1.00 93.94 186 GLN A CA 1
ATOM 1425 C C . GLN A 1 186 ? -19.981 7.480 47.443 1.00 93.94 186 GLN A C 1
ATOM 1427 O O . GLN A 1 186 ? -20.898 7.090 46.721 1.00 93.94 186 GLN A O 1
ATOM 1432 N N . SER A 1 187 ? -20.193 8.070 48.617 1.00 92.12 187 SER A N 1
ATOM 1433 C CA . SER A 1 187 ? -21.515 8.528 49.038 1.00 92.12 187 SER A CA 1
ATOM 1434 C C . SER A 1 187 ? -21.833 9.928 48.503 1.00 92.12 187 SER A C 1
ATOM 1436 O O . SER A 1 187 ? -20.950 10.675 48.077 1.00 92.12 187 SER A O 1
ATOM 1438 N N . SER A 1 188 ? -23.099 10.330 48.588 1.00 89.31 188 SER A N 1
ATOM 1439 C CA . SER A 1 188 ? -23.590 11.657 48.206 1.00 89.31 188 SER A CA 1
ATOM 1440 C C . SER A 1 188 ? -23.010 12.786 49.062 1.00 89.31 188 SER A C 1
ATOM 1442 O O . SER A 1 188 ? -23.126 13.950 48.692 1.00 89.31 188 SER A O 1
ATOM 1444 N N . THR A 1 189 ? -22.367 12.462 50.189 1.00 85.06 189 THR A N 1
ATOM 1445 C CA . THR A 1 189 ? -21.609 13.413 51.020 1.00 85.06 189 THR A CA 1
ATOM 1446 C C . THR A 1 189 ? -20.129 13.506 50.621 1.00 85.06 189 THR A C 1
ATOM 1448 O O . THR A 1 189 ? -19.373 14.257 51.234 1.00 85.06 189 THR A O 1
ATOM 1451 N N . GLY A 1 190 ? -19.706 12.768 49.587 1.00 82.06 190 GLY A N 1
ATOM 1452 C CA . GLY A 1 190 ? -18.336 12.740 49.073 1.00 82.06 190 GLY A CA 1
ATOM 1453 C C . GLY A 1 190 ? -17.390 11.817 49.844 1.00 82.06 190 GLY A C 1
ATOM 1454 O O . GLY A 1 190 ? -16.189 11.816 49.576 1.00 82.06 190 GLY A O 1
ATOM 1455 N N . GLN A 1 191 ? -17.896 11.027 50.797 1.00 86.25 191 GLN A N 1
ATOM 1456 C CA . GLN A 1 191 ? -17.072 10.073 51.539 1.00 86.25 191 GLN A CA 1
ATOM 1457 C C . GLN A 1 191 ? -16.763 8.843 50.681 1.00 86.25 191 GLN A C 1
ATOM 1459 O O . GLN A 1 191 ? -17.650 8.277 50.043 1.00 86.25 191 GLN A O 1
ATOM 1464 N N . ALA A 1 192 ? -15.498 8.415 50.679 1.00 87.56 192 ALA A N 1
ATOM 1465 C CA . ALA A 1 192 ? -15.096 7.167 50.042 1.00 87.56 192 ALA A CA 1
ATOM 1466 C C . ALA A 1 192 ? -15.678 5.972 50.808 1.00 87.56 192 ALA A C 1
ATOM 1468 O O . ALA A 1 192 ? -15.591 5.908 52.036 1.00 87.56 192 ALA A O 1
ATOM 1469 N N . LEU A 1 193 ? -16.256 5.023 50.077 1.00 86.38 193 LEU A N 1
ATOM 1470 C CA . LEU A 1 193 ? -16.861 3.829 50.656 1.00 86.38 193 LEU A CA 1
ATOM 1471 C C . LEU A 1 193 ? -15.819 2.718 50.802 1.00 86.38 193 LEU A C 1
ATOM 1473 O O . LEU A 1 193 ? -15.017 2.477 49.895 1.00 86.38 193 LEU A O 1
ATOM 1477 N N . THR A 1 194 ? -15.865 1.991 51.918 1.00 77.12 194 THR A N 1
ATOM 1478 C CA . THR A 1 194 ? -15.085 0.760 52.083 1.00 77.12 194 THR A CA 1
ATOM 1479 C C . THR A 1 194 ? -15.574 -0.267 51.067 1.00 77.12 194 THR A C 1
ATOM 1481 O O . THR A 1 194 ? -16.714 -0.719 51.133 1.00 77.12 194 THR A O 1
ATOM 1484 N N . THR A 1 195 ? -14.722 -0.628 50.115 1.00 73.81 195 THR A N 1
ATOM 1485 C CA . THR A 1 195 ? -15.067 -1.536 49.016 1.00 73.81 195 THR A CA 1
ATOM 1486 C C . THR A 1 195 ? -13.978 -2.570 48.812 1.00 73.81 195 THR A C 1
ATOM 1488 O O . THR A 1 195 ? -12.814 -2.345 49.147 1.00 73.81 195 THR A O 1
ATOM 1491 N N . VAL A 1 196 ? -14.369 -3.724 48.283 1.00 74.06 196 VAL A N 1
ATOM 1492 C CA . VAL A 1 196 ? -13.449 -4.778 47.863 1.00 74.06 196 VAL A CA 1
ATOM 1493 C C . VAL A 1 196 ? -13.940 -5.233 46.507 1.00 74.06 196 VAL A C 1
ATOM 1495 O O . VAL A 1 196 ? -15.073 -5.676 46.401 1.00 74.06 196 VAL A O 1
ATOM 1498 N N . LEU A 1 197 ? -13.102 -5.123 45.480 1.00 79.75 197 LEU A N 1
ATOM 1499 C CA . LEU A 1 197 ? -13.344 -5.820 44.225 1.00 79.75 197 LEU A CA 1
ATOM 1500 C C . LEU A 1 197 ? -12.700 -7.199 44.344 1.00 79.75 197 LEU A C 1
ATOM 1502 O O . LEU A 1 197 ? -11.477 -7.327 44.283 1.00 79.75 197 LEU A O 1
ATOM 1506 N N . THR A 1 198 ? -13.517 -8.219 44.577 1.00 74.38 198 THR A N 1
ATOM 1507 C CA . THR A 1 198 ? -13.028 -9.604 44.619 1.00 74.38 198 THR A CA 1
ATOM 1508 C C . THR A 1 198 ? -12.886 -10.169 43.205 1.00 74.38 198 THR A C 1
ATOM 1510 O O . THR A 1 198 ? -13.608 -9.776 42.288 1.00 74.38 198 THR A O 1
ATOM 1513 N N . THR A 1 199 ? -11.943 -11.092 43.006 1.00 64.38 199 THR A N 1
ATOM 1514 C CA . THR A 1 199 ? -11.933 -11.940 41.807 1.00 64.38 199 THR A CA 1
ATOM 1515 C C . THR A 1 199 ? -13.238 -12.747 41.743 1.00 64.38 199 THR A C 1
ATOM 1517 O O . THR A 1 199 ? -13.770 -13.105 42.795 1.00 64.38 199 THR A O 1
ATOM 1520 N N . PRO A 1 200 ? -13.776 -13.020 40.538 1.00 66.00 200 PRO A N 1
ATOM 1521 C CA . PRO A 1 200 ? -15.135 -13.527 40.383 1.00 66.00 200 PRO A CA 1
ATOM 1522 C C . PRO A 1 200 ? -15.354 -14.820 41.172 1.00 66.00 200 PRO A C 1
ATOM 1524 O O . PRO A 1 200 ? -14.536 -15.746 41.132 1.00 66.00 200 PRO A O 1
ATOM 1527 N N . LEU A 1 201 ? -16.472 -14.864 41.894 1.00 54.81 201 LEU A N 1
ATOM 1528 C CA . LEU A 1 201 ? -16.862 -15.965 42.770 1.00 54.81 201 LEU A CA 1
ATOM 1529 C C . LEU A 1 201 ? -17.309 -17.159 41.906 1.00 54.81 201 LEU A C 1
ATOM 1531 O O . LEU A 1 201 ? -18.485 -17.372 41.685 1.00 54.81 201 LEU A O 1
ATOM 1535 N N . ALA A 1 202 ? -16.377 -17.939 41.359 1.00 57.38 202 ALA A N 1
ATOM 1536 C CA . ALA A 1 202 ? -16.674 -18.965 40.347 1.00 57.38 202 ALA A CA 1
ATOM 1537 C C . ALA A 1 202 ? -17.303 -18.407 39.043 1.00 57.38 202 ALA A C 1
ATOM 1539 O O . ALA A 1 202 ? -17.669 -17.237 38.915 1.00 57.38 202 ALA A O 1
ATOM 1540 N N . ARG A 1 203 ? -17.359 -19.246 38.000 1.00 51.94 203 ARG A N 1
ATOM 1541 C CA . ARG A 1 203 ? -17.835 -18.840 36.669 1.00 51.94 203 ARG A CA 1
ATOM 1542 C C . ARG A 1 203 ? -19.344 -18.551 36.738 1.00 51.94 203 ARG A C 1
ATOM 1544 O O . ARG A 1 203 ? -20.130 -19.485 36.838 1.00 51.94 203 ARG A O 1
ATOM 1551 N N . GLY A 1 204 ? -19.723 -17.273 36.677 1.00 59.25 204 GLY A N 1
ATOM 1552 C CA . GLY A 1 204 ? -21.119 -16.821 36.605 1.00 59.25 204 GLY A CA 1
ATOM 1553 C C . GLY A 1 204 ? -21.718 -16.221 37.883 1.00 59.25 204 GLY A C 1
ATOM 1554 O O . GLY A 1 204 ? -22.851 -15.763 37.813 1.00 59.25 204 GLY A O 1
ATOM 1555 N N . ALA A 1 205 ? -21.003 -16.166 39.018 1.00 68.00 205 ALA A N 1
ATOM 1556 C CA . ALA A 1 205 ? -21.549 -15.551 40.244 1.00 68.00 205 ALA A CA 1
ATOM 1557 C C . ALA A 1 205 ? -21.189 -14.063 40.432 1.00 68.00 205 ALA A C 1
ATOM 1559 O O . ALA A 1 205 ? -21.470 -13.487 41.480 1.00 68.00 205 ALA A O 1
ATOM 1560 N N . GLY A 1 206 ? -20.576 -13.442 39.421 1.00 83.25 206 GLY A N 1
ATOM 1561 C CA . GLY A 1 206 ? -20.260 -12.017 39.422 1.00 83.25 206 GLY A CA 1
ATOM 1562 C C . GLY A 1 206 ? -19.067 -11.617 40.298 1.00 83.25 206 GLY A C 1
ATOM 1563 O O . GLY A 1 206 ? -18.347 -12.442 40.868 1.00 83.25 206 GLY A O 1
ATOM 1564 N N . TRP A 1 207 ? -18.847 -10.308 40.355 1.00 88.25 207 TRP A N 1
ATOM 1565 C CA . TRP A 1 207 ? -17.851 -9.613 41.150 1.00 88.25 207 TRP A CA 1
ATOM 1566 C C . TRP A 1 207 ? -18.544 -8.993 42.354 1.00 88.25 207 TRP A C 1
ATOM 1568 O O . TRP A 1 207 ? -19.366 -8.085 42.217 1.00 88.25 207 TRP A O 1
ATOM 1578 N N . LEU A 1 208 ? -18.192 -9.467 43.544 1.00 88.06 208 LEU A N 1
ATOM 1579 C CA . LEU A 1 208 ? -18.604 -8.815 44.776 1.00 88.06 208 LEU A CA 1
ATOM 1580 C C . LEU A 1 208 ? -17.806 -7.508 44.920 1.00 88.06 208 LEU A C 1
ATOM 1582 O O . LEU A 1 208 ? -16.571 -7.547 44.882 1.00 88.06 208 LEU A O 1
ATOM 1586 N N . LEU A 1 209 ? -18.525 -6.384 45.043 1.00 89.00 209 LEU A N 1
ATOM 1587 C CA . LEU A 1 209 ? -17.993 -5.012 45.136 1.00 89.00 209 LEU A CA 1
ATOM 1588 C C . LEU A 1 209 ? -17.917 -4.493 46.582 1.00 89.00 209 LEU A C 1
ATOM 1590 O O . LEU A 1 209 ? -17.267 -3.483 46.874 1.00 89.00 209 LEU A O 1
ATOM 1594 N N . THR A 1 210 ? -18.585 -5.183 47.502 1.00 83.12 210 THR A N 1
ATOM 1595 C CA . THR A 1 210 ? -18.563 -4.916 48.944 1.00 83.12 210 THR A CA 1
ATOM 1596 C C . THR A 1 210 ? -17.698 -5.947 49.675 1.00 83.12 210 THR A C 1
ATOM 1598 O O . THR A 1 210 ? -17.465 -7.033 49.154 1.00 83.12 210 THR A O 1
ATOM 1601 N N . PRO A 1 211 ? -17.177 -5.659 50.878 1.00 78.62 211 PRO A N 1
ATOM 1602 C CA . PRO A 1 211 ? -16.378 -6.640 51.603 1.00 78.62 211 PRO A CA 1
ATOM 1603 C C . PRO A 1 211 ? -17.196 -7.904 51.914 1.00 78.62 211 P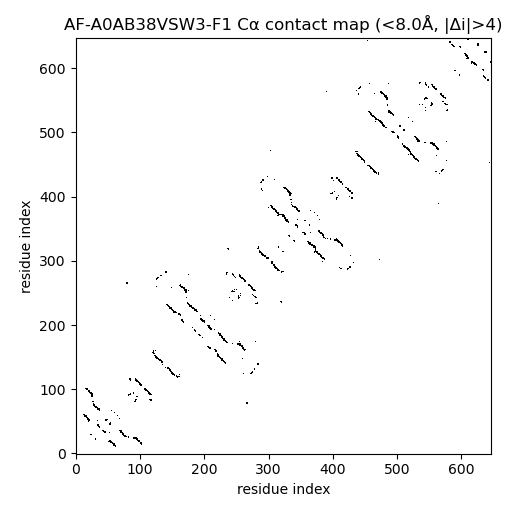RO A C 1
ATOM 1605 O O . PRO A 1 211 ? -18.333 -7.824 52.376 1.00 78.62 211 PRO A O 1
ATOM 1608 N N . ALA A 1 212 ? -16.609 -9.080 51.684 1.00 70.69 212 ALA A N 1
ATOM 1609 C CA . ALA A 1 212 ? -17.274 -10.354 51.952 1.00 70.69 212 ALA A CA 1
ATOM 1610 C C . ALA A 1 212 ? -17.728 -10.456 53.416 1.00 70.69 212 ALA A C 1
ATOM 1612 O O . ALA A 1 212 ? -17.001 -10.072 54.336 1.00 70.69 212 ALA A O 1
ATOM 1613 N N . ASN A 1 213 ? -18.932 -10.992 53.630 1.00 68.94 213 ASN A N 1
ATOM 1614 C CA . ASN A 1 213 ? -19.564 -11.129 54.949 1.00 68.94 213 ASN A CA 1
ATOM 1615 C C . ASN A 1 213 ? -19.760 -9.803 55.710 1.00 68.94 213 ASN A C 1
ATOM 1617 O O . ASN A 1 213 ? -20.037 -9.827 56.907 1.00 68.94 213 ASN A O 1
ATOM 1621 N N . THR A 1 214 ? -19.618 -8.652 55.044 1.00 74.50 214 THR A N 1
ATOM 1622 C CA . THR A 1 214 ? -19.816 -7.333 55.653 1.00 74.50 214 THR A CA 1
ATOM 1623 C C . THR A 1 214 ? -20.743 -6.509 54.772 1.00 74.50 214 THR A C 1
ATOM 1625 O O . THR A 1 214 ? -20.402 -6.141 53.651 1.00 74.50 214 THR A O 1
ATOM 1628 N N . MET A 1 215 ? -21.925 -6.193 55.291 1.00 79.88 215 MET A N 1
ATOM 1629 C CA . MET A 1 215 ? -22.855 -5.313 54.593 1.00 79.88 215 MET A CA 1
ATOM 1630 C C . MET A 1 215 ? -22.453 -3.852 54.788 1.00 79.88 215 MET A C 1
ATOM 1632 O O . MET A 1 215 ? -22.029 -3.444 55.872 1.00 79.88 215 MET A O 1
ATOM 1636 N N . ILE A 1 216 ? -22.608 -3.053 53.738 1.00 85.88 216 ILE A N 1
ATOM 1637 C CA . ILE A 1 216 ? -22.351 -1.618 53.765 1.00 85.88 216 ILE A CA 1
ATOM 1638 C C . ILE A 1 216 ? -23.568 -0.904 54.329 1.00 85.88 216 ILE A C 1
ATOM 1640 O O . ILE A 1 216 ? -24.682 -1.083 53.846 1.00 85.88 216 ILE A O 1
ATOM 1644 N N . ALA A 1 217 ? -23.339 -0.083 55.349 1.00 84.12 217 ALA A N 1
ATOM 1645 C CA . ALA A 1 217 ? -24.371 0.746 55.946 1.00 84.12 217 ALA A CA 1
ATOM 1646 C C . ALA A 1 217 ? -24.649 1.989 55.089 1.00 84.12 217 ALA A C 1
ATOM 1648 O O . ALA A 1 217 ? -23.706 2.623 54.621 1.00 84.12 217 ALA A O 1
ATOM 1649 N N . ILE A 1 218 ? -25.914 2.390 54.973 1.00 85.81 218 ILE A N 1
ATOM 1650 C CA . ILE A 1 218 ? -26.346 3.605 54.268 1.00 85.81 218 ILE A CA 1
ATOM 1651 C C . ILE A 1 218 ? -27.381 4.369 55.102 1.00 85.81 218 ILE A C 1
ATOM 1653 O O . ILE A 1 218 ? -28.386 3.804 55.553 1.00 85.81 218 ILE A O 1
ATOM 1657 N N . ALA A 1 219 ? -27.120 5.649 55.372 1.00 83.50 219 ALA A N 1
ATOM 1658 C CA . ALA A 1 219 ? -27.992 6.473 56.206 1.00 83.50 219 ALA A CA 1
ATOM 1659 C C . ALA A 1 219 ? -29.249 6.943 55.442 1.00 83.50 219 ALA A C 1
ATOM 1661 O O . ALA A 1 219 ? -29.241 6.981 54.212 1.00 83.50 219 ALA A O 1
ATOM 1662 N N . PRO A 1 220 ? -30.339 7.312 56.138 1.00 81.25 220 PRO A N 1
ATOM 1663 C CA . PRO A 1 220 ? -31.494 7.953 55.512 1.00 81.25 220 PRO A CA 1
ATOM 1664 C C . PRO A 1 220 ? -31.124 9.174 54.663 1.00 81.25 220 PRO A C 1
ATOM 1666 O O . PRO A 1 220 ? -30.390 10.050 55.116 1.00 81.25 220 PRO A O 1
ATOM 1669 N N . GLY A 1 221 ? -31.659 9.249 53.444 1.00 83.81 221 GLY A N 1
ATOM 1670 C CA . GLY A 1 221 ? -31.404 10.335 52.493 1.00 83.81 221 GLY A CA 1
ATOM 1671 C C . GLY A 1 221 ? -30.057 10.254 51.764 1.00 83.81 221 GLY A C 1
ATOM 1672 O O . GLY A 1 221 ? -29.763 11.125 50.947 1.00 83.81 221 GLY A O 1
ATOM 1673 N N . GLU A 1 222 ? -29.240 9.237 52.036 1.00 89.88 222 GLU A N 1
ATOM 1674 C CA . GLU A 1 222 ? -27.929 9.053 51.417 1.00 89.88 222 GLU A CA 1
ATOM 1675 C C . GLU A 1 222 ? -28.026 8.263 50.102 1.00 89.88 222 GLU A C 1
ATOM 1677 O O . GLU A 1 222 ? -28.884 7.393 49.927 1.00 89.88 222 GLU A O 1
ATOM 1682 N N . THR A 1 223 ? -27.132 8.569 49.159 1.00 93.00 223 THR A N 1
ATOM 1683 C CA . THR A 1 223 ? -26.958 7.812 47.912 1.00 93.00 223 THR A CA 1
ATOM 1684 C C . THR A 1 223 ? -25.510 7.375 47.770 1.00 93.00 223 THR A C 1
ATOM 1686 O O . THR A 1 223 ? -24.608 8.188 47.920 1.00 93.00 223 THR A O 1
ATOM 1689 N N . HIS A 1 224 ? -25.270 6.104 47.476 1.00 94.31 224 HIS A N 1
ATOM 1690 C CA . HIS A 1 224 ? -23.952 5.556 47.169 1.00 94.31 224 HIS A CA 1
ATOM 1691 C C . HIS A 1 224 ? -23.845 5.318 45.664 1.00 94.31 224 HIS A C 1
ATOM 1693 O O . HIS A 1 224 ? -24.755 4.749 45.069 1.00 94.31 224 HIS A O 1
ATOM 1699 N N . THR A 1 225 ? -22.744 5.749 45.050 1.00 94.62 225 THR A N 1
ATOM 1700 C CA . THR A 1 225 ? -22.459 5.554 43.621 1.00 94.62 225 THR A CA 1
ATOM 1701 C C . THR A 1 225 ? -21.155 4.787 43.445 1.00 94.62 225 THR A C 1
ATOM 1703 O O . THR A 1 225 ? -20.116 5.182 43.983 1.00 94.62 225 THR A O 1
ATOM 1706 N N . TYR A 1 226 ? -21.203 3.712 42.662 1.00 94.44 226 TYR A N 1
ATOM 1707 C CA . TYR A 1 226 ? -20.059 2.884 42.292 1.00 94.44 226 TYR A CA 1
ATOM 1708 C C . TYR A 1 226 ? -19.855 2.960 40.787 1.00 94.44 226 TYR A C 1
ATOM 1710 O O . TYR A 1 226 ? -20.774 2.674 40.026 1.00 94.44 226 TYR A O 1
ATOM 1718 N N . LYS A 1 227 ? -18.643 3.306 40.359 1.00 94.25 227 LYS A N 1
ATOM 1719 C CA . LYS A 1 227 ? -18.290 3.391 38.944 1.00 94.25 227 LYS A CA 1
ATOM 1720 C C . LYS A 1 227 ? -17.421 2.215 38.555 1.00 94.25 227 LYS A C 1
ATOM 1722 O O . LYS A 1 227 ? -16.265 2.127 38.975 1.00 94.25 227 LYS A O 1
ATOM 1727 N N . LEU A 1 228 ? -17.973 1.327 37.746 1.00 94.06 228 LEU A N 1
ATOM 1728 C CA . LEU A 1 228 ? -17.301 0.133 37.271 1.00 94.06 228 LEU A CA 1
ATOM 1729 C C . LEU A 1 228 ? -16.722 0.365 35.878 1.00 94.06 228 LEU A C 1
ATOM 1731 O O . LEU A 1 228 ? -17.358 0.974 35.022 1.00 94.06 228 LEU A O 1
ATOM 1735 N N . GLN A 1 229 ? -15.513 -0.133 35.658 1.00 94.50 229 GLN A N 1
ATOM 1736 C CA . GLN A 1 229 ? -14.813 -0.137 34.383 1.00 94.50 229 GLN A CA 1
ATOM 1737 C C . GLN A 1 229 ? -14.450 -1.578 34.035 1.00 94.50 229 GLN A C 1
ATOM 1739 O O . GLN A 1 229 ? -13.839 -2.274 34.843 1.00 94.50 229 GLN A O 1
ATOM 1744 N N . ILE A 1 230 ? -14.831 -2.027 32.847 1.00 93.31 230 ILE A N 1
ATOM 1745 C CA . ILE A 1 230 ? -14.618 -3.391 32.373 1.00 93.31 230 ILE A CA 1
ATOM 1746 C C . ILE A 1 230 ? -13.905 -3.317 31.028 1.00 93.31 230 ILE A C 1
ATOM 1748 O O . ILE A 1 230 ? -14.431 -2.749 30.073 1.00 93.31 230 ILE A O 1
ATOM 1752 N N . LEU A 1 231 ? -12.702 -3.875 30.962 1.00 93.56 231 LEU A N 1
ATOM 1753 C CA . LEU A 1 231 ? -11.943 -4.019 29.727 1.00 93.56 231 LEU A CA 1
ATOM 1754 C C . LEU A 1 231 ? -12.390 -5.305 29.028 1.00 93.56 231 LEU A C 1
ATOM 1756 O O . LEU A 1 231 ? -12.395 -6.377 29.643 1.00 93.56 231 LEU A O 1
ATOM 1760 N N . VAL A 1 232 ? -12.795 -5.184 27.765 1.00 93.12 232 VAL A N 1
ATOM 1761 C CA . VAL A 1 232 ? -13.420 -6.268 27.000 1.00 93.12 232 VAL A CA 1
ATOM 1762 C C . VAL A 1 232 ? -12.810 -6.346 25.609 1.00 93.12 232 VAL A C 1
ATOM 1764 O O . VAL A 1 232 ? -12.607 -5.316 24.962 1.00 93.12 232 VAL A O 1
ATOM 1767 N N . ASP A 1 233 ? -12.566 -7.561 25.130 1.00 91.44 233 ASP A N 1
ATOM 1768 C CA . ASP A 1 233 ? -12.210 -7.800 23.735 1.00 91.44 233 ASP A CA 1
ATOM 1769 C C . ASP A 1 233 ? -13.412 -7.503 22.825 1.00 91.44 233 ASP A C 1
ATOM 1771 O O . ASP A 1 233 ? -14.538 -7.949 23.064 1.00 91.44 233 ASP A O 1
ATOM 1775 N N . LYS A 1 234 ? -13.163 -6.765 21.744 1.00 90.06 234 LYS A N 1
ATOM 1776 C CA . LYS A 1 234 ? -14.126 -6.567 20.664 1.00 90.06 234 LYS A CA 1
ATOM 1777 C C . LYS A 1 234 ? -14.442 -7.902 19.994 1.00 90.06 234 LYS A C 1
ATOM 1779 O O . LYS A 1 234 ? -13.612 -8.810 19.925 1.00 90.06 234 LYS A O 1
ATOM 1784 N N . LEU A 1 235 ? -15.648 -7.989 19.453 1.00 88.50 235 LEU A N 1
ATOM 1785 C CA . LEU A 1 235 ? -16.168 -9.176 18.789 1.00 88.50 235 LEU A CA 1
ATOM 1786 C C . LEU A 1 235 ? -15.431 -9.474 17.480 1.00 88.50 235 LEU A C 1
ATOM 1788 O O . LEU A 1 235 ? -15.045 -8.539 16.785 1.00 88.50 235 LEU A O 1
ATOM 1792 N N . PRO A 1 236 ? -15.281 -10.739 17.063 1.00 86.06 236 PRO A N 1
ATOM 1793 C CA . PRO A 1 236 ? -14.703 -11.037 15.758 1.00 86.06 236 PRO A CA 1
ATOM 1794 C C . PRO A 1 236 ? -15.546 -10.425 14.617 1.00 86.06 236 PRO A C 1
ATOM 1796 O O . PRO A 1 236 ? -16.763 -10.276 14.764 1.00 86.06 236 PRO A O 1
ATOM 1799 N N . PRO A 1 237 ? -14.952 -10.128 13.444 1.00 81.50 237 PRO A N 1
ATOM 1800 C CA . PRO A 1 237 ? -15.668 -9.580 12.282 1.00 81.50 237 PRO A CA 1
ATOM 1801 C C . PRO A 1 237 ? -16.887 -10.398 11.829 1.00 81.50 237 PRO A C 1
ATOM 1803 O O . PRO A 1 237 ? -17.829 -9.860 11.255 1.00 81.50 237 PRO A O 1
ATOM 1806 N N . THR A 1 238 ? -16.876 -11.702 12.110 1.00 81.94 238 THR A N 1
ATOM 1807 C CA . THR A 1 238 ? -17.936 -12.656 11.764 1.00 81.94 238 THR A CA 1
ATOM 1808 C C . THR A 1 238 ? -19.082 -12.705 12.778 1.00 81.94 238 THR A C 1
ATOM 1810 O O . THR A 1 238 ? -19.987 -13.519 12.611 1.00 81.94 238 THR A O 1
ATOM 1813 N N . ALA A 1 239 ? -19.048 -11.901 13.847 1.00 85.31 239 ALA A N 1
ATOM 1814 C CA . ALA A 1 239 ? -20.088 -11.912 14.871 1.00 85.31 239 ALA A CA 1
ATOM 1815 C C . ALA A 1 239 ? -21.449 -11.461 14.294 1.00 85.31 239 ALA A C 1
ATOM 1817 O O . ALA A 1 239 ? -21.508 -10.406 13.644 1.00 85.31 239 ALA A O 1
ATOM 1818 N N . PRO A 1 240 ? -22.543 -12.214 14.529 1.00 85.06 240 PRO A N 1
ATOM 1819 C CA . PRO A 1 240 ? -23.878 -11.848 14.061 1.00 85.06 240 PRO A CA 1
ATOM 1820 C C . PRO A 1 240 ? -24.286 -10.455 14.544 1.00 85.06 240 PRO A C 1
ATOM 1822 O O . PRO A 1 240 ? -24.073 -10.100 15.697 1.00 85.06 240 PRO A O 1
ATOM 1825 N N . GLU A 1 241 ? -24.892 -9.649 13.674 1.00 83.25 241 GLU A N 1
ATOM 1826 C CA . GLU A 1 241 ? -25.301 -8.280 14.026 1.00 83.25 241 GLU A CA 1
ATOM 1827 C C . GLU A 1 241 ? -26.311 -8.267 15.182 1.00 83.25 241 GLU A C 1
ATOM 1829 O O . GLU A 1 241 ? -26.186 -7.484 16.121 1.00 83.25 241 GLU A O 1
ATOM 1834 N N . GLU A 1 242 ? -27.224 -9.237 15.184 1.00 84.12 242 GLU A N 1
ATOM 1835 C CA . GLU A 1 242 ? -28.222 -9.416 16.234 1.00 84.12 242 GLU A CA 1
ATOM 1836 C C . GLU A 1 242 ? -27.628 -9.630 17.635 1.00 84.12 242 GLU A C 1
ATOM 1838 O O . GLU A 1 242 ? -28.296 -9.346 18.625 1.00 84.12 242 GLU A O 1
ATOM 1843 N N . THR A 1 243 ? -26.415 -10.176 17.770 1.00 84.25 243 THR A N 1
ATOM 1844 C CA . THR A 1 243 ? -25.788 -10.391 19.086 1.00 84.25 243 THR A CA 1
ATOM 1845 C C . THR A 1 243 ? -25.015 -9.165 19.560 1.00 84.25 243 THR A C 1
ATOM 1847 O O . THR A 1 243 ? -24.671 -9.088 20.738 1.00 84.25 243 THR A O 1
ATOM 1850 N N . MET A 1 244 ? -24.744 -8.204 18.672 1.00 87.38 244 MET A N 1
ATOM 1851 C CA . MET A 1 244 ? -24.005 -6.984 19.006 1.00 87.38 244 MET A CA 1
ATOM 1852 C C . MET A 1 244 ? -24.900 -5.893 19.566 1.00 87.38 244 MET A C 1
ATOM 1854 O O . MET A 1 244 ? -24.468 -5.153 20.449 1.00 87.38 244 MET A O 1
ATOM 1858 N N . THR A 1 245 ? -26.118 -5.796 19.035 1.00 90.00 245 THR A N 1
ATOM 1859 C CA . THR A 1 245 ? -27.087 -4.802 19.477 1.00 90.00 245 THR A CA 1
ATOM 1860 C C . THR A 1 245 ? -27.557 -5.143 20.877 1.00 90.00 245 THR A C 1
ATOM 1862 O O . THR A 1 245 ? -28.000 -6.259 21.164 1.00 90.00 245 THR A O 1
ATOM 1865 N N . CYS A 1 246 ? -27.445 -4.158 21.749 1.00 88.69 246 CYS A N 1
ATOM 1866 C CA . CYS A 1 246 ? -27.969 -4.215 23.085 1.00 88.69 246 CYS A CA 1
ATOM 1867 C C . CYS A 1 246 ? -29.499 -4.302 23.059 1.00 88.69 246 CYS A C 1
ATOM 1869 O O . CYS A 1 246 ? -30.172 -3.540 22.365 1.00 88.69 246 CYS A O 1
ATOM 1871 N N . ASN A 1 247 ? -30.051 -5.216 23.853 1.00 85.38 247 ASN A N 1
ATOM 1872 C CA . ASN A 1 247 ? -31.477 -5.265 24.132 1.00 85.38 247 ASN A CA 1
ATOM 1873 C C . ASN A 1 247 ? -31.667 -5.385 25.643 1.00 85.38 247 ASN A C 1
ATOM 1875 O O . ASN A 1 247 ? -31.300 -6.402 26.238 1.00 85.38 247 ASN A O 1
ATOM 1879 N N . GLU A 1 248 ? -32.192 -4.329 26.263 1.00 74.50 248 GLU A N 1
ATOM 1880 C CA . GLU A 1 248 ? -32.415 -4.287 27.707 1.00 74.50 248 GLU A CA 1
ATOM 1881 C C . GLU A 1 248 ? -33.270 -5.488 28.153 1.00 74.50 248 GLU A C 1
ATOM 1883 O O . GLU A 1 248 ? -34.286 -5.832 27.548 1.00 74.50 248 GLU A O 1
ATOM 1888 N N . GLY A 1 249 ? -32.813 -6.179 29.200 1.00 75.88 249 GLY A N 1
ATOM 1889 C CA . GLY A 1 249 ? -33.444 -7.393 29.731 1.00 75.88 249 GLY A CA 1
ATOM 1890 C C . GLY A 1 249 ? -33.082 -8.716 29.035 1.00 75.88 249 GLY A C 1
ATOM 1891 O O . GLY A 1 249 ? -33.532 -9.768 29.494 1.00 75.88 249 GLY A O 1
ATOM 1892 N N . GLN A 1 250 ? -32.268 -8.717 27.971 1.00 86.06 250 GLN A N 1
ATOM 1893 C CA . GLN A 1 250 ? -31.788 -9.948 27.328 1.00 86.06 250 GLN A CA 1
ATOM 1894 C C . GLN A 1 250 ? -30.296 -10.177 27.586 1.00 86.06 250 GLN A C 1
ATOM 1896 O O . GLN A 1 250 ? -29.438 -9.555 26.961 1.00 86.06 250 GLN A O 1
ATOM 1901 N N . ALA A 1 251 ? -29.986 -11.136 28.462 1.00 87.62 251 ALA A N 1
ATOM 1902 C CA . ALA A 1 251 ? -28.617 -11.603 28.663 1.00 87.62 251 ALA A CA 1
ATOM 1903 C C . ALA A 1 251 ? -27.979 -12.067 27.339 1.00 87.62 251 ALA A C 1
ATOM 1905 O O . ALA A 1 251 ? -28.662 -12.584 26.449 1.00 87.62 251 ALA A O 1
ATOM 1906 N N . HIS A 1 252 ? -26.658 -11.914 27.228 1.00 89.00 252 HIS A N 1
ATOM 1907 C CA . HIS A 1 252 ? -25.853 -12.303 26.065 1.00 89.00 252 HIS A CA 1
ATOM 1908 C C . HIS A 1 252 ? -26.114 -11.509 24.771 1.00 89.00 252 HIS A C 1
ATOM 1910 O O . HIS A 1 252 ? -25.721 -11.952 23.689 1.00 89.00 252 HIS A O 1
ATOM 1916 N N . ARG A 1 253 ? -26.736 -10.328 24.869 1.00 90.00 253 ARG A N 1
ATOM 1917 C CA . ARG A 1 253 ? -26.861 -9.345 23.779 1.00 90.00 253 ARG A CA 1
ATOM 1918 C C . ARG A 1 253 ? -26.037 -8.100 24.115 1.00 90.00 253 ARG A C 1
ATOM 1920 O O . ARG A 1 253 ? -26.161 -7.559 25.211 1.00 90.00 253 ARG A O 1
ATOM 1927 N N . GLY A 1 254 ? -25.185 -7.654 23.193 1.00 92.06 254 GLY A N 1
ATOM 1928 C CA . GLY A 1 254 ? -24.274 -6.531 23.418 1.00 92.06 254 GLY A CA 1
ATOM 1929 C C . GLY A 1 254 ? -23.384 -6.724 24.652 1.00 92.06 254 GLY A C 1
ATOM 1930 O O . GLY A 1 254 ? -22.987 -7.841 25.002 1.00 92.06 254 GLY A O 1
ATOM 1931 N N . LEU A 1 255 ? -23.076 -5.621 25.329 1.00 93.69 255 LEU A N 1
ATOM 1932 C CA . LEU A 1 255 ? -22.403 -5.608 26.624 1.00 93.69 255 LEU A CA 1
ATOM 1933 C C . LEU A 1 255 ? -23.447 -5.490 27.738 1.00 93.69 255 LEU A C 1
ATOM 1935 O O . LEU A 1 255 ? -23.495 -4.514 28.474 1.00 93.69 255 LEU A O 1
ATOM 1939 N N . TYR A 1 256 ? -24.328 -6.478 27.833 1.00 93.25 256 TYR A N 1
ATOM 1940 C CA . TYR A 1 256 ? -25.335 -6.526 28.885 1.00 93.25 256 TYR A CA 1
ATOM 1941 C C . TYR A 1 256 ? -24.706 -6.828 30.254 1.00 93.25 256 TYR A C 1
ATOM 1943 O O . TYR A 1 256 ? -23.963 -7.800 30.423 1.00 93.25 256 TYR A O 1
ATOM 1951 N N . ASN A 1 257 ? -25.020 -6.015 31.261 1.00 93.50 257 ASN A N 1
ATOM 1952 C CA . ASN A 1 257 ? -24.520 -6.200 32.616 1.00 93.50 257 ASN A CA 1
ATOM 1953 C C . ASN A 1 257 ? -25.661 -6.137 33.636 1.00 93.50 257 ASN A C 1
ATOM 1955 O O . ASN A 1 257 ? -26.366 -5.131 33.730 1.00 93.50 257 ASN A O 1
ATOM 1959 N N . ARG A 1 258 ? -25.808 -7.194 34.440 1.00 92.62 258 ARG A N 1
ATOM 1960 C CA . ARG A 1 258 ? -26.776 -7.263 35.537 1.00 92.62 258 ARG A CA 1
ATOM 1961 C C . ARG A 1 258 ? -26.066 -7.041 36.855 1.00 92.62 258 ARG A C 1
ATOM 1963 O O . ARG A 1 258 ? -25.081 -7.705 37.144 1.00 92.62 258 ARG A O 1
ATOM 1970 N N . ALA A 1 259 ? -26.613 -6.196 37.709 1.00 93.19 259 ALA A N 1
ATOM 1971 C CA . ALA A 1 259 ? -26.160 -6.089 39.085 1.00 93.19 259 ALA A CA 1
ATOM 1972 C C . ALA A 1 259 ? -27.309 -6.346 40.045 1.00 93.19 259 ALA A C 1
ATOM 1974 O O . ALA A 1 259 ? -28.478 -6.206 39.685 1.00 93.19 259 ALA A O 1
ATOM 1975 N N . HIS A 1 260 ? -26.975 -6.720 41.271 1.00 92.38 260 HIS A N 1
ATOM 1976 C CA . HIS A 1 260 ? -27.956 -6.839 42.329 1.00 92.38 260 HIS A CA 1
ATOM 1977 C C . HIS A 1 260 ? -27.380 -6.428 43.675 1.00 92.38 260 HIS A C 1
ATOM 1979 O O . HIS A 1 260 ? -26.186 -6.587 43.949 1.00 92.38 260 HIS A O 1
ATOM 1985 N N . ILE A 1 261 ? -28.262 -5.922 44.530 1.00 90.88 261 ILE A N 1
ATOM 1986 C CA . ILE A 1 261 ? -27.996 -5.753 45.946 1.00 90.88 261 ILE A CA 1
ATOM 1987 C C . ILE A 1 261 ? -28.820 -6.732 46.765 1.00 90.88 261 ILE A C 1
ATOM 1989 O O . ILE A 1 261 ? -30.007 -6.940 46.518 1.00 90.88 261 ILE A O 1
ATOM 1993 N N . THR A 1 262 ? -28.189 -7.296 47.784 1.00 87.25 262 THR A N 1
ATOM 1994 C CA . THR A 1 262 ? -28.867 -8.068 48.818 1.00 87.25 262 THR A CA 1
ATOM 1995 C C . THR A 1 262 ? -29.076 -7.184 50.036 1.00 87.25 262 THR A C 1
ATOM 1997 O O . THR A 1 262 ? -28.105 -6.681 50.598 1.00 87.25 262 THR A O 1
ATOM 2000 N N . VAL A 1 263 ? -30.323 -7.029 50.473 1.00 83.44 263 VAL A N 1
ATOM 2001 C CA . VAL A 1 263 ? -30.697 -6.286 51.683 1.00 83.44 263 VAL A CA 1
ATOM 2002 C C . VAL A 1 263 ? -31.272 -7.235 52.742 1.00 83.44 263 VAL A C 1
ATOM 2004 O O . VAL A 1 263 ? -31.993 -8.179 52.396 1.00 83.44 263 VAL A O 1
ATOM 2007 N N . PRO A 1 264 ? -30.991 -7.024 54.040 1.00 74.19 264 PRO A N 1
ATOM 2008 C CA . PRO A 1 264 ? -31.724 -7.696 55.106 1.00 74.19 264 PRO A CA 1
ATOM 2009 C C . PRO A 1 264 ? -33.205 -7.323 55.035 1.00 74.19 264 PRO A C 1
ATOM 2011 O O . PRO A 1 264 ? -33.553 -6.154 54.883 1.00 74.19 264 PRO A O 1
ATOM 2014 N N . SER A 1 265 ? -34.085 -8.308 55.156 1.00 63.66 265 SER A N 1
ATOM 2015 C CA . SER A 1 265 ? -35.533 -8.114 55.177 1.00 63.66 265 SER A CA 1
ATOM 2016 C C . SER A 1 265 ? -36.190 -9.045 56.195 1.00 63.66 265 SER A C 1
ATOM 2018 O O . SER A 1 265 ? -35.580 -9.997 56.685 1.00 63.66 265 SER A O 1
ATOM 2020 N N . GLY A 1 266 ? -37.460 -8.781 56.503 1.00 52.28 266 GLY A N 1
ATOM 2021 C CA . GLY A 1 266 ? -38.232 -9.584 57.447 1.00 52.28 266 GLY A CA 1
ATOM 2022 C C . GLY A 1 266 ? -38.368 -11.062 57.095 1.00 52.28 266 GLY A C 1
ATOM 2023 O O . GLY A 1 266 ? -38.434 -11.891 57.993 1.00 52.28 266 GLY A O 1
ATOM 2024 N N . GLU A 1 267 ? -38.369 -11.386 55.803 1.00 52.28 267 GLU A N 1
ATOM 2025 C CA . GLU A 1 267 ? -38.524 -12.749 55.277 1.00 52.28 267 GLU A CA 1
ATOM 2026 C C . GLU A 1 267 ? -37.169 -13.426 54.981 1.00 52.28 267 GLU A C 1
ATOM 2028 O O . GLU A 1 267 ? -37.122 -14.530 54.443 1.00 52.28 267 GLU A O 1
ATOM 2033 N N . GLY A 1 268 ? -36.051 -12.779 55.337 1.00 66.19 268 GLY A N 1
ATOM 2034 C CA . GLY A 1 268 ? -34.694 -13.222 55.020 1.00 66.19 268 GLY A CA 1
ATOM 2035 C C . GLY A 1 268 ? -33.935 -12.191 54.185 1.00 66.19 268 GLY A C 1
ATOM 2036 O O . GLY A 1 268 ? -33.990 -10.993 54.450 1.00 66.19 268 GLY A O 1
ATOM 2037 N N . LYS A 1 269 ? -33.191 -12.636 53.174 1.00 71.94 269 LYS A N 1
ATOM 2038 C CA . LYS A 1 269 ? -32.474 -11.751 52.244 1.00 71.94 269 LYS A CA 1
ATOM 2039 C C . LYS A 1 269 ? -33.409 -11.358 51.095 1.00 71.94 269 LYS A C 1
ATOM 2041 O O . LYS A 1 269 ? -33.910 -12.243 50.410 1.00 71.94 269 LYS A O 1
ATOM 2046 N N . LYS A 1 270 ? -33.631 -10.057 50.881 1.00 80.56 270 LYS A N 1
ATOM 2047 C CA . LYS A 1 270 ? -34.321 -9.544 49.687 1.00 80.56 270 LYS A CA 1
ATOM 2048 C C . LYS A 1 270 ? -33.277 -9.096 48.674 1.00 80.56 270 LYS A C 1
ATOM 2050 O O . LYS A 1 270 ? -32.330 -8.401 49.031 1.00 80.56 270 LYS A O 1
ATOM 2055 N N . GLU A 1 271 ? -33.470 -9.478 47.422 1.00 86.50 271 GLU A N 1
ATOM 2056 C CA . GLU A 1 271 ? -32.614 -9.064 46.316 1.00 86.50 271 GLU A CA 1
ATOM 2057 C C . GLU A 1 271 ? -33.315 -7.971 45.503 1.00 86.50 271 GLU A C 1
ATOM 2059 O O . GLU A 1 271 ? -34.505 -8.075 45.198 1.00 86.50 271 GLU A O 1
ATOM 2064 N N . LEU A 1 272 ? -32.585 -6.906 45.184 1.00 90.19 272 LEU A N 1
ATOM 2065 C CA . LEU A 1 272 ? -32.985 -5.902 44.202 1.00 90.19 272 LEU A CA 1
ATOM 2066 C C . LEU A 1 272 ? -31.975 -5.968 43.067 1.00 90.19 272 LEU A C 1
ATOM 2068 O O . LEU A 1 272 ? -30.781 -5.845 43.324 1.00 90.19 272 LEU A O 1
ATOM 2072 N N . SER A 1 273 ? -32.435 -6.163 41.838 1.00 92.50 273 SER A N 1
ATOM 2073 C CA . SER A 1 273 ? -31.571 -6.230 40.662 1.00 92.50 273 SER A CA 1
ATOM 2074 C C . SER A 1 273 ? -31.934 -5.147 39.664 1.00 92.50 273 SER A C 1
ATOM 2076 O O . SER A 1 273 ? -33.082 -4.711 39.598 1.00 92.50 273 SER A O 1
ATOM 2078 N N . ASP A 1 274 ? -30.930 -4.711 38.915 1.00 94.31 274 ASP A N 1
ATOM 2079 C CA . ASP A 1 274 ? -31.109 -3.824 37.777 1.00 94.31 274 ASP A CA 1
ATOM 2080 C C . ASP A 1 274 ? -30.073 -4.142 36.696 1.00 94.31 274 ASP A C 1
ATOM 2082 O O . ASP A 1 274 ? -29.042 -4.783 36.950 1.00 94.31 274 ASP A O 1
ATOM 2086 N N . THR A 1 275 ? -30.366 -3.729 35.472 1.00 93.94 275 THR A N 1
ATOM 2087 C CA . THR A 1 275 ? -29.602 -4.084 34.280 1.00 93.94 275 THR A CA 1
ATOM 2088 C C . THR A 1 275 ? -29.347 -2.849 33.452 1.00 93.94 275 THR A C 1
ATOM 2090 O O . THR A 1 275 ? -30.238 -2.029 33.281 1.00 93.94 275 THR A O 1
ATOM 2093 N N . ASP A 1 276 ? -28.155 -2.760 32.885 1.00 93.88 276 ASP A N 1
ATOM 2094 C CA . ASP A 1 276 ? -27.838 -1.741 31.895 1.00 93.88 276 ASP A CA 1
ATOM 2095 C C . ASP A 1 276 ? -26.957 -2.371 30.823 1.00 93.88 276 ASP A C 1
ATOM 2097 O O . ASP A 1 276 ? -26.321 -3.412 31.041 1.00 93.88 276 ASP A O 1
ATOM 2101 N N . CYS A 1 277 ? -26.964 -1.787 29.639 1.00 93.19 277 CYS A N 1
ATOM 2102 C CA . CYS A 1 277 ? -26.416 -2.426 28.467 1.00 93.19 277 CYS A CA 1
ATOM 2103 C C . CYS A 1 277 ? -26.053 -1.394 27.395 1.00 93.19 277 CYS A C 1
ATOM 2105 O O . CYS A 1 277 ? -26.658 -0.337 27.259 1.00 93.19 277 CYS A O 1
ATOM 2107 N N . VAL A 1 278 ? -25.019 -1.713 26.624 1.00 94.38 278 VAL A N 1
ATOM 2108 C CA . VAL A 1 278 ? -24.535 -0.900 25.506 1.00 94.38 278 VAL A CA 1
ATOM 2109 C C . VAL A 1 278 ? -24.095 -1.824 24.379 1.00 94.38 278 VAL A C 1
ATOM 2111 O O . VAL A 1 278 ? -23.695 -2.964 24.625 1.00 94.38 278 VAL A O 1
ATOM 2114 N N . ASP A 1 279 ? -24.192 -1.358 23.137 1.00 93.19 279 ASP A N 1
ATOM 2115 C CA . ASP A 1 279 ? -23.800 -2.145 21.971 1.00 93.19 279 ASP A CA 1
ATOM 2116 C C . ASP A 1 279 ? -22.343 -2.621 22.073 1.00 93.19 279 ASP A C 1
ATOM 2118 O O . ASP A 1 279 ? -21.428 -1.868 22.429 1.00 93.19 279 ASP A O 1
ATOM 2122 N N . ALA A 1 280 ? -22.121 -3.886 21.721 1.00 91.50 280 ALA A N 1
ATOM 2123 C CA . ALA A 1 280 ? -20.778 -4.406 21.514 1.00 91.50 280 ALA A CA 1
ATOM 2124 C C . ALA A 1 280 ? -20.216 -3.907 20.171 1.00 91.50 280 ALA A C 1
ATOM 2126 O O . ALA A 1 280 ? -20.952 -3.519 19.265 1.00 91.50 280 ALA A O 1
ATOM 2127 N N . GLN A 1 281 ? -18.892 -3.940 20.017 1.00 88.25 281 GLN A N 1
ATOM 2128 C CA . GLN A 1 281 ? -18.226 -3.516 18.782 1.00 88.25 281 GLN A CA 1
ATOM 2129 C C . GLN A 1 281 ? -17.425 -4.660 18.173 1.00 88.25 281 GLN A C 1
ATOM 2131 O O . GLN A 1 281 ? -16.840 -5.465 18.900 1.00 88.25 281 GLN A O 1
ATOM 2136 N N . ARG A 1 282 ? -17.358 -4.705 16.837 1.00 86.38 282 ARG A N 1
ATOM 2137 C CA . ARG A 1 282 ? -16.473 -5.628 16.116 1.00 86.38 282 ARG A CA 1
ATOM 2138 C C . ARG A 1 282 ? -15.030 -5.157 16.159 1.00 86.38 282 ARG A C 1
ATOM 2140 O O . ARG A 1 282 ? -14.741 -3.961 16.198 1.00 86.38 282 ARG A O 1
ATOM 2147 N N . GLN A 1 283 ? -14.125 -6.116 16.087 1.00 83.06 283 GLN A N 1
ATOM 2148 C CA . GLN A 1 283 ? -12.728 -5.893 15.794 1.00 83.06 283 GLN A CA 1
ATOM 2149 C C . GLN A 1 283 ? -12.634 -5.200 14.436 1.00 83.06 283 GLN A C 1
ATOM 2151 O O . GLN A 1 283 ? -13.346 -5.561 13.486 1.00 83.06 283 GLN A O 1
ATOM 2156 N N . PRO A 1 284 ? -11.801 -4.163 14.337 1.00 75.25 284 PRO A N 1
ATOM 2157 C CA . PRO A 1 284 ? -11.621 -3.488 13.076 1.00 75.25 284 PRO A CA 1
ATOM 2158 C C . PRO A 1 284 ? -10.807 -4.377 12.125 1.00 75.25 284 PRO A C 1
ATOM 2160 O O . PRO A 1 284 ? -10.022 -5.218 12.562 1.00 75.25 284 PRO A O 1
ATOM 2163 N N . GLY A 1 285 ? -10.990 -4.207 10.814 1.00 75.31 285 GLY A N 1
ATOM 2164 C CA . GLY A 1 285 ? -10.280 -5.047 9.851 1.00 75.31 285 GLY A CA 1
ATOM 2165 C C . GLY A 1 285 ? -8.773 -4.792 9.907 1.00 75.31 285 GLY A C 1
ATOM 2166 O O . GLY A 1 285 ? -8.320 -3.674 10.223 1.00 75.31 285 GLY A O 1
ATOM 2167 N N . LYS A 1 286 ? -7.988 -5.848 9.664 1.00 82.38 286 LYS A N 1
ATOM 2168 C CA . LYS A 1 286 ? -6.526 -5.763 9.664 1.00 82.38 286 LYS A CA 1
ATOM 2169 C C . LYS A 1 286 ? -6.089 -5.150 8.342 1.00 82.38 286 LYS A C 1
ATOM 2171 O O . LYS A 1 286 ? -6.339 -5.712 7.282 1.00 82.38 286 LYS A O 1
ATOM 2176 N N . LEU A 1 287 ? -5.433 -3.997 8.413 1.00 88.62 287 LEU A N 1
ATOM 2177 C CA . LEU A 1 287 ? -4.878 -3.369 7.223 1.00 88.62 287 LEU A CA 1
ATOM 2178 C C . LEU A 1 287 ? -3.560 -4.037 6.831 1.00 88.62 287 LEU A C 1
ATOM 2180 O O . LEU A 1 287 ? -2.692 -4.269 7.676 1.00 88.62 287 LEU A O 1
ATOM 2184 N N . SER A 1 288 ? -3.406 -4.291 5.539 1.00 92.62 288 SER A N 1
ATOM 2185 C CA . SER A 1 288 ? -2.159 -4.715 4.913 1.00 92.62 288 SER A CA 1
ATOM 2186 C C . SER A 1 288 ? -1.838 -3.803 3.731 1.00 92.62 288 SER A C 1
ATOM 2188 O O . SER A 1 288 ? -2.732 -3.225 3.107 1.00 92.62 288 SER A O 1
ATOM 2190 N N . ILE A 1 289 ? -0.548 -3.627 3.460 1.00 96.75 289 ILE A N 1
ATOM 2191 C CA . ILE A 1 289 ? -0.052 -2.907 2.294 1.00 96.75 289 ILE A CA 1
ATOM 2192 C C . ILE A 1 289 ? 1.021 -3.756 1.626 1.00 96.75 289 ILE A C 1
ATOM 2194 O O . ILE A 1 289 ? 1.884 -4.308 2.305 1.00 96.75 289 ILE A O 1
ATOM 2198 N N . ASP A 1 290 ? 0.941 -3.853 0.308 1.00 97.56 290 ASP A N 1
ATOM 2199 C CA . ASP A 1 290 ? 1.917 -4.519 -0.542 1.00 97.56 290 ASP A CA 1
ATOM 2200 C C . ASP A 1 290 ? 2.382 -3.556 -1.634 1.00 97.56 290 ASP A C 1
ATOM 2202 O O . ASP A 1 290 ? 1.615 -2.699 -2.093 1.00 97.56 290 ASP A O 1
ATOM 2206 N N . LYS A 1 291 ? 3.649 -3.676 -2.030 1.00 97.50 291 LYS A N 1
ATOM 2207 C CA . LYS A 1 291 ? 4.238 -2.873 -3.094 1.00 97.50 291 LYS A CA 1
ATOM 2208 C C . LYS A 1 291 ? 5.199 -3.728 -3.904 1.00 97.50 291 LYS A C 1
ATOM 2210 O O . LYS A 1 291 ? 6.072 -4.377 -3.345 1.00 97.50 291 LYS A O 1
ATOM 2215 N N . GLN A 1 292 ? 5.090 -3.650 -5.224 1.00 97.12 292 GLN A N 1
ATOM 2216 C CA . GLN A 1 292 ? 5.973 -4.363 -6.144 1.00 97.12 292 GLN A CA 1
ATOM 2217 C C . GLN A 1 292 ? 6.308 -3.516 -7.371 1.00 97.12 292 GLN A C 1
ATOM 2219 O O . GLN A 1 292 ? 5.548 -2.618 -7.747 1.00 97.12 292 GLN A O 1
ATOM 2224 N N . VAL A 1 293 ? 7.441 -3.815 -8.003 1.00 96.25 293 VAL A N 1
ATOM 2225 C CA . VAL A 1 293 ? 7.798 -3.271 -9.319 1.00 96.25 293 VAL A CA 1
ATOM 2226 C C . VAL A 1 293 ? 7.062 -4.085 -10.378 1.00 96.25 293 VAL A C 1
ATOM 2228 O O . VAL A 1 293 ? 7.112 -5.310 -10.368 1.00 96.25 293 VAL A O 1
ATOM 2231 N N . VAL A 1 294 ? 6.336 -3.402 -11.261 1.00 94.94 294 VAL A N 1
ATOM 2232 C CA . VAL A 1 294 ? 5.608 -4.025 -12.374 1.00 94.94 294 VAL A CA 1
ATOM 2233 C C . VAL A 1 294 ? 6.513 -4.115 -13.594 1.00 94.94 294 VAL A C 1
ATOM 2235 O O . VAL A 1 294 ? 6.624 -5.173 -14.204 1.00 94.94 294 VAL A O 1
ATOM 2238 N N . GLN A 1 295 ? 7.154 -2.999 -13.944 1.00 89.69 295 GLN A N 1
ATOM 2239 C CA . GLN A 1 295 ? 8.049 -2.904 -15.091 1.00 89.69 295 GLN A CA 1
ATOM 2240 C C . GLN A 1 295 ? 8.965 -1.684 -14.983 1.00 89.69 295 GLN A C 1
ATOM 2242 O O . GLN A 1 295 ? 8.620 -0.682 -14.350 1.00 89.69 295 GLN A O 1
ATOM 2247 N N . VAL A 1 296 ? 10.106 -1.756 -15.666 1.00 87.31 296 VAL A N 1
ATOM 2248 C CA . VAL A 1 296 ? 10.991 -0.619 -15.929 1.00 87.31 296 VAL A CA 1
ATOM 2249 C C . VAL A 1 296 ? 11.054 -0.429 -17.440 1.00 87.31 296 VAL A C 1
ATOM 2251 O O . VAL A 1 296 ? 11.491 -1.311 -18.172 1.00 87.31 296 VAL A O 1
ATOM 2254 N N . LEU A 1 297 ? 10.577 0.719 -17.907 1.00 82.00 297 LEU A N 1
ATOM 2255 C CA . LEU A 1 297 ? 10.656 1.154 -19.291 1.00 82.00 297 LEU A CA 1
ATOM 2256 C C . LEU A 1 297 ? 11.939 1.956 -19.465 1.00 82.00 297 LEU A C 1
ATOM 2258 O O . LEU A 1 297 ? 12.090 3.062 -18.941 1.00 82.00 297 LEU A O 1
ATOM 2262 N N . ASN A 1 298 ? 12.867 1.378 -20.218 1.00 66.56 298 ASN A N 1
ATOM 2263 C CA . ASN A 1 298 ? 14.231 1.876 -20.309 1.00 66.56 298 ASN A CA 1
ATOM 2264 C C . ASN A 1 298 ? 14.345 3.228 -21.023 1.00 66.56 298 ASN A C 1
ATOM 2266 O O . ASN A 1 298 ? 15.385 3.865 -20.868 1.00 66.56 298 ASN A O 1
ATOM 2270 N N . GLN A 1 299 ? 13.304 3.688 -21.739 1.00 63.34 299 GLN A N 1
ATOM 2271 C CA . GLN A 1 299 ? 13.249 5.010 -22.373 1.00 63.34 299 GLN A CA 1
ATOM 2272 C C . GLN A 1 299 ? 11.838 5.615 -22.441 1.00 63.34 299 GLN A C 1
ATOM 2274 O O . GLN A 1 299 ? 10.892 4.980 -22.895 1.00 63.34 299 GLN A O 1
ATOM 2279 N N . HIS A 1 300 ? 11.731 6.883 -22.037 1.00 64.81 300 HIS A N 1
ATOM 2280 C CA . HIS A 1 300 ? 10.531 7.726 -22.076 1.00 64.81 300 HIS A CA 1
ATOM 2281 C C . HIS A 1 300 ? 10.893 9.140 -22.590 1.00 64.81 300 HIS A C 1
ATOM 2283 O O . HIS A 1 300 ? 10.705 10.143 -21.897 1.00 64.81 300 HIS A O 1
ATOM 2289 N N . GLY A 1 301 ? 11.468 9.209 -23.801 1.00 56.03 301 GLY A N 1
ATOM 2290 C CA . GLY A 1 301 ? 11.897 10.452 -24.466 1.00 56.03 301 GLY A CA 1
ATOM 2291 C C . GLY A 1 301 ? 13.055 11.197 -23.773 1.00 56.03 301 GLY A C 1
ATOM 2292 O O . GLY A 1 301 ? 13.241 11.100 -22.562 1.00 56.03 301 GLY A O 1
ATOM 2293 N N . ASP A 1 302 ? 13.848 11.949 -24.543 1.00 66.12 302 ASP A N 1
ATOM 2294 C CA . ASP A 1 302 ? 14.844 12.925 -24.057 1.00 66.12 302 ASP A CA 1
ATOM 2295 C C . ASP A 1 302 ? 15.790 12.432 -22.934 1.00 66.12 302 ASP A C 1
ATOM 2297 O O . ASP A 1 302 ? 16.088 13.158 -21.984 1.00 66.12 302 ASP A O 1
ATOM 2301 N N . GLY A 1 303 ? 16.272 11.185 -23.015 1.00 71.19 303 GLY A N 1
ATOM 2302 C CA . GLY A 1 303 ? 17.212 10.619 -22.032 1.00 71.19 303 GLY A CA 1
ATOM 2303 C C . GLY A 1 303 ? 16.598 10.235 -20.677 1.00 71.19 303 GLY A C 1
ATOM 2304 O O . GLY A 1 303 ? 17.329 10.054 -19.698 1.00 71.19 303 GLY A O 1
ATOM 2305 N N . ASN A 1 304 ? 15.274 10.097 -20.605 1.00 84.50 304 ASN A N 1
ATOM 2306 C CA . ASN A 1 304 ? 14.556 9.655 -19.411 1.00 84.50 304 ASN A CA 1
ATOM 2307 C C . ASN A 1 304 ? 14.153 8.183 -19.514 1.00 84.50 304 ASN A C 1
ATOM 2309 O O . ASN A 1 304 ? 14.014 7.649 -20.609 1.00 84.50 304 ASN A O 1
ATOM 2313 N N . ALA A 1 305 ? 13.900 7.556 -18.374 1.00 85.44 305 ALA A N 1
ATOM 2314 C CA . ALA A 1 305 ? 13.297 6.237 -18.236 1.00 85.44 305 ALA A CA 1
ATOM 2315 C C . ALA A 1 305 ? 12.091 6.325 -17.290 1.00 85.44 305 ALA A C 1
ATOM 2317 O O . ALA A 1 305 ? 11.892 7.340 -16.617 1.00 85.44 305 ALA A O 1
ATOM 2318 N N . GLN A 1 306 ? 11.271 5.280 -17.247 1.00 91.56 306 GLN A N 1
ATOM 2319 C CA . GLN A 1 306 ? 10.098 5.222 -16.383 1.00 91.56 306 GLN A CA 1
ATOM 2320 C C . GLN A 1 306 ? 10.044 3.885 -15.649 1.00 91.56 306 GLN A C 1
ATOM 2322 O O . GLN A 1 306 ? 10.317 2.844 -16.226 1.00 91.56 306 GLN A O 1
ATOM 2327 N N . VAL A 1 307 ? 9.672 3.895 -14.375 1.00 93.88 307 VAL A N 1
ATOM 2328 C CA . VAL A 1 307 ? 9.382 2.681 -13.602 1.00 93.88 307 VAL A CA 1
ATOM 2329 C C . VAL A 1 307 ? 7.940 2.716 -13.135 1.00 93.88 307 VAL A C 1
ATOM 2331 O O . VAL A 1 307 ? 7.433 3.766 -12.742 1.00 93.88 307 VAL A O 1
ATOM 2334 N N . GLU A 1 308 ? 7.274 1.571 -13.197 1.00 96.44 308 GLU A N 1
ATOM 2335 C CA . GLU A 1 308 ? 5.907 1.402 -12.730 1.00 96.44 308 GLU A CA 1
ATOM 2336 C C . GLU A 1 308 ? 5.875 0.513 -11.487 1.00 96.44 308 GLU A C 1
ATOM 2338 O O . GLU A 1 308 ? 6.396 -0.602 -11.487 1.00 96.44 308 GLU A O 1
ATOM 2343 N N . TYR A 1 309 ? 5.224 1.000 -10.433 1.00 98.00 309 TYR A N 1
ATOM 2344 C CA . TYR A 1 309 ? 4.960 0.253 -9.209 1.00 98.00 309 TYR A CA 1
ATOM 2345 C C . TYR A 1 309 ? 3.479 -0.063 -9.092 1.00 98.00 309 TYR A C 1
ATOM 2347 O O . TYR A 1 309 ? 2.639 0.769 -9.427 1.00 98.00 309 TYR A O 1
ATOM 2355 N N . LYS A 1 310 ? 3.162 -1.216 -8.511 1.00 98.12 310 LYS A N 1
ATOM 2356 C CA . LYS A 1 310 ? 1.818 -1.554 -8.050 1.00 98.12 310 LYS A CA 1
ATOM 2357 C C . LYS A 1 310 ? 1.791 -1.501 -6.529 1.00 98.12 310 LYS A C 1
ATOM 2359 O O . LYS A 1 310 ? 2.669 -2.069 -5.887 1.00 98.12 310 LYS A O 1
ATOM 2364 N N . ILE A 1 311 ? 0.803 -0.808 -5.972 1.00 98.38 311 ILE A N 1
ATOM 2365 C CA . ILE A 1 311 ? 0.564 -0.682 -4.532 1.00 98.38 311 ILE A CA 1
ATOM 2366 C C . ILE A 1 311 ? -0.839 -1.196 -4.248 1.00 98.38 311 ILE A C 1
ATOM 2368 O O . ILE A 1 311 ? -1.803 -0.721 -4.850 1.00 98.38 311 ILE A O 1
ATOM 2372 N N . VAL A 1 312 ? -0.958 -2.137 -3.317 1.00 97.31 312 VAL A N 1
ATOM 2373 C CA . VAL A 1 312 ? -2.243 -2.706 -2.905 1.00 97.31 312 VAL A CA 1
ATOM 2374 C C . VAL A 1 312 ? -2.430 -2.471 -1.417 1.00 97.31 312 VAL A C 1
ATOM 2376 O O . VAL A 1 312 ? -1.594 -2.881 -0.621 1.00 97.31 312 VAL A O 1
ATOM 2379 N N . VAL A 1 313 ? -3.527 -1.819 -1.034 1.00 96.12 313 VAL A N 1
ATOM 2380 C CA . VAL A 1 313 ? -3.920 -1.632 0.370 1.00 96.12 313 VAL A CA 1
ATOM 2381 C C . VAL A 1 313 ? -5.203 -2.411 0.612 1.00 96.12 313 VAL A C 1
ATOM 2383 O O . VAL A 1 313 ? -6.212 -2.121 -0.030 1.00 96.12 313 VAL A O 1
ATOM 2386 N N . SER A 1 314 ? -5.180 -3.376 1.527 1.00 93.44 314 SER A N 1
ATOM 2387 C CA . SER A 1 314 ? -6.327 -4.251 1.813 1.00 93.44 314 SER A CA 1
ATOM 2388 C C . SER A 1 314 ? -6.803 -4.077 3.248 1.00 93.44 314 SER A C 1
ATOM 2390 O O . SER A 1 314 ? -5.990 -3.884 4.150 1.00 93.44 314 SER A O 1
ATOM 2392 N N . ASN A 1 315 ? -8.119 -4.141 3.453 1.00 90.69 315 ASN A N 1
ATOM 2393 C CA . ASN A 1 315 ? -8.745 -4.193 4.773 1.00 90.69 315 ASN A CA 1
ATOM 2394 C C . ASN A 1 315 ? -9.321 -5.596 4.978 1.00 90.69 315 ASN A C 1
ATOM 2396 O O . ASN A 1 315 ? -10.422 -5.892 4.515 1.00 90.69 315 ASN A O 1
ATOM 2400 N N . ASP A 1 316 ? -8.549 -6.476 5.608 1.00 78.62 316 ASP A N 1
ATOM 2401 C CA . ASP A 1 316 ? -8.871 -7.898 5.690 1.00 78.62 316 ASP A CA 1
ATOM 2402 C C . ASP A 1 316 ? -10.078 -8.168 6.611 1.00 78.62 316 ASP A C 1
ATOM 2404 O O . ASP A 1 316 ? -10.317 -7.447 7.582 1.00 78.62 316 ASP A O 1
ATOM 2408 N N . ALA A 1 317 ? -10.779 -9.271 6.318 1.00 70.81 317 ALA A N 1
ATOM 2409 C CA . ALA A 1 317 ? -11.999 -9.794 6.953 1.00 70.81 317 ALA A CA 1
ATOM 2410 C C . ALA A 1 317 ? -13.320 -9.093 6.552 1.00 70.81 317 ALA A C 1
ATOM 2412 O O . ALA A 1 317 ? -13.650 -8.027 7.074 1.00 70.81 317 ALA A O 1
ATOM 2413 N N . PRO A 1 318 ? -14.141 -9.721 5.682 1.00 66.06 318 PRO A N 1
ATOM 2414 C CA . PRO A 1 318 ? -15.518 -9.290 5.444 1.00 66.06 318 PRO A CA 1
ATOM 2415 C C . PRO A 1 318 ? -16.297 -9.159 6.762 1.00 66.06 318 PRO A C 1
ATOM 2417 O O . PRO A 1 318 ? -16.231 -10.046 7.612 1.00 66.06 318 PRO A O 1
ATOM 2420 N N . GLY A 1 319 ? -17.032 -8.057 6.930 1.00 64.38 319 GLY A N 1
ATOM 2421 C CA . GLY A 1 319 ? -17.831 -7.786 8.133 1.00 64.38 319 GLY A CA 1
ATOM 2422 C C . GLY A 1 319 ? -17.110 -7.020 9.249 1.00 64.38 319 GLY A C 1
ATOM 2423 O O . GLY A 1 319 ? -17.758 -6.652 10.230 1.00 64.38 319 GLY A O 1
ATOM 2424 N N . ALA A 1 320 ? -15.811 -6.736 9.106 1.00 75.38 320 ALA A N 1
ATOM 2425 C CA . ALA A 1 320 ? -15.080 -5.859 10.019 1.00 75.38 320 ALA A CA 1
ATOM 2426 C C . ALA A 1 320 ? -15.499 -4.380 9.862 1.00 75.38 320 ALA A C 1
ATOM 2428 O O . ALA A 1 320 ? -16.316 -4.034 9.011 1.00 75.38 320 ALA A O 1
ATOM 2429 N N . ILE A 1 321 ? -14.944 -3.491 10.689 1.00 77.06 321 ILE A N 1
ATOM 2430 C CA . ILE A 1 321 ? -15.212 -2.047 10.582 1.00 77.06 321 ILE A CA 1
ATOM 2431 C C . ILE A 1 321 ? -14.452 -1.449 9.384 1.00 77.06 321 ILE A C 1
ATOM 2433 O O . ILE A 1 321 ? -13.261 -1.723 9.188 1.00 77.06 321 ILE A O 1
ATOM 2437 N N . ASP A 1 322 ? -15.133 -0.595 8.617 1.00 84.50 322 ASP A N 1
ATOM 2438 C CA . ASP A 1 322 ? -14.548 0.202 7.538 1.00 84.50 322 ASP A CA 1
ATOM 2439 C C . ASP A 1 322 ? -13.418 1.109 8.049 1.00 84.50 322 ASP A C 1
ATOM 2441 O O . ASP A 1 322 ? -13.475 1.678 9.142 1.00 84.50 322 ASP A O 1
ATOM 2445 N N . ARG A 1 323 ? -12.372 1.288 7.238 1.00 85.62 323 ARG A N 1
ATOM 2446 C CA . ARG A 1 323 ? -11.209 2.105 7.605 1.00 85.62 323 ARG A CA 1
ATOM 2447 C C . ARG A 1 323 ? -11.136 3.355 6.749 1.00 85.62 323 ARG A C 1
ATOM 2449 O O . ARG A 1 323 ? -11.220 3.277 5.532 1.00 85.62 323 ARG A O 1
ATOM 2456 N N . GLN A 1 324 ? -10.892 4.505 7.369 1.00 89.69 324 GLN A N 1
ATOM 2457 C CA . GLN A 1 324 ? -10.416 5.681 6.642 1.00 89.69 324 GLN A CA 1
ATOM 2458 C C . GLN A 1 324 ? -8.898 5.593 6.486 1.00 89.69 324 GLN A C 1
ATOM 2460 O O . GLN A 1 324 ? -8.173 5.579 7.486 1.00 89.69 324 GLN A O 1
ATOM 2465 N N . VAL A 1 325 ? -8.438 5.516 5.239 1.00 93.19 325 VAL A N 1
ATOM 2466 C CA . VAL A 1 325 ? -7.028 5.364 4.873 1.00 93.19 325 VAL A CA 1
ATOM 2467 C C . VAL A 1 325 ? -6.567 6.519 3.985 1.00 93.19 325 VAL A C 1
ATOM 2469 O O . VAL A 1 325 ? -7.261 6.933 3.057 1.00 93.19 325 VAL A O 1
ATOM 2472 N N . SER A 1 326 ? -5.374 7.037 4.258 1.00 95.06 326 SER A N 1
ATOM 2473 C CA . SER A 1 326 ? -4.633 7.914 3.346 1.00 95.06 326 SER A CA 1
ATOM 2474 C C . SER A 1 326 ? -3.399 7.167 2.866 1.00 95.06 326 SER A C 1
ATOM 2476 O O . SER A 1 326 ? -2.655 6.634 3.689 1.00 95.06 326 SER A O 1
ATOM 2478 N N . VAL A 1 327 ? -3.189 7.117 1.554 1.00 96.88 327 VAL A N 1
ATOM 2479 C CA . VAL A 1 327 ? -2.104 6.355 0.930 1.00 96.88 327 VAL A CA 1
ATOM 2480 C C . VAL A 1 327 ? -1.148 7.326 0.256 1.00 96.88 327 VAL A C 1
ATOM 2482 O O . VAL A 1 327 ? -1.560 8.128 -0.585 1.00 96.88 327 VAL A O 1
ATOM 2485 N N . THR A 1 328 ? 0.128 7.250 0.618 1.00 97.31 328 THR A N 1
ATOM 2486 C CA . THR A 1 328 ? 1.193 8.058 0.023 1.00 97.31 328 THR A CA 1
ATOM 2487 C C . THR A 1 328 ? 2.300 7.188 -0.545 1.00 97.31 328 THR A C 1
ATOM 2489 O O . THR A 1 328 ? 2.551 6.092 -0.049 1.00 97.31 328 THR A O 1
ATOM 2492 N N . ASP A 1 329 ? 2.986 7.710 -1.551 1.00 97.44 329 ASP A N 1
ATOM 2493 C CA . ASP A 1 329 ? 4.151 7.109 -2.185 1.00 97.44 329 ASP A CA 1
ATOM 2494 C C . ASP A 1 329 ? 5.364 8.032 -2.046 1.00 97.44 329 ASP A C 1
ATOM 2496 O O . ASP A 1 329 ? 5.238 9.256 -2.131 1.00 97.44 329 ASP A O 1
ATOM 2500 N N . ILE A 1 330 ? 6.525 7.450 -1.763 1.00 95.75 330 ILE A N 1
ATOM 2501 C CA . ILE A 1 330 ? 7.747 8.155 -1.379 1.00 95.75 330 ILE A CA 1
ATOM 2502 C C . ILE A 1 330 ? 8.923 7.524 -2.142 1.00 95.75 330 ILE A C 1
ATOM 2504 O O . ILE A 1 330 ? 9.550 6.581 -1.639 1.00 95.75 330 ILE A O 1
ATOM 2508 N N . PRO A 1 331 ? 9.238 8.012 -3.353 1.00 94.31 331 PRO A N 1
ATOM 2509 C CA . PRO A 1 331 ? 10.436 7.605 -4.084 1.00 94.31 331 PRO A CA 1
ATOM 2510 C C . PRO A 1 331 ? 11.706 7.971 -3.310 1.00 94.31 331 PRO A C 1
ATOM 2512 O O . PRO A 1 331 ? 11.845 9.086 -2.808 1.00 94.31 331 PRO A O 1
ATOM 2515 N N . GLN A 1 332 ? 12.665 7.053 -3.249 1.00 93.19 332 GLN A N 1
ATOM 2516 C CA . GLN A 1 332 ? 13.996 7.320 -2.694 1.00 93.19 332 GLN A CA 1
ATOM 2517 C C . GLN A 1 332 ? 15.034 6.696 -3.622 1.00 93.19 332 GLN A C 1
ATOM 2519 O O . GLN A 1 332 ? 15.678 5.702 -3.284 1.00 93.19 332 GLN A O 1
ATOM 2524 N N . PHE A 1 33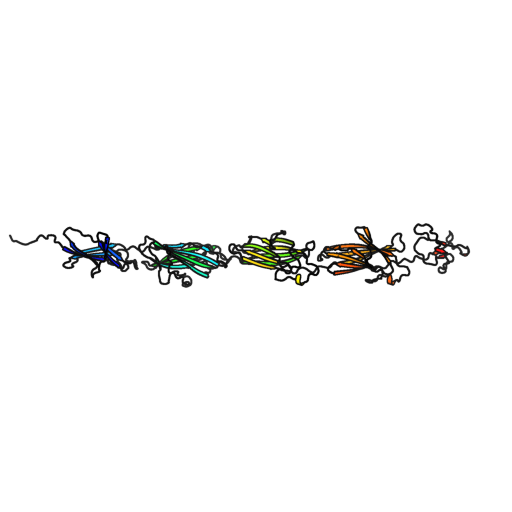3 ? 15.121 7.237 -4.836 1.00 93.31 333 PHE A N 1
ATOM 2525 C CA . PHE A 1 333 ? 15.980 6.693 -5.881 1.00 93.31 333 PHE A CA 1
ATOM 2526 C C . PHE A 1 333 ? 17.458 6.911 -5.563 1.00 93.31 333 PHE A C 1
ATOM 2528 O O . PHE A 1 333 ? 17.841 7.808 -4.811 1.00 93.31 333 PHE A O 1
ATOM 2535 N N . GLY A 1 334 ? 18.296 6.055 -6.141 1.00 90.56 334 GLY A N 1
ATOM 2536 C CA . GLY A 1 334 ? 19.740 6.163 -6.049 1.00 90.56 334 GLY A CA 1
ATOM 2537 C C . GLY A 1 334 ? 20.269 7.461 -6.652 1.00 90.56 334 GLY A C 1
ATOM 2538 O O . GLY A 1 334 ? 19.732 8.003 -7.620 1.00 90.56 334 GLY A O 1
ATOM 2539 N N . VAL A 1 335 ? 21.400 7.921 -6.115 1.00 87.44 335 VAL A N 1
ATOM 2540 C CA . VAL A 1 335 ? 22.090 9.147 -6.556 1.00 87.44 335 VAL A CA 1
ATOM 2541 C C . VAL A 1 335 ? 22.425 9.162 -8.052 1.00 87.44 335 VAL A C 1
ATOM 2543 O O . VAL A 1 335 ? 22.553 10.233 -8.639 1.00 87.44 335 VAL A O 1
ATOM 2546 N N . ALA A 1 336 ? 22.526 7.986 -8.678 1.00 87.06 336 ALA A N 1
ATOM 2547 C CA . ALA A 1 336 ? 22.818 7.823 -10.096 1.00 87.06 336 ALA A CA 1
ATOM 2548 C C . ALA A 1 336 ? 21.749 8.420 -11.031 1.00 87.06 336 ALA A C 1
ATOM 2550 O O . ALA A 1 336 ? 22.094 8.862 -12.126 1.00 87.06 336 ALA A O 1
ATOM 2551 N N . VAL A 1 337 ? 20.477 8.450 -10.614 1.00 87.44 337 VAL A N 1
ATOM 2552 C CA . VAL A 1 337 ? 19.353 8.975 -11.422 1.00 87.44 337 VAL A CA 1
ATOM 2553 C C . VAL A 1 337 ? 18.789 10.296 -10.886 1.00 87.44 337 VAL A C 1
ATOM 2555 O O . VAL A 1 337 ? 18.079 10.998 -11.607 1.00 87.44 337 VAL A O 1
ATOM 2558 N N . GLY A 1 338 ? 19.161 10.670 -9.656 1.00 83.94 338 GLY A N 1
ATOM 2559 C CA . GLY A 1 338 ? 18.724 11.901 -8.997 1.00 83.94 338 GLY A CA 1
ATOM 2560 C C . GLY A 1 338 ? 17.237 11.902 -8.633 1.00 83.94 338 GLY A C 1
ATOM 2561 O O . GLY A 1 338 ? 16.605 10.850 -8.526 1.00 83.94 338 GLY A O 1
ATOM 2562 N N . ASP A 1 339 ? 16.684 13.101 -8.436 1.00 86.12 339 ASP A N 1
ATOM 2563 C CA . ASP A 1 339 ? 15.265 13.262 -8.125 1.00 86.12 339 ASP A CA 1
ATOM 2564 C C . ASP A 1 339 ? 14.389 12.891 -9.333 1.00 86.12 339 ASP A C 1
ATOM 2566 O O . ASP A 1 339 ? 14.722 13.243 -10.475 1.00 86.12 339 ASP A O 1
ATOM 2570 N N . PRO A 1 340 ? 13.243 12.227 -9.117 1.00 91.69 340 PRO A N 1
ATOM 2571 C CA . PRO A 1 340 ? 12.364 11.895 -10.221 1.00 91.69 340 PRO A CA 1
ATOM 2572 C C . PRO A 1 340 ? 11.710 13.142 -10.835 1.00 91.69 340 PRO A C 1
ATOM 2574 O O . PRO A 1 340 ? 11.429 14.136 -10.167 1.00 91.69 340 PRO A O 1
ATOM 2577 N N . ILE A 1 341 ? 11.457 13.071 -12.140 1.00 91.44 341 ILE A N 1
ATOM 2578 C CA . ILE A 1 341 ? 11.006 14.176 -12.996 1.00 91.44 341 ILE A CA 1
ATOM 2579 C C . ILE A 1 341 ? 9.491 14.356 -12.919 1.00 91.44 341 ILE A C 1
ATOM 2581 O O . ILE A 1 341 ? 8.986 15.479 -12.869 1.00 91.44 341 ILE A O 1
ATOM 2585 N N . SER A 1 342 ? 8.750 13.250 -12.958 1.00 93.12 342 SER A N 1
ATOM 2586 C CA . SER A 1 342 ? 7.292 13.268 -12.897 1.00 93.12 342 SER A CA 1
ATOM 2587 C C . SER A 1 342 ? 6.739 12.013 -12.251 1.00 93.12 342 SER A C 1
ATOM 2589 O O . SER A 1 342 ? 7.313 10.931 -12.372 1.00 93.12 342 SER A O 1
ATOM 2591 N N . PHE A 1 343 ? 5.587 12.188 -11.611 1.00 96.00 343 PHE A N 1
ATOM 2592 C CA . PHE A 1 343 ? 4.802 11.127 -11.010 1.00 96.00 343 PHE A CA 1
ATOM 2593 C C . PHE A 1 343 ? 3.425 11.110 -11.619 1.00 96.00 343 PHE A C 1
ATOM 2595 O O . PHE A 1 343 ? 2.774 12.150 -11.739 1.00 96.00 343 PHE A O 1
ATOM 2602 N N . GLU A 1 344 ? 2.976 9.916 -11.950 1.00 95.94 344 GLU A N 1
ATOM 2603 C CA . GLU A 1 344 ? 1.636 9.685 -12.435 1.00 95.94 344 GLU A CA 1
ATOM 2604 C C . GLU A 1 344 ? 1.048 8.505 -11.678 1.00 95.94 344 GLU A C 1
ATOM 2606 O O . GLU A 1 344 ? 1.745 7.535 -11.376 1.00 95.94 344 GLU A O 1
ATOM 2611 N N . LYS A 1 345 ? -0.235 8.582 -11.351 1.00 96.38 345 LYS A N 1
ATOM 2612 C CA . LYS A 1 345 ? -0.960 7.491 -10.707 1.00 96.38 345 LYS A CA 1
ATOM 2613 C C . LYS A 1 345 ? -2.141 7.072 -11.558 1.00 96.38 345 LYS A C 1
ATOM 2615 O O . LYS A 1 345 ? -2.707 7.878 -12.287 1.00 96.38 345 LYS A O 1
ATOM 2620 N N . ARG A 1 346 ? -2.561 5.832 -11.384 1.00 96.19 346 ARG A N 1
ATOM 2621 C CA . ARG A 1 346 ? -3.792 5.291 -11.947 1.00 96.19 346 ARG A CA 1
ATOM 2622 C C . ARG A 1 346 ? -4.368 4.282 -10.967 1.00 96.19 346 ARG A C 1
ATOM 2624 O O . ARG A 1 346 ? -3.610 3.470 -10.435 1.00 96.19 346 ARG A O 1
ATOM 2631 N N . LYS A 1 347 ? -5.672 4.312 -10.705 1.00 93.81 347 LYS A N 1
ATOM 2632 C CA . LYS A 1 347 ? -6.317 3.241 -9.931 1.00 93.81 347 LYS A CA 1
ATOM 2633 C C . LYS A 1 347 ? -6.623 2.055 -10.835 1.00 93.81 347 LYS A C 1
ATOM 2635 O O . LYS A 1 347 ? -6.728 2.216 -12.043 1.00 93.81 347 LYS A O 1
ATOM 2640 N N . SER A 1 348 ? -6.770 0.857 -10.281 1.00 89.94 348 SER A N 1
ATOM 2641 C CA . SER A 1 348 ? -7.072 -0.324 -11.104 1.00 89.94 348 SER A CA 1
ATOM 2642 C C . SER A 1 348 ? -8.384 -0.205 -11.892 1.00 89.94 348 SER A C 1
ATOM 2644 O O . SER A 1 348 ? -8.523 -0.875 -12.912 1.00 89.94 348 SER A O 1
ATOM 2646 N N . GLU A 1 349 ? -9.338 0.597 -11.421 1.00 87.56 349 GLU A N 1
ATOM 2647 C CA . GLU A 1 349 ? -10.601 0.890 -12.101 1.00 87.56 349 GLU A CA 1
ATOM 2648 C C . GLU A 1 349 ? -10.492 1.942 -13.223 1.00 87.56 349 GLU A C 1
ATOM 2650 O O . GLU A 1 349 ? -11.413 2.055 -14.033 1.00 87.56 349 GLU A O 1
ATOM 2655 N N . ASP A 1 350 ? -9.378 2.675 -13.295 1.00 90.81 350 ASP A N 1
ATOM 2656 C CA . ASP A 1 350 ? -9.158 3.754 -14.256 1.00 90.81 350 ASP A CA 1
ATOM 2657 C C . ASP A 1 350 ? -8.347 3.267 -15.468 1.00 90.81 350 ASP A C 1
ATOM 2659 O O . ASP A 1 350 ? -7.480 2.394 -15.367 1.00 90.81 350 ASP A O 1
ATOM 2663 N N . THR A 1 351 ? -8.582 3.867 -16.636 1.00 86.56 351 THR A N 1
ATOM 2664 C CA . THR A 1 351 ? -7.800 3.585 -17.852 1.00 86.56 351 THR A CA 1
ATOM 2665 C C . THR A 1 351 ? -6.558 4.463 -17.966 1.00 86.56 351 THR A C 1
ATOM 2667 O O . THR A 1 351 ? -5.498 3.969 -18.361 1.00 86.56 351 THR A O 1
ATOM 2670 N N . ASP A 1 352 ? -6.669 5.730 -17.566 1.00 92.31 352 ASP A N 1
ATOM 2671 C CA . ASP A 1 352 ? -5.669 6.767 -17.818 1.00 92.31 352 ASP A CA 1
ATOM 2672 C C . ASP A 1 352 ? -4.850 7.112 -16.571 1.00 92.31 352 ASP A C 1
ATOM 2674 O O . ASP A 1 352 ? -5.329 7.038 -15.440 1.00 92.31 352 ASP A O 1
ATOM 2678 N N . TYR A 1 353 ? -3.596 7.511 -16.788 1.00 94.81 353 TYR A N 1
ATOM 2679 C CA . TYR A 1 353 ? -2.722 8.001 -15.727 1.00 94.81 353 TYR A CA 1
ATOM 2680 C C . TYR A 1 353 ? -2.951 9.496 -15.482 1.00 94.81 353 TYR A C 1
ATOM 2682 O O . TYR A 1 353 ? -2.977 10.303 -16.408 1.00 94.81 353 TYR A O 1
ATOM 2690 N N . GLU A 1 354 ? -3.078 9.869 -14.212 1.00 95.06 354 GLU A N 1
ATOM 2691 C CA . GLU A 1 354 ? -3.163 11.247 -13.743 1.00 95.06 354 GLU A CA 1
ATOM 2692 C C . GLU A 1 354 ? -1.802 11.691 -13.202 1.00 95.06 354 GLU A C 1
ATOM 2694 O O . GLU A 1 354 ? -1.237 11.056 -12.307 1.00 95.06 354 GLU A O 1
ATOM 2699 N N . LYS A 1 355 ? -1.292 12.826 -13.686 1.00 95.06 355 LYS A N 1
ATOM 2700 C CA . LYS A 1 355 ? -0.078 13.436 -13.140 1.00 95.06 355 LYS A CA 1
ATOM 2701 C C . LYS A 1 355 ? -0.337 14.006 -11.745 1.00 95.06 355 LYS A C 1
ATOM 2703 O O . LYS A 1 355 ? -1.238 14.820 -11.562 1.00 95.06 355 LYS A O 1
ATOM 2708 N N . ILE A 1 356 ? 0.510 13.651 -10.784 1.00 95.06 356 ILE A N 1
ATOM 2709 C CA . ILE A 1 356 ? 0.419 14.114 -9.396 1.00 95.06 356 ILE A CA 1
ATOM 2710 C C . ILE A 1 356 ? 1.677 14.865 -8.969 1.00 95.06 356 ILE A C 1
ATOM 2712 O O . ILE A 1 356 ? 2.788 14.598 -9.427 1.00 95.06 356 ILE A O 1
ATOM 2716 N N . THR A 1 357 ? 1.500 15.814 -8.055 1.00 90.81 357 THR A N 1
ATOM 2717 C CA . THR A 1 357 ? 2.590 16.593 -7.459 1.00 90.81 357 THR A CA 1
ATOM 2718 C C . THR A 1 357 ? 2.766 16.216 -5.997 1.00 90.81 357 THR A C 1
ATOM 2720 O O . THR A 1 357 ? 1.787 16.141 -5.254 1.00 90.81 357 THR A O 1
ATOM 2723 N N . GLY A 1 358 ? 4.010 16.003 -5.579 1.00 88.38 358 GLY A N 1
ATOM 2724 C CA . GLY A 1 358 ? 4.353 15.714 -4.193 1.00 88.38 358 GLY A CA 1
ATOM 2725 C C . GLY A 1 358 ? 4.797 16.959 -3.431 1.00 88.38 358 GLY A C 1
ATOM 2726 O O . GLY A 1 358 ? 5.208 17.955 -4.021 1.00 88.38 358 GLY A O 1
ATOM 2727 N N . THR A 1 359 ? 4.747 16.890 -2.104 1.00 89.38 359 THR A N 1
ATOM 2728 C CA . THR A 1 359 ? 5.384 17.875 -1.214 1.00 89.38 359 THR A CA 1
ATOM 2729 C C . THR A 1 359 ? 6.546 17.187 -0.511 1.00 89.38 359 THR A C 1
ATOM 2731 O O . THR A 1 359 ? 6.343 16.150 0.113 1.00 89.38 359 THR A O 1
ATOM 2734 N N . ASN A 1 360 ? 7.763 17.732 -0.621 1.00 88.25 360 ASN A N 1
ATOM 2735 C CA . ASN A 1 360 ? 8.981 17.150 -0.032 1.00 88.25 360 ASN A CA 1
ATOM 2736 C C . ASN A 1 360 ? 9.199 15.666 -0.401 1.00 88.25 360 ASN A C 1
ATOM 2738 O O . ASN A 1 360 ? 9.545 14.854 0.452 1.00 88.25 360 ASN A O 1
ATOM 2742 N N . GLY A 1 361 ? 8.937 15.300 -1.661 1.00 88.75 361 GLY A N 1
ATOM 2743 C CA . GLY A 1 361 ? 9.086 13.922 -2.143 1.00 88.75 361 GLY A CA 1
ATOM 2744 C C . GLY A 1 361 ? 7.981 12.954 -1.704 1.00 88.75 361 GLY A C 1
ATOM 2745 O O . GLY A 1 361 ? 8.096 11.765 -1.971 1.00 88.75 361 GLY A O 1
ATOM 2746 N N . VAL A 1 362 ? 6.911 13.432 -1.059 1.00 94.50 362 VAL A N 1
ATOM 2747 C CA . VAL A 1 362 ? 5.749 12.614 -0.674 1.00 94.50 362 VAL A CA 1
ATOM 2748 C C . VAL A 1 362 ? 4.585 12.885 -1.622 1.00 94.50 362 VAL A C 1
ATOM 2750 O O . VAL A 1 362 ? 4.098 14.014 -1.706 1.00 94.50 362 VAL A O 1
ATOM 2753 N N . TYR A 1 363 ? 4.119 11.845 -2.309 1.00 96.44 363 TYR A N 1
ATOM 2754 C CA . TYR A 1 363 ? 3.061 11.898 -3.316 1.00 96.44 363 TYR A CA 1
ATOM 2755 C C . TYR A 1 363 ? 1.785 11.251 -2.781 1.00 96.44 363 TYR A C 1
ATOM 2757 O O . TYR A 1 363 ? 1.799 10.106 -2.342 1.00 96.44 363 TYR A O 1
ATOM 2765 N N . ILE A 1 364 ? 0.665 11.973 -2.799 1.00 95.50 364 ILE A N 1
ATOM 2766 C CA . ILE A 1 364 ? -0.608 11.473 -2.262 1.00 95.50 364 ILE A CA 1
ATOM 2767 C C . ILE A 1 364 ? -1.357 10.705 -3.356 1.00 95.50 364 ILE A C 1
ATOM 2769 O O . ILE A 1 364 ? -1.777 11.282 -4.362 1.00 95.50 364 ILE A O 1
ATOM 2773 N N . LEU A 1 365 ? -1.560 9.406 -3.142 1.00 95.75 365 LEU A N 1
ATOM 2774 C CA . LEU A 1 365 ? -2.334 8.559 -4.051 1.00 95.75 365 LEU A CA 1
ATOM 2775 C C . LEU A 1 365 ? -3.829 8.683 -3.769 1.00 95.75 365 LEU A C 1
ATOM 2777 O O . LEU A 1 365 ? -4.619 8.873 -4.695 1.00 95.75 365 LEU A O 1
ATOM 2781 N N . ASP A 1 366 ? -4.202 8.659 -2.492 1.00 94.44 366 ASP A N 1
ATOM 2782 C CA . ASP A 1 366 ? -5.564 8.916 -2.029 1.00 94.44 366 ASP A CA 1
ATOM 2783 C C . ASP A 1 366 ? -5.532 9.470 -0.599 1.00 94.44 366 ASP A C 1
ATOM 2785 O O . ASP A 1 366 ? -4.594 9.211 0.162 1.00 94.44 366 ASP A O 1
ATOM 2789 N N . ASN A 1 367 ? -6.543 10.248 -0.224 1.00 92.44 367 ASN A N 1
ATOM 2790 C CA . ASN A 1 367 ? -6.601 10.899 1.078 1.00 92.44 367 ASN A CA 1
ATOM 2791 C C . ASN A 1 367 ? -7.955 10.677 1.744 1.00 92.44 367 ASN A C 1
ATOM 2793 O O . ASN A 1 367 ? -8.992 11.042 1.197 1.00 92.44 367 ASN A O 1
ATOM 2797 N N . ASN A 1 368 ? -7.926 10.147 2.966 1.00 89.25 368 ASN A N 1
ATOM 2798 C CA . ASN A 1 368 ? -9.105 9.894 3.787 1.00 89.25 368 ASN A CA 1
ATOM 2799 C C . ASN A 1 368 ? -10.174 9.038 3.082 1.00 89.25 368 ASN A C 1
ATOM 2801 O O . ASN A 1 368 ? -11.379 9.236 3.260 1.00 89.25 368 ASN A O 1
ATOM 2805 N N . LYS A 1 369 ? -9.731 8.082 2.264 1.00 91.88 369 LYS A N 1
ATOM 2806 C CA . LYS A 1 369 ? -10.599 7.169 1.531 1.00 91.88 369 LYS A CA 1
ATOM 2807 C C . LYS A 1 369 ? -11.185 6.140 2.489 1.00 91.88 369 LYS A C 1
ATOM 2809 O O . LYS A 1 369 ? -10.454 5.515 3.250 1.00 91.88 369 LYS A O 1
ATOM 2814 N N . VAL A 1 370 ? -12.499 5.933 2.429 1.00 91.06 370 VAL A N 1
ATOM 2815 C CA . VAL A 1 370 ? -13.142 4.812 3.125 1.00 91.06 370 VAL A CA 1
ATOM 2816 C C . VAL A 1 370 ? -12.838 3.525 2.359 1.00 91.06 370 VAL A C 1
ATOM 2818 O O . VAL A 1 370 ? -13.226 3.380 1.199 1.00 91.06 370 VAL A O 1
ATOM 2821 N N . LEU A 1 371 ? -12.124 2.616 3.015 1.00 90.75 371 LEU A N 1
ATOM 2822 C CA . LEU A 1 371 ? -11.837 1.265 2.569 1.00 90.75 371 LEU A CA 1
ATOM 2823 C C . LEU A 1 371 ? -12.717 0.294 3.354 1.00 90.75 371 LEU A C 1
ATOM 2825 O O . LEU A 1 371 ? -12.466 0.014 4.532 1.00 90.75 371 LEU A O 1
ATOM 2829 N N . ALA A 1 372 ? -13.764 -0.186 2.687 1.00 88.12 372 ALA A N 1
ATOM 2830 C CA . ALA A 1 372 ? -14.715 -1.098 3.297 1.00 88.12 372 ALA A CA 1
ATOM 2831 C C . ALA A 1 372 ? -14.059 -2.429 3.685 1.00 88.12 372 ALA A C 1
ATOM 2833 O O . ALA A 1 372 ? -13.055 -2.846 3.099 1.00 88.12 372 ALA A O 1
ATOM 2834 N N . ALA A 1 373 ? -14.615 -3.098 4.688 1.00 84.88 373 ALA A N 1
ATOM 2835 C CA . ALA A 1 373 ? -14.114 -4.398 5.118 1.00 84.88 373 ALA A CA 1
ATOM 2836 C C . ALA A 1 373 ? -14.171 -5.451 3.994 1.00 84.88 373 ALA A C 1
ATOM 2838 O O . ALA A 1 373 ? -15.170 -5.591 3.288 1.00 84.88 373 ALA A O 1
ATOM 2839 N N . GLY A 1 374 ? -13.080 -6.197 3.819 1.00 84.31 374 GLY A N 1
ATOM 2840 C CA . GLY A 1 374 ? -12.890 -7.170 2.741 1.00 84.31 374 GLY A CA 1
ATOM 2841 C C . GLY A 1 374 ? -12.545 -6.571 1.370 1.00 84.31 374 GLY A C 1
ATOM 2842 O O . GLY A 1 374 ? -12.409 -7.326 0.410 1.00 84.31 374 GLY A O 1
ATOM 2843 N N . GLN A 1 375 ? -12.414 -5.246 1.247 1.00 90.81 375 GLN A N 1
ATOM 2844 C CA . GLN A 1 375 ? -12.047 -4.578 -0.006 1.00 90.81 375 GLN A CA 1
ATOM 2845 C C . GLN A 1 375 ? -10.548 -4.262 -0.075 1.00 90.81 375 GLN A C 1
ATOM 2847 O O . GLN A 1 375 ? -9.834 -4.229 0.933 1.00 90.81 375 GLN A O 1
ATOM 2852 N N . ARG A 1 376 ? -10.089 -3.982 -1.298 1.00 93.06 376 ARG A N 1
ATOM 2853 C CA . ARG A 1 376 ? -8.723 -3.550 -1.603 1.00 93.06 376 ARG A CA 1
ATOM 2854 C C . ARG A 1 376 ? -8.726 -2.315 -2.497 1.00 93.06 376 ARG A C 1
ATOM 2856 O O . ARG A 1 376 ? -9.580 -2.189 -3.370 1.00 93.06 376 ARG A O 1
ATOM 2863 N N . LEU A 1 377 ? -7.755 -1.434 -2.287 1.00 94.31 377 LEU A N 1
ATOM 2864 C CA . LEU A 1 377 ? -7.407 -0.341 -3.193 1.00 94.31 377 LEU A CA 1
ATOM 2865 C C . LEU A 1 377 ? -6.146 -0.741 -3.943 1.00 94.31 377 LEU A C 1
ATOM 2867 O O . LEU A 1 377 ? -5.175 -1.166 -3.319 1.00 94.31 377 LEU A O 1
ATOM 2871 N N . GLU A 1 378 ? -6.155 -0.588 -5.260 1.00 96.62 378 GLU A N 1
ATOM 2872 C CA . GLU A 1 378 ? -5.019 -0.922 -6.110 1.00 96.62 378 GLU A CA 1
ATOM 2873 C C . GLU A 1 378 ? -4.615 0.299 -6.936 1.00 96.62 378 GLU A C 1
ATOM 2875 O O . GLU A 1 378 ? -5.435 0.879 -7.649 1.00 96.62 378 GLU A O 1
ATOM 2880 N N . TYR A 1 379 ? -3.343 0.676 -6.824 1.00 97.19 379 TYR A N 1
ATOM 2881 C CA . TYR A 1 379 ? -2.751 1.817 -7.511 1.00 97.19 379 TYR A CA 1
ATOM 2882 C C . TYR A 1 379 ? -1.569 1.368 -8.358 1.00 97.19 379 TYR A C 1
ATOM 2884 O O . TYR A 1 379 ? -0.719 0.608 -7.895 1.00 97.19 379 TYR A O 1
ATOM 2892 N N . PHE A 1 380 ? -1.478 1.918 -9.560 1.00 97.31 380 PHE A N 1
ATOM 2893 C CA . PHE A 1 380 ? -0.298 1.883 -10.406 1.00 97.31 380 PHE A CA 1
ATOM 2894 C C . PHE A 1 380 ? 0.352 3.260 -10.380 1.00 97.31 380 PHE A C 1
ATOM 2896 O O . PHE A 1 380 ? -0.318 4.262 -10.625 1.00 97.31 380 PHE A O 1
ATOM 2903 N N . VAL A 1 381 ? 1.642 3.319 -10.069 1.00 97.69 381 VAL A N 1
ATOM 2904 C CA . VAL A 1 381 ? 2.405 4.566 -9.979 1.00 97.69 381 VAL A CA 1
ATOM 2905 C C . VAL A 1 381 ? 3.543 4.518 -10.976 1.00 97.69 381 VAL A C 1
ATOM 2907 O O . VAL A 1 381 ? 4.439 3.687 -10.845 1.00 97.69 381 VAL A O 1
ATOM 2910 N N . ARG A 1 382 ? 3.513 5.424 -11.949 1.00 96.06 382 ARG A N 1
ATOM 2911 C CA . ARG A 1 382 ? 4.591 5.641 -12.907 1.00 96.06 382 ARG A CA 1
ATOM 2912 C C . ARG A 1 382 ? 5.477 6.772 -12.433 1.00 96.06 382 ARG A C 1
ATOM 2914 O O . ARG A 1 382 ? 5.002 7.852 -12.083 1.00 96.06 382 ARG A O 1
ATOM 2921 N N . VAL A 1 383 ? 6.773 6.509 -12.440 1.00 95.69 383 VAL A N 1
ATOM 2922 C CA . VAL A 1 383 ? 7.797 7.455 -12.024 1.00 95.69 383 VAL A CA 1
ATOM 2923 C C . VAL A 1 383 ? 8.786 7.619 -13.156 1.00 95.69 383 VAL A C 1
ATOM 2925 O O . VAL A 1 383 ? 9.485 6.670 -13.504 1.00 95.69 383 VAL A O 1
ATOM 2928 N N . THR A 1 384 ? 8.854 8.819 -13.718 1.00 93.38 384 THR A N 1
ATOM 2929 C CA . THR A 1 384 ? 9.821 9.155 -14.766 1.00 93.38 384 THR A CA 1
ATOM 2930 C C . THR A 1 384 ? 11.082 9.719 -14.121 1.00 93.38 384 THR A C 1
ATOM 2932 O O . THR A 1 384 ? 10.998 10.600 -13.266 1.00 93.38 384 THR A O 1
ATOM 2935 N N . PHE A 1 385 ? 12.254 9.240 -14.525 1.00 91.12 385 PHE A N 1
ATOM 2936 C CA . PHE A 1 385 ? 13.557 9.624 -13.977 1.00 91.12 385 PHE A CA 1
ATOM 2937 C C . PHE A 1 385 ? 14.600 9.773 -15.087 1.00 91.12 385 PHE A C 1
ATOM 2939 O O . PHE A 1 385 ? 14.408 9.284 -16.199 1.00 91.12 385 PHE A O 1
ATOM 2946 N N . LYS A 1 386 ? 15.710 10.461 -14.804 1.00 87.06 386 LYS A N 1
ATOM 2947 C CA . LYS A 1 386 ? 16.807 10.602 -15.772 1.00 87.06 386 LYS A CA 1
ATOM 2948 C C . LYS A 1 386 ? 17.631 9.326 -15.815 1.00 87.06 386 LYS A C 1
ATOM 2950 O O . LYS A 1 386 ? 17.956 8.781 -14.764 1.00 87.06 386 LYS A O 1
ATOM 2955 N N . LEU A 1 387 ? 18.017 8.879 -17.007 1.00 81.50 387 LEU A N 1
ATOM 2956 C CA . LEU A 1 387 ? 18.957 7.767 -17.121 1.00 81.50 387 LEU A CA 1
ATOM 2957 C C . LEU A 1 387 ? 20.298 8.115 -16.447 1.00 81.50 387 LEU A C 1
ATOM 2959 O O . LEU A 1 387 ? 20.727 9.275 -16.485 1.00 81.50 387 LEU A O 1
ATOM 2963 N N . PRO A 1 388 ? 20.979 7.121 -15.849 1.00 82.69 388 PRO A N 1
ATOM 2964 C CA . PRO A 1 388 ? 22.274 7.345 -1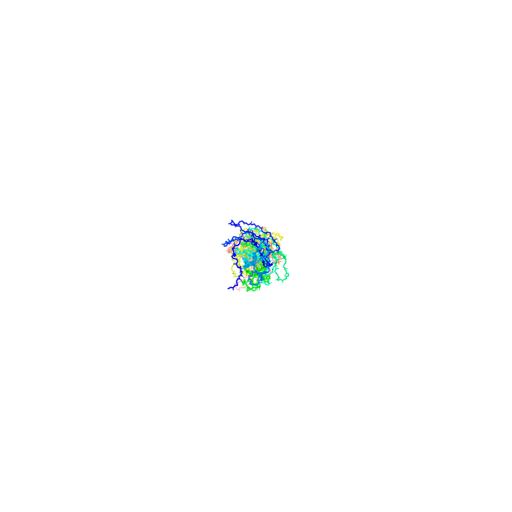5.229 1.00 82.69 388 PRO A CA 1
ATOM 2965 C C . PRO A 1 388 ? 23.317 7.739 -16.277 1.00 82.69 388 PRO A C 1
ATOM 2967 O O . PRO A 1 388 ? 23.226 7.370 -17.457 1.00 82.69 388 PRO A O 1
ATOM 2970 N N . LYS A 1 389 ? 24.343 8.465 -15.827 1.00 76.62 389 LYS A N 1
ATOM 2971 C CA . LYS A 1 389 ? 25.475 8.834 -16.679 1.00 76.62 389 LYS A CA 1
ATOM 2972 C C . LYS A 1 389 ? 26.198 7.581 -17.176 1.00 76.62 389 LYS A C 1
ATOM 2974 O O . LYS A 1 389 ? 26.264 6.551 -16.511 1.00 76.62 389 LYS A O 1
ATOM 2979 N N . ILE A 1 390 ? 26.758 7.679 -18.374 1.00 71.06 390 ILE A N 1
ATOM 2980 C CA . ILE A 1 390 ? 27.571 6.600 -18.937 1.00 71.06 390 ILE A CA 1
ATOM 2981 C C . ILE A 1 390 ? 28.830 6.442 -18.077 1.00 71.06 390 ILE A C 1
ATOM 2983 O O . ILE A 1 390 ? 29.446 7.437 -17.696 1.00 71.06 390 ILE A O 1
ATOM 2987 N N . GLY A 1 391 ? 29.171 5.196 -17.745 1.00 70.50 391 GLY A N 1
ATOM 2988 C CA . GLY A 1 391 ? 30.275 4.871 -16.839 1.00 70.50 391 GLY A CA 1
ATOM 2989 C C . GLY A 1 391 ? 29.931 4.927 -15.346 1.00 70.50 391 GLY A C 1
ATOM 2990 O O . GLY A 1 391 ? 30.831 4.743 -14.530 1.00 70.50 391 GLY A O 1
ATOM 2991 N N . THR A 1 392 ? 28.665 5.160 -14.964 1.00 81.81 392 THR A N 1
ATOM 2992 C CA . THR A 1 392 ? 28.224 4.962 -13.573 1.00 81.81 392 THR A CA 1
ATOM 2993 C C . THR A 1 392 ? 28.509 3.522 -13.136 1.00 81.81 392 THR A C 1
ATOM 2995 O O . THR A 1 392 ? 28.234 2.579 -13.877 1.00 81.81 392 THR A O 1
ATOM 2998 N N . SER A 1 393 ? 29.085 3.359 -11.942 1.00 82.06 393 SER A N 1
ATOM 2999 C CA . SER A 1 393 ? 29.479 2.046 -11.426 1.00 82.06 393 SER A CA 1
ATOM 3000 C C . SER A 1 393 ? 28.263 1.143 -11.191 1.00 82.06 393 SER A C 1
ATOM 3002 O O . SER A 1 393 ? 27.204 1.614 -10.779 1.00 82.06 393 SER A O 1
ATOM 3004 N N . GLU A 1 394 ? 28.408 -0.170 -11.394 1.00 80.62 394 GLU A N 1
ATOM 3005 C CA . GLU A 1 394 ? 27.319 -1.127 -11.127 1.00 80.62 394 GLU A CA 1
ATOM 3006 C C . GLU A 1 394 ? 26.813 -1.057 -9.678 1.00 80.62 394 GLU A C 1
ATOM 3008 O O . GLU A 1 394 ? 25.630 -1.272 -9.418 1.00 80.62 394 GLU A O 1
ATOM 3013 N N . GLU A 1 395 ? 27.685 -0.712 -8.726 1.00 85.44 395 GLU A N 1
ATOM 3014 C CA . GLU A 1 395 ? 27.307 -0.578 -7.320 1.00 85.44 395 GLU A CA 1
ATOM 3015 C C . GLU A 1 395 ? 26.315 0.570 -7.080 1.00 85.44 395 GLU A C 1
ATOM 3017 O O . GLU A 1 395 ? 25.396 0.421 -6.273 1.00 85.44 395 GLU A O 1
ATOM 3022 N N . GLU A 1 396 ? 26.459 1.689 -7.795 1.00 86.19 396 GLU A N 1
ATOM 3023 C CA . GLU A 1 396 ? 25.542 2.834 -7.708 1.00 86.19 396 GLU A CA 1
ATOM 3024 C C . GLU A 1 396 ? 24.189 2.568 -8.383 1.00 86.19 396 GLU A C 1
ATOM 3026 O O . GLU A 1 396 ? 23.188 3.206 -8.051 1.00 86.19 396 GLU A O 1
ATOM 3031 N N . LEU A 1 397 ? 24.147 1.619 -9.320 1.00 87.69 397 LEU A N 1
ATOM 3032 C CA . LEU A 1 397 ? 22.947 1.251 -10.075 1.00 87.69 397 LEU A CA 1
ATOM 3033 C C . LEU A 1 397 ? 22.132 0.162 -9.378 1.00 87.69 397 LEU A C 1
ATOM 3035 O O . LEU A 1 397 ? 20.939 -0.001 -9.651 1.00 87.69 397 LEU A O 1
ATOM 3039 N N . ARG A 1 398 ? 22.764 -0.571 -8.458 1.00 90.12 398 ARG A N 1
ATOM 3040 C CA . ARG A 1 398 ? 22.157 -1.699 -7.769 1.00 90.12 398 ARG A CA 1
ATOM 3041 C C . ARG A 1 398 ? 21.140 -1.246 -6.724 1.00 90.12 398 ARG A C 1
ATOM 3043 O O . ARG A 1 398 ? 21.405 -0.398 -5.872 1.00 90.12 398 ARG A O 1
ATOM 3050 N N . CYS A 1 399 ? 19.985 -1.890 -6.757 1.00 91.62 399 CYS A N 1
ATOM 3051 C CA . CYS A 1 399 ? 18.976 -1.798 -5.721 1.00 91.62 399 CYS A CA 1
ATOM 3052 C C . CYS A 1 399 ? 19.478 -2.372 -4.387 1.00 91.62 399 CYS A C 1
ATOM 3054 O O . CYS A 1 399 ? 20.145 -3.411 -4.343 1.00 91.62 399 CYS A O 1
ATOM 3056 N N . LYS A 1 400 ? 19.121 -1.703 -3.288 1.00 89.00 400 LYS A N 1
ATOM 3057 C CA . LYS A 1 400 ? 19.332 -2.174 -1.915 1.00 89.00 400 LYS A CA 1
ATOM 3058 C C . LYS A 1 400 ? 18.028 -1.981 -1.138 1.00 89.00 400 LYS A C 1
ATOM 3060 O O . LYS A 1 400 ? 17.302 -1.026 -1.396 1.00 89.00 400 LYS A O 1
ATOM 3065 N N . ASP A 1 401 ? 17.773 -2.827 -0.141 1.00 82.19 401 ASP A N 1
ATOM 3066 C CA . ASP A 1 401 ? 16.587 -2.717 0.734 1.00 82.19 401 ASP A CA 1
ATOM 3067 C C . ASP A 1 401 ? 16.621 -1.481 1.656 1.00 82.19 401 ASP A C 1
ATOM 3069 O O . ASP A 1 401 ? 15.708 -1.230 2.441 1.00 82.19 401 ASP A O 1
ATOM 3073 N N . THR A 1 402 ? 17.687 -0.688 1.567 1.00 78.88 402 THR A N 1
ATOM 3074 C CA . THR A 1 402 ? 17.842 0.609 2.217 1.00 78.88 402 THR A CA 1
ATOM 3075 C C . THR A 1 402 ? 17.572 1.718 1.206 1.00 78.88 402 THR A C 1
ATOM 3077 O O . THR A 1 402 ? 18.149 1.693 0.120 1.00 78.88 402 THR A O 1
ATOM 3080 N N . GLY A 1 403 ? 16.748 2.705 1.570 1.00 82.94 403 GLY A N 1
ATOM 3081 C CA . GLY A 1 403 ? 16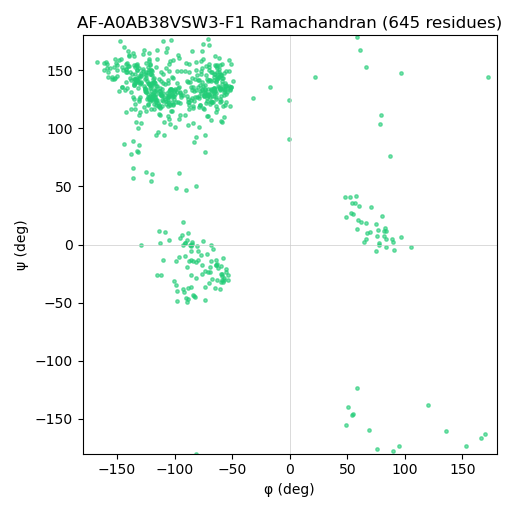.416 3.831 0.691 1.00 82.94 403 GLY A CA 1
ATOM 3082 C C . GLY A 1 403 ? 17.638 4.556 0.109 1.00 82.94 403 GLY A C 1
ATOM 3083 O O . GLY A 1 403 ? 18.734 4.505 0.672 1.00 82.94 403 GLY A O 1
ATOM 3084 N N . ASN A 1 404 ? 17.429 5.269 -1.003 1.00 88.19 404 ASN A N 1
ATOM 3085 C CA . ASN A 1 404 ? 18.453 5.954 -1.808 1.00 88.19 404 ASN A CA 1
ATOM 3086 C C . ASN A 1 404 ? 19.393 5.013 -2.586 1.00 88.19 404 ASN A C 1
ATOM 3088 O O . ASN A 1 404 ? 20.562 5.337 -2.803 1.00 88.19 404 ASN A O 1
ATOM 3092 N N . ALA A 1 405 ? 18.897 3.855 -3.020 1.00 90.62 405 ALA A N 1
ATOM 3093 C CA . ALA A 1 405 ? 19.625 2.913 -3.869 1.00 90.62 405 ALA A CA 1
ATOM 3094 C C . ALA A 1 405 ? 18.707 2.357 -4.963 1.00 90.62 405 ALA A C 1
ATOM 3096 O O . ALA A 1 405 ? 17.532 2.092 -4.712 1.00 90.62 405 ALA A O 1
ATOM 3097 N N . GLY A 1 406 ? 19.237 2.172 -6.176 1.00 92.06 406 GLY A N 1
ATOM 3098 C CA . GLY A 1 406 ? 18.450 1.727 -7.328 1.00 92.06 406 GLY A CA 1
ATOM 3099 C C . GLY A 1 406 ? 17.175 2.558 -7.541 1.00 92.06 406 GLY A C 1
ATOM 3100 O O . GLY A 1 406 ? 17.158 3.774 -7.346 1.00 92.06 406 GLY A O 1
ATOM 3101 N N . LEU A 1 407 ? 16.091 1.880 -7.898 1.00 94.38 407 LEU A N 1
ATOM 3102 C CA . LEU A 1 407 ? 14.739 2.422 -8.023 1.00 94.38 407 LEU A CA 1
ATOM 3103 C C . LEU A 1 407 ? 13.917 2.101 -6.763 1.00 94.38 407 LEU A C 1
ATOM 3105 O O . LEU A 1 407 ? 12.810 1.565 -6.847 1.00 94.38 407 LEU A O 1
ATOM 3109 N N . PHE A 1 408 ? 14.472 2.357 -5.577 1.00 95.94 408 PHE A N 1
ATOM 3110 C CA . PHE A 1 408 ? 13.766 2.136 -4.316 1.00 95.94 408 PHE A CA 1
ATOM 3111 C C . PHE A 1 408 ? 12.590 3.105 -4.155 1.00 95.94 408 PHE A C 1
ATOM 3113 O O . PHE A 1 408 ? 12.720 4.322 -4.307 1.00 95.94 408 PHE A O 1
ATOM 3120 N N . ASN A 1 409 ? 11.434 2.572 -3.779 1.00 96.50 409 ASN A N 1
ATOM 3121 C CA . ASN A 1 409 ? 10.234 3.351 -3.532 1.00 96.50 409 ASN A CA 1
ATOM 3122 C C . ASN A 1 409 ? 9.449 2.781 -2.348 1.00 96.50 409 ASN A C 1
ATOM 3124 O O . ASN A 1 409 ? 9.301 1.563 -2.213 1.00 96.50 409 ASN A O 1
ATOM 3128 N N . LYS A 1 410 ? 8.903 3.666 -1.512 1.00 96.62 410 LYS A N 1
ATOM 3129 C CA . LYS A 1 410 ? 8.173 3.314 -0.297 1.00 96.62 410 LYS A CA 1
ATOM 3130 C C . LYS A 1 410 ? 6.746 3.844 -0.330 1.00 96.62 410 LYS A C 1
ATOM 3132 O O . LYS A 1 410 ? 6.540 5.045 -0.440 1.00 96.62 410 LYS A O 1
ATOM 3137 N N . ALA A 1 411 ? 5.771 2.965 -0.131 1.00 97.62 411 ALA A N 1
ATOM 3138 C CA . ALA A 1 411 ? 4.380 3.346 0.073 1.00 97.62 411 ALA A CA 1
ATOM 3139 C C . ALA A 1 411 ? 4.015 3.291 1.560 1.00 97.62 411 ALA A C 1
ATOM 3141 O O . ALA A 1 411 ? 4.463 2.403 2.285 1.00 97.62 411 ALA A O 1
ATOM 3142 N N . VAL A 1 412 ? 3.184 4.230 2.009 1.00 97.50 412 VAL A N 1
ATOM 3143 C CA . VAL A 1 412 ? 2.704 4.323 3.392 1.00 97.50 412 VAL A CA 1
ATOM 3144 C C . VAL A 1 412 ? 1.188 4.475 3.385 1.00 97.50 412 VAL A C 1
ATOM 3146 O O . VAL A 1 412 ? 0.657 5.386 2.752 1.00 97.50 412 VAL A O 1
ATOM 3149 N N . ALA A 1 413 ? 0.484 3.614 4.120 1.00 96.69 413 ALA A N 1
ATOM 3150 C CA . ALA A 1 413 ? -0.939 3.777 4.403 1.00 96.69 413 ALA A CA 1
ATOM 3151 C C . ALA A 1 413 ? -1.129 4.216 5.859 1.00 96.69 413 ALA A C 1
ATOM 3153 O O . ALA A 1 413 ? -0.753 3.504 6.791 1.00 96.69 413 ALA A O 1
ATOM 3154 N N . THR A 1 414 ? -1.721 5.395 6.052 1.00 94.50 414 THR A N 1
ATOM 3155 C CA . THR A 1 414 ? -2.028 5.969 7.368 1.00 94.50 414 THR A CA 1
ATOM 3156 C C . THR A 1 414 ? -3.517 5.843 7.667 1.00 94.50 414 THR A C 1
ATOM 3158 O O . THR A 1 414 ? -4.344 6.175 6.819 1.00 94.50 414 THR A O 1
ATOM 3161 N N . TYR A 1 415 ? -3.872 5.403 8.873 1.00 89.69 415 TYR A N 1
ATOM 3162 C CA . TYR A 1 415 ? -5.255 5.156 9.289 1.00 89.69 415 TYR A CA 1
ATOM 3163 C C . TYR A 1 415 ? -5.504 5.517 10.760 1.00 89.69 415 TYR A C 1
ATOM 3165 O O . TYR A 1 415 ? -4.576 5.809 11.513 1.00 89.69 415 TYR A O 1
ATOM 3173 N N . GLY A 1 416 ? -6.779 5.514 11.161 1.00 78.19 416 GLY A N 1
ATOM 3174 C CA . GLY A 1 416 ? -7.236 5.856 12.514 1.00 78.19 416 GLY A CA 1
ATOM 3175 C C . GLY A 1 416 ? -7.711 7.308 12.648 1.00 78.19 416 GLY A C 1
ATOM 3176 O O . GLY A 1 416 ? -7.235 8.206 11.949 1.00 78.19 416 GLY A O 1
ATOM 3177 N N . THR A 1 417 ? -8.691 7.545 13.523 1.00 71.31 417 THR A N 1
ATOM 3178 C CA . THR A 1 417 ? -9.332 8.861 13.724 1.00 71.31 417 THR A CA 1
ATOM 3179 C C . THR A 1 417 ? -8.749 9.606 14.925 1.00 71.31 417 THR A C 1
ATOM 3181 O O . THR A 1 417 ? -8.358 10.761 14.780 1.00 71.31 417 THR A O 1
ATOM 3184 N N . LYS A 1 418 ? -8.631 8.944 16.086 1.00 69.38 418 LYS A N 1
ATOM 3185 C CA . LYS A 1 418 ? -8.020 9.503 17.310 1.00 69.38 418 LYS A CA 1
ATOM 3186 C C . LYS A 1 418 ? -6.517 9.252 17.402 1.00 69.38 418 LYS A C 1
ATOM 3188 O O . LYS A 1 418 ? -5.756 10.164 17.703 1.00 69.38 418 LYS A O 1
ATOM 3193 N N . VAL A 1 419 ? -6.092 8.019 17.129 1.00 70.19 419 VAL A N 1
ATOM 3194 C CA . VAL A 1 419 ? -4.680 7.618 17.118 1.00 70.19 419 VAL A CA 1
ATOM 3195 C C . VAL A 1 419 ? -4.309 7.265 15.686 1.00 70.19 419 VAL A C 1
ATOM 3197 O O . VAL A 1 419 ? -4.816 6.285 15.141 1.00 70.19 419 VAL A O 1
ATOM 3200 N N . LYS A 1 420 ? -3.445 8.076 15.068 1.00 82.00 420 LYS A N 1
ATOM 3201 C CA . LYS A 1 420 ? -2.934 7.810 13.721 1.00 82.00 420 LYS A CA 1
ATOM 3202 C C . LYS A 1 420 ? -1.907 6.682 13.780 1.00 82.00 420 LYS A C 1
ATOM 3204 O O . LYS A 1 420 ? -0.970 6.734 14.573 1.00 82.00 420 LYS A O 1
ATOM 3209 N N . ARG A 1 421 ? -2.098 5.669 12.943 1.00 86.50 421 ARG A N 1
ATOM 3210 C CA . ARG A 1 421 ? -1.196 4.528 12.752 1.00 86.50 421 ARG A CA 1
ATOM 3211 C C . ARG A 1 421 ? -0.774 4.472 11.291 1.00 86.50 421 ARG A C 1
ATOM 3213 O O . ARG A 1 421 ? -1.515 4.940 10.429 1.00 86.50 421 ARG A O 1
ATOM 3220 N N . SER A 1 422 ? 0.385 3.888 11.014 1.00 92.81 422 SER A N 1
ATOM 3221 C CA . SER A 1 422 ? 0.901 3.724 9.655 1.00 92.81 422 SER A CA 1
ATOM 3222 C C . SER A 1 422 ? 1.440 2.319 9.437 1.00 92.81 422 SER A C 1
ATOM 3224 O O . SER A 1 422 ? 2.073 1.752 10.325 1.00 92.81 422 SER A O 1
ATOM 3226 N N . ILE A 1 423 ? 1.214 1.789 8.242 1.00 94.88 423 ILE A N 1
ATOM 3227 C CA . ILE A 1 423 ? 1.885 0.601 7.708 1.00 94.88 423 ILE A CA 1
ATOM 3228 C C . ILE A 1 423 ? 2.624 0.998 6.434 1.00 94.88 423 ILE A C 1
ATOM 3230 O O . ILE A 1 423 ? 2.189 1.912 5.729 1.00 94.88 423 ILE A O 1
ATOM 3234 N N . GLU A 1 424 ? 3.736 0.334 6.148 1.00 96.62 424 GLU A N 1
ATOM 3235 C CA . GLU A 1 424 ? 4.579 0.644 4.996 1.00 96.62 424 GLU A CA 1
ATOM 3236 C C . GLU A 1 424 ? 4.955 -0.613 4.212 1.00 96.62 424 GLU A C 1
ATOM 3238 O O . GLU A 1 424 ? 5.043 -1.703 4.775 1.00 96.62 424 GLU A O 1
ATOM 3243 N N . ALA A 1 425 ? 5.162 -0.437 2.909 1.00 97.12 425 ALA A N 1
ATOM 3244 C CA . ALA A 1 425 ? 5.717 -1.442 2.012 1.00 97.12 425 ALA A CA 1
ATOM 3245 C C . ALA A 1 425 ? 6.734 -0.785 1.080 1.00 97.12 425 ALA A C 1
ATOM 3247 O O . ALA A 1 425 ? 6.582 0.375 0.683 1.00 97.12 425 ALA A O 1
ATOM 3248 N N . THR A 1 426 ? 7.767 -1.531 0.716 1.00 96.88 426 THR A N 1
ATOM 3249 C CA . THR A 1 426 ? 8.855 -1.065 -0.141 1.00 96.88 426 THR A CA 1
ATOM 3250 C C . THR A 1 426 ? 8.970 -1.964 -1.359 1.00 96.88 426 THR A C 1
ATOM 3252 O O . THR A 1 426 ? 8.683 -3.154 -1.300 1.00 96.88 426 THR A O 1
ATOM 3255 N N . ALA A 1 427 ? 9.393 -1.384 -2.473 1.00 96.88 427 ALA A N 1
ATOM 3256 C CA . ALA A 1 427 ? 9.782 -2.125 -3.660 1.00 96.88 427 ALA A CA 1
ATOM 3257 C C . ALA A 1 427 ? 10.996 -1.448 -4.275 1.00 96.88 427 ALA A C 1
ATOM 3259 O O . ALA A 1 427 ? 11.159 -0.231 -4.161 1.00 96.88 427 ALA A O 1
ATOM 3260 N N . CYS A 1 428 ? 11.854 -2.231 -4.906 1.00 95.19 428 CYS A N 1
ATOM 3261 C CA . CYS A 1 428 ? 13.106 -1.727 -5.427 1.00 95.19 428 CYS A CA 1
ATOM 3262 C C . CYS A 1 428 ? 13.577 -2.603 -6.590 1.00 95.19 428 CYS A C 1
ATOM 3264 O O . CYS A 1 428 ? 13.380 -3.814 -6.577 1.00 95.19 428 CYS A O 1
ATOM 3266 N N . GLU A 1 429 ? 14.162 -1.963 -7.598 1.00 93.75 429 GLU A N 1
ATOM 3267 C CA . GLU A 1 429 ? 14.714 -2.600 -8.796 1.00 93.75 429 GLU A CA 1
ATOM 3268 C C . GLU A 1 429 ? 16.018 -1.902 -9.187 1.00 93.75 429 GLU A C 1
ATOM 3270 O O . GLU A 1 429 ? 16.238 -0.737 -8.840 1.00 93.75 429 GLU A O 1
ATOM 3275 N N . ASN A 1 430 ? 16.916 -2.615 -9.860 1.00 90.69 430 ASN A N 1
ATOM 3276 C CA . ASN A 1 430 ? 18.151 -2.036 -10.373 1.00 90.69 430 ASN A CA 1
ATOM 3277 C C . ASN A 1 430 ? 17.852 -0.947 -11.412 1.00 90.69 430 ASN A C 1
ATOM 3279 O O . ASN A 1 430 ? 16.885 -1.016 -12.171 1.00 90.69 430 ASN A O 1
ATOM 3283 N N . ILE A 1 431 ? 18.719 0.059 -11.479 1.00 88.31 431 ILE A N 1
ATOM 3284 C CA . ILE A 1 431 ? 18.664 1.056 -12.547 1.00 88.31 431 ILE A CA 1
ATOM 3285 C C . ILE A 1 431 ? 19.168 0.390 -13.841 1.00 88.31 431 ILE A C 1
ATOM 3287 O O . ILE A 1 431 ? 20.235 -0.228 -13.826 1.00 88.31 431 ILE A O 1
ATOM 3291 N N . PRO A 1 432 ? 18.445 0.508 -14.967 1.00 77.62 432 PRO A N 1
ATOM 3292 C CA . PRO A 1 432 ? 18.774 -0.220 -16.189 1.00 77.62 432 PRO A CA 1
ATOM 3293 C C . PRO A 1 432 ? 20.111 0.213 -16.814 1.00 77.62 432 PRO A C 1
ATOM 3295 O O . PRO A 1 432 ? 20.362 1.402 -17.047 1.00 77.62 432 PRO A O 1
ATOM 3298 N N . THR A 1 433 ? 20.947 -0.779 -17.139 1.00 67.62 433 THR A N 1
ATOM 3299 C CA . THR A 1 433 ? 22.292 -0.632 -17.738 1.00 67.62 433 THR A CA 1
ATOM 3300 C C . THR A 1 433 ? 22.439 -1.211 -19.137 1.00 67.62 433 THR A C 1
ATOM 3302 O O . THR A 1 433 ? 23.295 -0.741 -19.880 1.00 67.62 433 THR A O 1
ATOM 3305 N N . ASN A 1 434 ? 21.631 -2.207 -19.502 1.00 59.69 434 ASN A N 1
ATOM 3306 C CA . ASN A 1 434 ? 21.796 -2.953 -20.745 1.00 59.69 434 ASN A CA 1
ATOM 3307 C C . ASN A 1 434 ? 20.906 -2.359 -21.828 1.00 59.69 434 ASN A C 1
ATOM 3309 O O . ASN A 1 434 ? 19.683 -2.453 -21.756 1.00 59.69 434 ASN A O 1
ATOM 3313 N N . PHE A 1 435 ? 21.539 -1.751 -22.819 1.00 66.75 435 PHE A N 1
ATOM 3314 C CA . PHE A 1 435 ? 20.883 -1.204 -23.995 1.00 66.75 435 PHE A CA 1
ATOM 3315 C C . PHE A 1 435 ? 21.545 -1.846 -25.190 1.00 66.75 435 PHE A C 1
ATOM 3317 O O . PHE A 1 435 ? 22.754 -2.071 -25.178 1.00 66.75 435 PHE A O 1
ATOM 3324 N N . ALA A 1 436 ? 20.747 -2.177 -26.190 1.00 70.12 436 ALA A N 1
ATOM 3325 C CA . ALA A 1 436 ? 21.282 -2.781 -27.390 1.00 70.12 436 ALA A CA 1
ATOM 3326 C C . ALA A 1 436 ? 22.219 -1.804 -28.117 1.00 70.12 436 ALA A C 1
ATOM 3328 O O . ALA A 1 436 ? 21.955 -0.599 -28.201 1.00 70.12 436 ALA A O 1
ATOM 3329 N N . ASP A 1 437 ? 23.322 -2.340 -28.632 1.00 82.56 437 ASP A N 1
ATOM 3330 C CA . ASP A 1 437 ? 24.282 -1.567 -29.405 1.00 82.56 437 ASP A CA 1
ATOM 3331 C C . ASP A 1 437 ? 23.715 -1.228 -30.793 1.00 82.56 437 ASP A C 1
ATOM 3333 O O . ASP A 1 437 ? 22.975 -2.021 -31.387 1.00 82.56 437 ASP A O 1
ATOM 3337 N N . PRO A 1 438 ? 24.053 -0.053 -31.345 1.00 87.00 438 PRO A N 1
ATOM 3338 C CA . PRO A 1 438 ? 23.696 0.283 -32.706 1.00 87.00 438 PRO A CA 1
ATOM 3339 C C . PRO A 1 438 ? 24.508 -0.577 -33.680 1.00 87.00 438 PRO A C 1
ATOM 3341 O O . PRO A 1 438 ? 25.650 -0.961 -33.428 1.00 87.00 438 PRO A O 1
ATOM 3344 N N . THR A 1 439 ? 23.921 -0.849 -34.836 1.00 92.19 439 THR A N 1
ATOM 3345 C CA . THR A 1 439 ? 24.543 -1.628 -35.907 1.00 92.19 439 THR A CA 1
ATOM 3346 C C . THR A 1 439 ? 24.928 -0.723 -37.066 1.00 92.19 439 THR A C 1
ATOM 3348 O O . THR A 1 439 ? 24.308 0.318 -37.302 1.00 92.19 439 THR A O 1
ATOM 3351 N N . ILE A 1 440 ? 25.957 -1.128 -37.805 1.00 96.31 440 ILE A N 1
ATOM 3352 C CA . ILE A 1 440 ? 26.384 -0.470 -39.035 1.00 96.31 440 ILE A CA 1
ATOM 3353 C C . ILE A 1 440 ? 26.525 -1.508 -40.139 1.00 96.31 440 ILE A C 1
ATOM 3355 O O . ILE A 1 440 ? 26.994 -2.617 -39.893 1.00 96.31 440 ILE A O 1
ATOM 3359 N N . LYS A 1 441 ? 26.098 -1.144 -41.348 1.00 97.38 441 LYS A N 1
ATOM 3360 C CA . LYS A 1 441 ? 26.284 -1.945 -42.552 1.00 97.38 441 LYS A CA 1
ATOM 3361 C C . LYS A 1 441 ? 26.751 -1.073 -43.708 1.00 97.38 441 LYS A C 1
ATOM 3363 O O . LYS A 1 441 ? 26.191 0.004 -43.905 1.00 97.38 441 LYS A O 1
ATOM 3368 N N . LYS A 1 442 ? 27.714 -1.543 -44.492 1.00 96.44 442 LYS A N 1
ATOM 3369 C CA . LYS A 1 442 ? 28.215 -0.885 -45.697 1.00 96.44 442 LYS A CA 1
ATOM 3370 C C . LYS A 1 442 ? 28.036 -1.771 -46.920 1.00 96.44 442 LYS A C 1
ATOM 3372 O O . LYS A 1 442 ? 28.272 -2.972 -46.871 1.00 96.44 442 LYS A O 1
ATOM 3377 N N . THR A 1 443 ? 27.640 -1.171 -48.034 1.00 96.56 443 THR A N 1
ATOM 3378 C CA . THR A 1 443 ? 27.516 -1.850 -49.328 1.00 96.56 443 THR A CA 1
ATOM 3379 C C . THR A 1 443 ? 28.137 -1.010 -50.432 1.00 96.56 443 THR A C 1
ATOM 3381 O O . THR A 1 443 ? 28.096 0.219 -50.369 1.00 96.56 443 THR A O 1
ATOM 3384 N N . VAL A 1 444 ? 28.714 -1.669 -51.440 1.00 95.44 444 VAL A N 1
ATOM 3385 C CA . VAL A 1 444 ? 29.027 -1.030 -52.725 1.00 95.44 444 VAL A CA 1
ATOM 3386 C C . VAL A 1 444 ? 27.770 -1.113 -53.579 1.00 95.44 444 VAL A C 1
ATOM 3388 O O . VAL A 1 444 ? 27.231 -2.200 -53.772 1.00 95.44 444 VAL A O 1
ATOM 3391 N N . ASP A 1 445 ? 27.291 0.026 -54.062 1.00 94.56 445 ASP A N 1
ATOM 3392 C CA . ASP A 1 445 ? 26.074 0.085 -54.868 1.00 94.56 445 ASP A CA 1
ATOM 3393 C C . ASP A 1 445 ? 26.402 -0.100 -56.352 1.00 94.56 445 ASP A C 1
ATOM 3395 O O . ASP A 1 445 ? 25.743 -0.866 -57.051 1.00 94.56 445 ASP A O 1
ATOM 3399 N N . GLN A 1 446 ? 27.422 0.616 -56.841 1.00 92.81 446 GLN A N 1
ATOM 3400 C CA . GLN A 1 446 ? 27.894 0.535 -58.225 1.00 92.81 446 GLN A CA 1
ATOM 3401 C C . GLN A 1 446 ? 29.254 1.220 -58.414 1.00 92.81 446 GLN A C 1
ATOM 3403 O O . GLN A 1 446 ? 29.608 2.160 -57.696 1.00 92.81 446 GLN A O 1
ATOM 3408 N N . VAL A 1 447 ? 29.966 0.800 -59.460 1.00 93.06 447 VAL A N 1
ATOM 3409 C CA . VAL A 1 447 ? 31.162 1.460 -59.996 1.00 93.06 447 VAL A CA 1
ATOM 3410 C C . VAL A 1 447 ? 30.857 1.881 -61.429 1.00 93.06 447 VAL A C 1
ATOM 3412 O O . VAL A 1 447 ? 30.527 1.039 -62.262 1.00 93.06 447 VAL A O 1
ATOM 3415 N N . VAL A 1 448 ? 30.943 3.177 -61.724 1.00 90.25 448 VAL A N 1
ATOM 3416 C CA . VAL A 1 448 ? 30.606 3.724 -63.049 1.00 90.25 448 VAL A CA 1
ATOM 3417 C C . VAL A 1 448 ? 31.711 4.648 -63.564 1.00 90.25 448 VAL A C 1
ATOM 3419 O O . VAL A 1 448 ? 32.254 5.428 -62.780 1.00 90.25 448 VAL A O 1
ATOM 3422 N N . PRO A 1 449 ? 32.055 4.615 -64.863 1.00 86.38 449 PRO A N 1
ATOM 3423 C CA . PRO A 1 449 ? 32.964 5.594 -65.454 1.00 86.38 449 PRO A CA 1
ATOM 3424 C C . PRO A 1 449 ? 32.427 7.023 -65.312 1.00 86.38 449 PRO A C 1
ATOM 3426 O O . PRO A 1 449 ? 31.218 7.254 -65.388 1.00 86.38 449 PRO A O 1
ATOM 3429 N N . VAL A 1 450 ? 33.322 7.996 -65.139 1.00 82.44 450 VAL A N 1
ATOM 3430 C CA . VAL A 1 450 ? 32.937 9.413 -65.134 1.00 82.44 450 VAL A CA 1
ATOM 3431 C C . VAL A 1 450 ? 32.721 9.879 -66.573 1.00 82.44 450 VAL A C 1
ATOM 3433 O O . VAL A 1 450 ? 33.643 9.834 -67.388 1.00 82.44 450 VAL A O 1
ATOM 3436 N N . ALA A 1 451 ? 31.504 10.337 -66.879 1.00 74.44 451 ALA A N 1
ATOM 3437 C CA . ALA A 1 451 ? 31.193 10.948 -68.169 1.00 74.44 451 ALA A CA 1
ATOM 3438 C C . ALA A 1 451 ? 32.142 12.127 -68.444 1.00 74.44 451 ALA A C 1
ATOM 3440 O O . ALA A 1 451 ? 32.434 12.910 -67.539 1.00 74.44 451 ALA A O 1
ATOM 3441 N N . ASP A 1 452 ? 32.644 12.214 -69.677 1.00 73.44 452 ASP A N 1
ATOM 3442 C CA . ASP A 1 452 ? 33.552 13.274 -70.142 1.00 73.44 452 ASP A CA 1
ATOM 3443 C C . ASP A 1 452 ? 34.878 13.366 -69.360 1.00 73.44 452 ASP A C 1
ATOM 3445 O O . ASP A 1 452 ? 35.541 14.405 -69.335 1.00 73.44 452 ASP A O 1
ATOM 3449 N N . ARG A 1 453 ? 35.279 12.278 -68.682 1.00 74.81 453 ARG A N 1
ATOM 3450 C CA . ARG A 1 453 ? 36.561 12.213 -67.979 1.00 74.81 453 ARG A CA 1
ATOM 3451 C C . ARG A 1 453 ? 37.201 10.832 -68.043 1.00 74.81 453 ARG A C 1
ATOM 3453 O O . ARG A 1 453 ? 37.101 10.011 -67.131 1.00 74.81 453 ARG A O 1
ATOM 3460 N N . THR A 1 454 ? 37.946 10.624 -69.119 1.00 74.69 454 THR A N 1
ATOM 3461 C CA . THR A 1 454 ? 38.724 9.408 -69.361 1.00 74.69 454 THR A CA 1
ATOM 3462 C C . THR A 1 454 ? 39.669 9.068 -68.197 1.00 74.69 454 THR A C 1
ATOM 3464 O O . THR A 1 454 ? 40.405 9.927 -67.706 1.00 74.69 454 THR A O 1
ATOM 3467 N N . GLY A 1 455 ? 39.691 7.793 -67.790 1.00 79.56 455 GLY A N 1
ATOM 3468 C CA . GLY A 1 455 ? 40.587 7.272 -66.748 1.00 79.56 455 GLY A CA 1
ATOM 3469 C C . GLY A 1 455 ? 40.102 7.485 -65.312 1.00 79.56 455 GLY A C 1
ATOM 3470 O O . GLY A 1 455 ? 40.889 7.360 -64.371 1.00 79.56 455 GLY A O 1
ATOM 3471 N N . TYR A 1 456 ? 38.827 7.835 -65.133 1.00 87.56 456 TYR A N 1
ATOM 3472 C CA . TYR A 1 456 ? 38.208 8.035 -63.827 1.00 87.56 456 TYR A CA 1
ATOM 3473 C C . TYR A 1 456 ? 36.905 7.257 -63.700 1.00 87.56 456 TYR A C 1
ATOM 3475 O O . TYR A 1 456 ? 36.126 7.153 -64.649 1.00 87.56 456 TYR A O 1
ATOM 3483 N N . SER A 1 457 ? 36.645 6.789 -62.485 1.00 90.69 457 SER A N 1
ATOM 3484 C CA . SER A 1 457 ? 35.391 6.141 -62.111 1.00 90.69 457 SER A CA 1
ATOM 3485 C C . SER A 1 457 ? 34.838 6.745 -60.825 1.00 90.69 457 SER A C 1
ATOM 3487 O O . SER A 1 457 ? 35.582 7.234 -59.973 1.00 90.69 457 SER A O 1
ATOM 3489 N N . GLN A 1 458 ? 33.520 6.705 -60.679 1.00 94.44 458 GLN A N 1
ATOM 3490 C CA . GLN A 1 458 ? 32.809 6.973 -59.439 1.00 94.44 458 GLN A CA 1
ATOM 3491 C C . GLN A 1 458 ? 32.361 5.658 -58.814 1.00 94.44 458 GLN A C 1
ATOM 3493 O O . GLN A 1 458 ? 31.707 4.840 -59.460 1.00 94.44 458 GLN A O 1
ATOM 3498 N N . VAL A 1 459 ? 32.690 5.489 -57.541 1.00 96.88 459 VAL A N 1
ATOM 3499 C CA . VAL A 1 459 ? 32.257 4.374 -56.706 1.00 96.88 459 VAL A CA 1
ATOM 3500 C C . VAL A 1 459 ? 31.196 4.888 -55.747 1.00 96.88 459 VAL A C 1
ATOM 3502 O O . VAL A 1 459 ? 31.440 5.844 -55.008 1.00 96.88 459 VAL A O 1
ATOM 3505 N N . TYR A 1 460 ? 30.026 4.266 -55.761 1.00 97.00 460 TYR A N 1
ATOM 3506 C CA . TYR A 1 460 ? 28.918 4.606 -54.878 1.00 97.00 460 TYR A CA 1
ATOM 3507 C C . TYR A 1 460 ? 28.831 3.581 -53.751 1.00 97.00 460 TYR A C 1
ATOM 3509 O O . TYR A 1 460 ? 28.825 2.380 -54.016 1.00 97.00 460 TYR A O 1
ATOM 3517 N N . TYR A 1 461 ? 28.762 4.059 -52.510 1.00 97.31 461 TYR A N 1
ATOM 3518 C CA . TYR A 1 461 ? 28.514 3.232 -51.332 1.00 97.31 461 TYR A CA 1
ATOM 3519 C C . TYR A 1 461 ? 27.281 3.723 -50.585 1.00 97.31 461 TYR A C 1
ATOM 3521 O O . TYR A 1 461 ? 27.034 4.930 -50.505 1.00 97.31 461 TYR A O 1
ATOM 3529 N N . THR A 1 462 ? 26.601 2.795 -49.922 1.00 97.50 462 THR A N 1
ATOM 3530 C CA . THR A 1 462 ? 25.583 3.104 -48.921 1.00 97.50 462 THR A CA 1
ATOM 3531 C C . THR A 1 462 ? 26.033 2.578 -47.562 1.00 97.50 462 THR A C 1
ATOM 3533 O O . THR A 1 462 ? 26.426 1.420 -47.424 1.00 97.50 462 THR A O 1
ATOM 3536 N N . VAL A 1 463 ? 25.986 3.440 -46.546 1.00 97.69 463 VAL A N 1
ATOM 3537 C CA . VAL A 1 463 ? 26.197 3.079 -45.141 1.00 97.69 463 VAL A CA 1
ATOM 3538 C C . VAL A 1 463 ? 24.875 3.222 -44.401 1.00 97.69 463 VAL A C 1
ATOM 3540 O O . VAL A 1 463 ? 24.329 4.318 -44.314 1.00 97.69 463 VAL A O 1
ATOM 3543 N N . ARG A 1 464 ? 24.370 2.125 -43.838 1.00 96.62 464 ARG A N 1
ATOM 3544 C CA . ARG A 1 464 ? 23.172 2.109 -42.999 1.00 96.62 464 ARG A CA 1
ATOM 3545 C C . ARG A 1 464 ? 23.566 1.964 -41.537 1.00 96.62 464 ARG A C 1
ATOM 3547 O O . ARG A 1 464 ? 24.176 0.968 -41.160 1.00 96.62 464 ARG A O 1
ATOM 3554 N N . VAL A 1 465 ? 23.179 2.936 -40.720 1.00 95.56 465 VAL A N 1
ATOM 3555 C CA . VAL A 1 465 ? 23.309 2.904 -39.258 1.00 95.56 465 VAL A CA 1
ATOM 3556 C C . VAL A 1 465 ? 21.925 2.670 -38.666 1.00 95.56 465 VAL A C 1
ATOM 3558 O O . VAL A 1 465 ? 20.999 3.397 -39.015 1.00 95.56 465 VAL A O 1
ATOM 3561 N N . ALA A 1 466 ? 21.758 1.669 -37.803 1.00 92.25 466 ALA A N 1
ATOM 3562 C CA . ALA A 1 466 ? 20.456 1.321 -37.230 1.00 92.25 466 ALA A CA 1
ATOM 3563 C C . ALA A 1 466 ? 20.534 1.071 -35.721 1.00 92.25 466 ALA A C 1
ATOM 3565 O O . ALA A 1 466 ? 21.459 0.416 -35.244 1.00 92.25 466 ALA A O 1
ATOM 3566 N N . ALA A 1 467 ? 19.539 1.557 -34.986 1.00 87.44 467 ALA A N 1
ATOM 3567 C CA . ALA A 1 467 ? 19.326 1.262 -33.574 1.00 87.44 467 ALA A CA 1
ATOM 3568 C C . ALA A 1 467 ? 18.102 0.350 -33.418 1.00 87.44 467 ALA A C 1
ATOM 3570 O O . ALA A 1 467 ? 17.092 0.560 -34.087 1.00 87.44 467 ALA A O 1
ATOM 3571 N N . SER A 1 468 ? 18.181 -0.656 -32.545 1.00 77.75 468 SER A N 1
ATOM 3572 C CA . SER A 1 468 ? 17.025 -1.492 -32.194 1.00 77.75 468 SER A CA 1
ATOM 3573 C C . SER A 1 468 ? 16.062 -0.755 -31.255 1.00 77.75 468 SER A C 1
ATOM 3575 O O . SER A 1 468 ? 16.385 0.322 -30.748 1.00 77.75 468 SER A O 1
ATOM 3577 N N . GLU A 1 469 ? 14.896 -1.344 -30.979 1.00 70.88 469 GLU A N 1
ATOM 3578 C CA . GLU A 1 469 ? 13.931 -0.789 -30.012 1.00 70.88 469 GLU A CA 1
ATOM 3579 C C . GLU A 1 469 ? 14.522 -0.644 -28.596 1.00 70.88 469 GLU A C 1
ATOM 3581 O O . GLU A 1 469 ? 14.236 0.324 -27.894 1.00 70.88 469 GLU A O 1
ATOM 3586 N N . ASP A 1 470 ? 15.433 -1.546 -28.217 1.00 65.94 470 ASP A N 1
ATOM 3587 C CA . ASP A 1 470 ? 16.088 -1.563 -26.901 1.00 65.94 470 ASP A CA 1
ATOM 3588 C C . ASP A 1 470 ? 17.342 -0.664 -26.782 1.00 65.94 470 ASP A C 1
ATOM 3590 O O . ASP A 1 470 ? 17.999 -0.640 -25.735 1.00 65.94 470 ASP A O 1
ATOM 3594 N N . ALA A 1 471 ? 17.745 0.046 -27.841 1.00 67.06 471 ALA A N 1
ATOM 3595 C CA . ALA A 1 471 ? 18.974 0.855 -27.862 1.00 67.06 471 ALA A CA 1
ATOM 3596 C C . ALA A 1 471 ? 18.747 2.255 -27.275 1.00 67.06 471 ALA A C 1
ATOM 3598 O O . ALA A 1 471 ? 17.704 2.835 -27.541 1.00 67.06 471 ALA A O 1
ATOM 3599 N N . ARG A 1 472 ? 19.700 2.857 -26.534 1.00 67.94 472 ARG A N 1
ATOM 3600 C CA . ARG A 1 472 ? 19.576 4.261 -26.054 1.00 67.94 472 ARG A CA 1
ATOM 3601 C C . ARG A 1 472 ? 19.518 5.238 -27.215 1.00 67.94 472 ARG A C 1
ATOM 3603 O O . ARG A 1 472 ? 20.313 5.121 -28.145 1.00 67.94 472 ARG A O 1
ATOM 3610 N N . GLN A 1 473 ? 18.708 6.289 -27.079 1.00 72.75 473 GLN A N 1
ATOM 3611 C CA . GLN A 1 473 ? 18.972 7.508 -27.829 1.00 72.75 473 GLN A CA 1
ATOM 3612 C C . GLN A 1 473 ? 20.388 7.989 -27.502 1.00 72.75 473 GLN A C 1
ATOM 3614 O O . GLN A 1 473 ? 20.723 8.261 -26.345 1.00 72.75 473 GLN A O 1
ATOM 3619 N N . GLN A 1 474 ? 21.224 8.082 -28.527 1.00 73.81 474 GLN A N 1
ATOM 3620 C CA . GLN A 1 474 ? 22.624 8.434 -28.358 1.00 73.81 474 GLN A CA 1
ATOM 3621 C C . GLN A 1 474 ? 23.172 9.147 -29.583 1.00 73.81 474 GLN A C 1
ATOM 3623 O O . GLN A 1 474 ? 22.663 9.013 -30.695 1.00 73.81 474 GLN A O 1
ATOM 3628 N N . LYS A 1 475 ? 24.234 9.914 -29.352 1.00 84.44 475 LYS A N 1
ATOM 3629 C CA . LYS A 1 475 ? 25.018 10.518 -30.419 1.00 84.44 475 LYS A CA 1
ATOM 3630 C C . LYS A 1 475 ? 25.991 9.494 -30.974 1.00 84.44 475 LYS A C 1
ATOM 3632 O O . LYS A 1 475 ? 26.680 8.830 -30.201 1.00 84.44 475 LYS A O 1
ATOM 3637 N N . VAL A 1 476 ? 26.049 9.392 -32.293 1.00 89.69 476 VAL A N 1
ATOM 3638 C CA . VAL A 1 476 ? 26.970 8.502 -32.992 1.00 89.69 476 VAL A CA 1
ATOM 3639 C C . VAL A 1 476 ? 27.818 9.273 -33.997 1.00 89.69 476 VAL A C 1
ATOM 3641 O O . VAL A 1 476 ? 27.369 10.254 -34.591 1.00 89.69 476 VAL A O 1
ATOM 3644 N N . THR A 1 477 ? 29.043 8.804 -34.202 1.00 94.69 477 THR A N 1
ATOM 3645 C CA . THR A 1 477 ? 29.982 9.337 -35.194 1.00 94.69 477 THR A CA 1
ATOM 3646 C C . THR A 1 477 ? 30.297 8.247 -36.206 1.00 94.69 477 THR A C 1
ATOM 3648 O O . THR A 1 477 ? 30.593 7.116 -35.818 1.00 94.69 477 THR A O 1
ATOM 3651 N N . VAL A 1 478 ? 30.241 8.582 -37.497 1.00 96.56 478 VAL A N 1
ATOM 3652 C CA . VAL A 1 478 ? 30.494 7.644 -38.601 1.00 96.56 478 VAL A CA 1
ATOM 3653 C C . VAL A 1 478 ? 31.729 8.090 -39.374 1.00 96.56 478 VAL A C 1
ATOM 3655 O O . VAL A 1 478 ? 31.774 9.210 -39.885 1.00 96.56 478 VAL A O 1
ATOM 3658 N N . ILE A 1 479 ? 32.719 7.205 -39.472 1.00 97.06 479 ILE A N 1
ATOM 3659 C CA . ILE A 1 479 ? 34.016 7.470 -40.104 1.00 97.06 479 ILE A CA 1
ATOM 3660 C C . ILE A 1 479 ? 34.247 6.459 -41.225 1.00 97.06 479 ILE A C 1
ATOM 3662 O O . ILE A 1 479 ? 34.218 5.254 -40.986 1.00 97.06 479 ILE A O 1
ATOM 3666 N N . ASP A 1 480 ? 34.517 6.948 -42.430 1.00 97.06 480 ASP A N 1
ATOM 3667 C CA . ASP A 1 480 ? 34.914 6.149 -43.590 1.00 97.06 480 ASP A CA 1
ATOM 3668 C C . ASP A 1 480 ? 36.435 5.991 -43.652 1.00 97.06 480 ASP A C 1
ATOM 3670 O O . ASP A 1 480 ? 37.166 6.941 -43.375 1.00 97.06 480 ASP A O 1
ATOM 3674 N N . LYS A 1 481 ? 36.923 4.811 -44.034 1.00 96.44 481 LYS A N 1
ATOM 3675 C CA . LYS A 1 481 ? 38.350 4.488 -44.166 1.00 96.44 481 LYS A CA 1
ATOM 3676 C C . LYS A 1 481 ? 38.583 3.677 -45.446 1.00 96.44 481 LYS A C 1
ATOM 3678 O O . LYS A 1 481 ? 38.681 2.446 -45.386 1.00 96.44 481 LYS A O 1
ATOM 3683 N N . PRO A 1 482 ? 38.610 4.339 -46.613 1.00 95.25 482 PRO A N 1
ATOM 3684 C CA . PRO A 1 482 ? 38.906 3.673 -47.870 1.00 95.25 482 PRO A CA 1
ATOM 3685 C C . PRO A 1 482 ? 40.403 3.348 -47.969 1.00 95.25 482 PRO A C 1
ATOM 3687 O O . PRO A 1 482 ? 41.239 4.232 -47.807 1.00 95.25 482 PRO A O 1
ATOM 3690 N N . ASP A 1 483 ? 40.734 2.095 -48.281 1.00 94.94 483 ASP A N 1
ATOM 3691 C CA . ASP A 1 483 ? 42.110 1.633 -48.506 1.00 94.94 483 ASP A CA 1
ATOM 3692 C C . ASP A 1 483 ? 42.153 0.809 -49.798 1.00 94.94 483 ASP A C 1
ATOM 3694 O O . ASP A 1 483 ? 42.048 -0.421 -49.804 1.00 94.94 483 ASP A O 1
ATOM 3698 N N . PHE A 1 484 ? 42.194 1.533 -50.919 1.00 95.19 484 PHE A N 1
ATOM 3699 C CA . PHE A 1 484 ? 42.028 0.965 -52.252 1.00 95.19 484 PHE A CA 1
ATOM 3700 C C . PHE A 1 484 ? 43.343 0.458 -52.850 1.00 95.19 484 PHE A C 1
ATOM 3702 O O . PHE A 1 484 ? 44.375 1.126 -52.812 1.00 95.19 484 PHE A O 1
ATOM 3709 N N . GLY A 1 485 ? 43.278 -0.692 -53.518 1.00 93.69 485 GLY A N 1
ATOM 3710 C CA . GLY A 1 485 ? 44.373 -1.276 -54.279 1.00 93.69 485 GLY A CA 1
ATOM 3711 C C . GLY A 1 485 ? 44.420 -0.788 -55.728 1.00 93.69 485 GLY A C 1
ATOM 3712 O O . GLY A 1 485 ? 43.455 -0.905 -56.485 1.00 93.69 485 GLY A O 1
ATOM 3713 N N . GLY A 1 486 ? 45.570 -0.253 -56.144 1.00 89.62 486 GLY A N 1
ATOM 3714 C CA . GLY A 1 486 ? 45.877 0.071 -57.546 1.00 89.62 486 GLY A CA 1
ATOM 3715 C C . GLY A 1 486 ? 45.201 1.320 -58.129 1.00 89.62 486 GLY A C 1
ATOM 3716 O O . GLY A 1 486 ? 45.544 1.709 -59.243 1.00 89.62 486 GLY A O 1
ATOM 3717 N N . VAL A 1 487 ? 44.301 1.972 -57.390 1.00 93.12 487 VAL A N 1
ATOM 3718 C CA . VAL A 1 487 ? 43.643 3.239 -57.762 1.00 93.12 487 VAL A CA 1
ATOM 3719 C C . VAL A 1 487 ? 44.046 4.363 -56.807 1.00 93.12 487 VAL A C 1
ATOM 3721 O O . VAL A 1 487 ? 44.631 4.125 -55.754 1.00 93.12 487 VAL A O 1
ATOM 3724 N N . THR A 1 488 ? 43.737 5.612 -57.155 1.00 92.75 488 THR A N 1
ATOM 3725 C CA . THR A 1 488 ? 43.965 6.768 -56.269 1.00 92.75 488 THR A CA 1
ATOM 3726 C C . THR A 1 488 ? 42.670 7.534 -56.061 1.00 92.75 488 THR A C 1
ATOM 3728 O O . THR A 1 488 ? 41.992 7.868 -57.033 1.00 92.75 488 THR A O 1
ATOM 3731 N N . ILE A 1 489 ? 42.336 7.836 -54.806 1.00 94.94 489 ILE A N 1
ATOM 3732 C CA . ILE A 1 489 ? 41.162 8.638 -54.453 1.00 94.94 489 ILE A CA 1
ATOM 3733 C C . ILE A 1 489 ? 41.439 10.100 -54.785 1.00 94.94 489 ILE A C 1
ATOM 3735 O O . ILE A 1 489 ? 42.442 10.667 -54.361 1.00 94.94 489 ILE A O 1
ATOM 3739 N N . GLU A 1 490 ? 40.536 10.717 -55.537 1.00 93.81 490 GLU A N 1
ATOM 3740 C CA . GLU A 1 490 ? 40.585 12.149 -55.816 1.00 93.81 490 GLU A CA 1
ATOM 3741 C C . GLU A 1 490 ? 39.655 12.941 -54.899 1.00 93.81 490 GLU A C 1
ATOM 3743 O O . GLU A 1 490 ? 39.992 14.036 -54.448 1.00 93.81 490 GLU A O 1
ATOM 3748 N N . SER A 1 491 ? 38.466 12.406 -54.632 1.00 94.56 491 SER A N 1
ATOM 3749 C CA . SER A 1 491 ? 37.515 13.032 -53.723 1.00 94.56 491 SER A CA 1
ATOM 3750 C C . SER A 1 491 ? 36.530 12.019 -53.173 1.00 94.56 491 SER A C 1
ATOM 3752 O O . SER A 1 491 ? 36.049 11.166 -53.918 1.00 94.56 491 SER A O 1
ATOM 3754 N N . LEU A 1 492 ? 36.154 12.200 -51.912 1.00 97.31 492 LEU A N 1
ATOM 3755 C CA . LEU A 1 492 ? 35.019 11.538 -51.288 1.00 97.31 492 LEU A CA 1
ATOM 3756 C C . LEU A 1 492 ? 33.943 12.582 -50.985 1.00 97.31 492 LEU A C 1
ATOM 3758 O O . LEU A 1 492 ? 34.224 13.657 -50.453 1.00 97.31 492 LEU A O 1
ATOM 3762 N N . GLU A 1 493 ? 32.711 12.277 -51.359 1.00 96.81 493 GLU A N 1
ATOM 3763 C CA . GLU A 1 493 ? 31.548 13.134 -51.184 1.00 96.81 493 GLU A CA 1
ATOM 3764 C C . GLU A 1 493 ? 30.421 12.357 -50.508 1.00 96.81 493 GLU A C 1
ATOM 3766 O O . GLU A 1 493 ? 30.263 11.158 -50.729 1.00 96.81 493 GLU A O 1
ATOM 3771 N N . ILE A 1 494 ? 29.613 13.051 -49.714 1.00 96.38 494 ILE A N 1
ATOM 3772 C CA . ILE A 1 494 ? 28.414 12.503 -49.076 1.00 96.38 494 ILE A CA 1
ATOM 3773 C C . ILE A 1 494 ? 27.176 13.245 -49.572 1.00 96.38 494 ILE A C 1
ATOM 3775 O O . ILE A 1 494 ? 27.206 14.469 -49.740 1.00 96.38 494 ILE A O 1
ATOM 3779 N N . ASP A 1 495 ? 26.094 12.513 -49.817 1.00 95.38 495 ASP A N 1
ATOM 3780 C CA . ASP A 1 495 ? 24.801 13.093 -50.164 1.00 95.38 495 ASP A CA 1
ATOM 3781 C C . ASP A 1 495 ? 24.134 13.690 -48.919 1.00 95.38 495 ASP A C 1
ATOM 3783 O O . ASP A 1 495 ? 23.806 12.988 -47.961 1.00 95.38 495 ASP A O 1
ATOM 3787 N N . ARG A 1 496 ? 23.917 15.004 -48.931 1.00 88.75 496 ARG A N 1
ATOM 3788 C CA . ARG A 1 496 ? 23.158 15.724 -47.908 1.00 88.75 496 ARG A CA 1
ATOM 3789 C C . ARG A 1 496 ? 21.899 16.276 -48.558 1.00 88.75 496 ARG A C 1
ATOM 3791 O O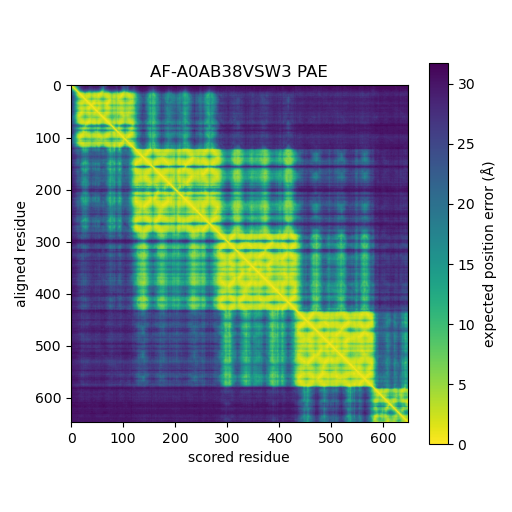 . ARG A 1 496 ? 21.932 17.330 -49.186 1.00 88.75 496 ARG A O 1
ATOM 3798 N N . GLN A 1 497 ? 20.792 15.548 -48.403 1.00 85.75 497 GLN A N 1
ATOM 3799 C CA . GLN A 1 497 ? 19.466 15.937 -48.906 1.00 85.75 497 GLN A CA 1
ATOM 3800 C C . GLN A 1 497 ? 19.431 16.184 -50.430 1.00 85.75 497 GLN A C 1
ATOM 3802 O O . GLN A 1 497 ? 18.823 17.144 -50.900 1.00 85.75 497 GLN A O 1
ATOM 3807 N N . GLY A 1 498 ? 20.092 15.327 -51.212 1.00 88.12 498 GLY A N 1
ATOM 3808 C CA . GLY A 1 498 ? 20.161 15.419 -52.673 1.00 88.12 498 GLY A CA 1
ATOM 3809 C C . GLY A 1 498 ? 21.329 16.258 -53.199 1.00 88.12 498 GLY A C 1
ATOM 3810 O O . GLY A 1 498 ? 21.451 16.431 -54.412 1.00 88.12 498 GLY A O 1
ATOM 3811 N N . THR A 1 499 ? 22.185 16.789 -52.318 1.00 92.38 499 THR A N 1
ATOM 3812 C CA . THR A 1 499 ? 23.376 17.562 -52.689 1.00 92.38 499 THR A CA 1
ATOM 3813 C C . THR A 1 499 ? 24.650 16.853 -52.242 1.00 92.38 499 THR A C 1
ATOM 3815 O O . THR A 1 499 ? 24.895 16.670 -51.050 1.00 92.38 499 THR A O 1
ATOM 3818 N N . TRP A 1 500 ? 25.516 16.524 -53.200 1.00 95.19 500 TRP A N 1
ATOM 3819 C CA . TRP A 1 500 ? 26.832 15.945 -52.930 1.00 95.19 500 TRP A CA 1
ATOM 3820 C C . TRP A 1 500 ? 27.790 16.990 -52.358 1.00 95.19 500 TRP A C 1
ATOM 3822 O O . TRP A 1 500 ? 28.049 18.017 -52.984 1.00 95.19 500 TRP A O 1
ATOM 3832 N N . THR A 1 501 ? 28.327 16.724 -51.168 1.00 95.00 501 THR A N 1
ATOM 3833 C CA . THR A 1 501 ? 29.284 17.607 -50.492 1.00 95.00 501 THR A CA 1
ATOM 3834 C C . THR A 1 501 ? 30.605 16.886 -50.272 1.00 95.00 501 THR A C 1
ATOM 3836 O O . THR A 1 501 ? 30.612 15.796 -49.702 1.00 95.00 501 THR A O 1
ATOM 3839 N N . LYS A 1 502 ? 31.728 17.504 -50.658 1.00 94.81 502 LYS A N 1
ATOM 3840 C CA . LYS A 1 502 ? 33.071 16.972 -50.379 1.00 94.81 502 LYS A CA 1
ATOM 3841 C C . LYS A 1 502 ? 33.316 16.855 -48.878 1.00 94.81 502 LYS A C 1
ATOM 3843 O O . LYS A 1 502 ? 33.069 17.801 -48.130 1.00 94.81 502 LYS A O 1
ATOM 3848 N N . VAL A 1 503 ? 33.835 15.705 -48.467 1.00 95.88 503 VAL A N 1
ATOM 3849 C CA . VAL A 1 503 ? 34.289 15.439 -47.103 1.00 95.88 503 VAL A CA 1
ATOM 3850 C C . VAL A 1 503 ? 35.815 15.559 -47.102 1.00 95.88 503 VAL A C 1
ATOM 3852 O O . VAL A 1 503 ? 36.467 14.872 -47.892 1.00 95.88 503 VAL A O 1
ATOM 3855 N N . PRO A 1 504 ? 36.407 16.459 -46.299 1.00 93.25 504 PRO A N 1
ATOM 3856 C CA . PRO A 1 504 ? 37.858 16.563 -46.208 1.00 93.25 504 PRO A CA 1
ATOM 3857 C C . PRO A 1 504 ? 38.445 15.286 -45.594 1.00 93.25 504 PRO A C 1
ATOM 3859 O O . PRO A 1 504 ? 37.840 14.689 -44.704 1.00 93.25 504 PRO A O 1
ATOM 3862 N N . ALA A 1 505 ? 39.618 14.881 -46.078 1.00 91.44 505 ALA A N 1
ATOM 3863 C CA . ALA A 1 505 ? 40.370 13.780 -45.490 1.00 91.44 505 ALA A CA 1
ATOM 3864 C C . ALA A 1 505 ? 41.000 14.216 -44.157 1.00 91.44 505 ALA A C 1
ATOM 3866 O O . ALA A 1 505 ? 41.570 15.307 -44.067 1.00 91.44 505 ALA A O 1
ATOM 3867 N N . ASP A 1 506 ? 40.928 13.343 -43.158 1.00 91.25 506 ASP A N 1
ATOM 3868 C CA . ASP A 1 506 ? 41.684 13.397 -41.909 1.00 91.25 506 ASP A CA 1
ATOM 3869 C C . ASP A 1 506 ? 42.610 12.173 -41.853 1.00 91.25 506 ASP A C 1
ATOM 3871 O O . ASP A 1 506 ? 42.194 11.053 -41.528 1.00 91.25 506 ASP A O 1
ATOM 3875 N N . GLY A 1 507 ? 43.855 12.367 -42.300 1.00 89.56 507 GLY A N 1
ATOM 3876 C CA . GLY A 1 507 ? 44.780 11.271 -42.589 1.00 89.56 507 GLY A CA 1
ATOM 3877 C C . GLY A 1 507 ? 44.206 10.319 -43.645 1.00 89.56 507 GLY A C 1
ATOM 3878 O O . GLY A 1 507 ? 43.827 10.754 -44.731 1.00 89.56 507 GLY A O 1
ATOM 3879 N N . ASP A 1 508 ? 44.103 9.036 -43.293 1.00 86.75 508 ASP A N 1
ATOM 3880 C CA . ASP A 1 508 ? 43.551 7.969 -44.144 1.00 86.75 508 ASP A CA 1
ATOM 3881 C C . ASP A 1 508 ? 42.039 7.743 -43.909 1.00 86.75 508 ASP A C 1
ATOM 3883 O O . ASP A 1 508 ? 41.496 6.676 -44.200 1.00 86.75 508 ASP A O 1
ATOM 3887 N N . SER A 1 509 ? 41.342 8.723 -43.321 1.00 94.94 509 SER A N 1
ATOM 3888 C CA . SER A 1 509 ? 39.934 8.604 -42.933 1.00 94.94 509 SER A CA 1
ATOM 3889 C C . SER A 1 509 ? 39.090 9.827 -43.297 1.00 94.94 509 SER A C 1
ATOM 3891 O O . SER A 1 509 ? 39.610 10.905 -43.569 1.00 94.94 509 SER A O 1
ATOM 3893 N N . TYR A 1 510 ? 37.768 9.656 -43.320 1.00 96.38 510 TYR A N 1
ATOM 3894 C CA . TYR A 1 510 ? 36.795 10.685 -43.681 1.00 96.38 510 TYR A CA 1
ATOM 3895 C C . TYR A 1 510 ? 35.646 10.694 -42.672 1.00 96.38 510 TYR A C 1
ATOM 3897 O O . TYR A 1 510 ? 34.893 9.727 -42.560 1.00 96.38 510 TYR A O 1
ATOM 3905 N N . HIS A 1 511 ? 35.478 11.797 -41.949 1.00 95.06 511 HIS A N 1
ATOM 3906 C CA . HIS A 1 511 ? 34.396 11.961 -40.976 1.00 95.06 511 HIS A CA 1
ATOM 3907 C C . HIS A 1 511 ? 33.090 12.298 -41.707 1.00 95.06 511 HIS A C 1
ATOM 3909 O O . HIS A 1 511 ? 32.872 13.429 -42.144 1.00 95.06 511 HIS A O 1
ATOM 3915 N N . LEU A 1 512 ? 32.223 11.299 -41.882 1.00 93.94 512 LEU A N 1
ATOM 3916 C CA . LEU A 1 512 ? 30.988 11.435 -42.658 1.00 93.94 512 LEU A CA 1
ATOM 3917 C C . LEU A 1 512 ? 29.940 12.257 -41.904 1.00 93.94 512 LEU A C 1
ATOM 3919 O O . LEU A 1 512 ? 29.327 13.175 -42.465 1.00 93.94 512 LEU A O 1
ATOM 3923 N N . VAL A 1 513 ? 29.745 11.912 -40.629 1.00 92.00 513 VAL A N 1
ATOM 3924 C CA . VAL A 1 513 ? 28.819 12.570 -39.707 1.00 92.00 513 VAL A CA 1
ATOM 3925 C C . VAL A 1 513 ? 29.412 12.552 -38.303 1.00 92.00 513 VAL A C 1
ATOM 3927 O O . VAL A 1 513 ? 29.891 11.514 -37.846 1.00 92.00 513 VAL A O 1
ATOM 3930 N N . GLU A 1 514 ? 29.325 13.687 -37.617 1.00 88.12 514 GLU A N 1
ATOM 3931 C CA . GLU A 1 514 ? 29.655 13.832 -36.201 1.00 88.12 514 GLU A CA 1
ATOM 3932 C C . GLU A 1 514 ? 28.372 14.100 -35.413 1.00 88.12 514 GLU A C 1
ATOM 3934 O O . GLU A 1 514 ? 27.503 14.841 -35.878 1.00 88.12 514 GLU A O 1
ATOM 3939 N N . ASP A 1 515 ? 28.252 13.502 -34.226 1.00 83.69 515 ASP A N 1
ATOM 3940 C CA . ASP A 1 515 ? 27.146 13.752 -33.296 1.00 83.69 515 ASP A CA 1
ATOM 3941 C C . ASP A 1 515 ? 25.733 13.507 -33.876 1.00 83.69 515 ASP A C 1
ATOM 3943 O O . ASP A 1 515 ? 24.767 14.191 -33.521 1.00 83.69 515 ASP A O 1
ATOM 3947 N N . LEU A 1 516 ? 25.575 12.501 -34.743 1.00 86.44 516 LEU A N 1
ATOM 3948 C CA . LEU A 1 516 ? 24.261 12.095 -35.242 1.00 86.44 516 LEU A CA 1
ATOM 3949 C C . LEU A 1 516 ? 23.412 11.561 -34.088 1.00 86.44 516 LEU A C 1
ATOM 3951 O O . LEU A 1 516 ? 23.755 10.548 -33.486 1.00 86.44 516 LEU A O 1
ATOM 3955 N N . ASN A 1 517 ? 22.278 12.199 -33.805 1.00 84.06 517 ASN A N 1
ATOM 3956 C CA . ASN A 1 517 ? 21.304 11.651 -32.864 1.00 84.06 517 ASN A CA 1
ATOM 3957 C C . ASN A 1 517 ? 20.609 10.442 -33.498 1.00 84.06 517 ASN A C 1
ATOM 3959 O O . ASN A 1 517 ? 19.813 10.602 -34.423 1.00 84.06 517 ASN A O 1
ATOM 3963 N N . LEU A 1 518 ? 20.896 9.251 -32.982 1.00 84.31 518 LEU A N 1
ATOM 3964 C CA . LEU A 1 518 ? 20.249 8.010 -33.382 1.00 84.31 518 LEU A CA 1
ATOM 3965 C C . LEU A 1 518 ? 19.215 7.628 -32.321 1.00 84.31 518 LEU A C 1
ATOM 3967 O O . LEU A 1 518 ? 19.568 7.376 -31.167 1.00 84.31 518 LEU A O 1
ATOM 3971 N N . SER A 1 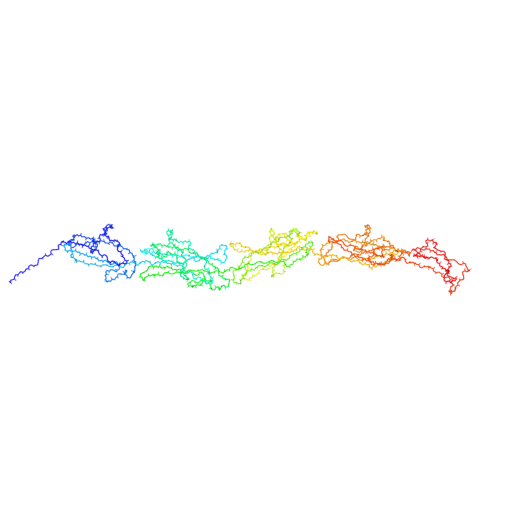519 ? 17.942 7.634 -32.706 1.00 80.81 519 SER A N 1
ATOM 3972 C CA . SER A 1 519 ? 16.826 7.255 -31.835 1.00 80.81 519 SER A CA 1
ATOM 3973 C C . SER A 1 519 ? 16.567 5.741 -31.899 1.00 80.81 519 SER A C 1
ATOM 3975 O O . SER A 1 519 ? 16.894 5.124 -32.916 1.00 80.81 519 SER A O 1
ATOM 3977 N N . PRO A 1 520 ? 15.966 5.130 -30.863 1.00 78.25 520 PRO A N 1
ATOM 3978 C CA . PRO A 1 520 ? 15.593 3.714 -30.891 1.00 78.25 520 PRO A CA 1
ATOM 3979 C C . PRO A 1 520 ? 14.659 3.402 -32.064 1.00 78.25 520 PRO A C 1
ATOM 3981 O O . PRO A 1 520 ? 13.864 4.257 -32.455 1.00 78.25 520 PRO A O 1
ATOM 3984 N N . ASP A 1 521 ? 14.766 2.192 -32.612 1.00 80.75 521 ASP A N 1
ATOM 3985 C CA . ASP A 1 521 ? 13.992 1.718 -33.774 1.00 80.75 521 ASP A CA 1
ATOM 3986 C C . ASP A 1 521 ? 14.074 2.644 -35.012 1.00 80.75 521 ASP A C 1
ATOM 3988 O O . ASP A 1 521 ? 13.178 2.709 -35.853 1.00 80.75 521 ASP A O 1
ATOM 3992 N N . THR A 1 522 ? 15.172 3.398 -35.142 1.00 87.12 522 THR A N 1
ATOM 3993 C CA . THR A 1 522 ? 15.437 4.227 -36.326 1.00 87.12 522 THR A CA 1
ATOM 3994 C C . THR A 1 522 ? 16.671 3.753 -37.073 1.00 87.12 522 THR A C 1
ATOM 3996 O O . THR A 1 522 ? 17.609 3.189 -36.504 1.00 87.12 522 THR A O 1
ATOM 3999 N N . SER A 1 523 ? 16.689 4.012 -38.381 1.00 92.06 523 SER A N 1
ATOM 4000 C CA . SER A 1 523 ? 17.886 3.837 -39.196 1.00 92.06 523 SER A CA 1
ATOM 4001 C C . SER A 1 523 ? 18.139 5.042 -40.086 1.00 92.06 523 SER A C 1
ATOM 4003 O O . SER A 1 523 ? 17.199 5.622 -40.628 1.00 92.06 523 SER A O 1
ATOM 4005 N N . VAL A 1 524 ? 19.413 5.375 -40.263 1.00 93.50 524 VAL A N 1
ATOM 4006 C CA . VAL A 1 524 ? 19.897 6.448 -41.131 1.00 93.50 524 VAL A CA 1
ATOM 4007 C C . VAL A 1 524 ? 20.748 5.834 -42.234 1.00 93.50 524 VAL A C 1
ATOM 4009 O O . VAL A 1 524 ? 21.628 5.018 -41.964 1.00 93.50 524 VAL A O 1
ATOM 4012 N N . GLU A 1 525 ? 20.489 6.237 -43.475 1.00 94.81 525 GLU A N 1
ATOM 4013 C CA . GLU A 1 525 ? 21.289 5.854 -44.637 1.00 94.81 525 GLU A CA 1
ATOM 4014 C C . GLU A 1 525 ? 22.141 7.034 -45.101 1.00 94.81 525 GLU A C 1
ATOM 4016 O O . GLU A 1 525 ? 21.642 8.141 -45.311 1.00 94.81 525 GLU A O 1
ATOM 4021 N N . LEU A 1 526 ? 23.436 6.785 -45.269 1.00 95.75 526 LEU A N 1
ATOM 4022 C CA . LEU A 1 526 ? 24.420 7.732 -45.770 1.00 95.75 526 LEU A CA 1
ATOM 4023 C C . LEU A 1 526 ? 24.898 7.244 -47.135 1.00 95.75 526 LEU A C 1
ATOM 4025 O O . LEU A 1 526 ? 25.485 6.167 -47.239 1.00 95.75 526 LEU A O 1
ATOM 4029 N N . LYS A 1 527 ? 24.661 8.039 -48.180 1.00 96.56 527 LYS A N 1
ATOM 4030 C CA . LYS A 1 527 ? 25.149 7.738 -49.530 1.00 96.56 527 LYS A CA 1
ATOM 4031 C C . LYS A 1 527 ? 26.473 8.440 -49.761 1.00 96.56 527 LYS A C 1
ATOM 4033 O O . LYS A 1 527 ? 26.584 9.649 -49.556 1.00 96.56 527 LYS A O 1
ATOM 4038 N N . ILE A 1 528 ? 27.463 7.681 -50.201 1.00 97.38 528 ILE A N 1
ATOM 4039 C CA . ILE A 1 528 ? 28.842 8.117 -50.385 1.00 97.38 528 ILE A CA 1
ATOM 4040 C C . ILE A 1 528 ? 29.201 7.945 -51.855 1.00 97.38 528 ILE A C 1
ATOM 4042 O O . ILE A 1 528 ? 28.887 6.925 -52.466 1.00 97.38 528 ILE A O 1
ATOM 4046 N N . ARG A 1 529 ? 29.890 8.932 -52.417 1.00 96.31 529 ARG A N 1
ATOM 4047 C CA . ARG A 1 529 ? 30.450 8.896 -53.764 1.00 96.31 529 ARG A CA 1
ATOM 4048 C C . ARG A 1 529 ? 31.944 9.144 -53.680 1.00 96.31 529 ARG A C 1
ATOM 4050 O O . ARG A 1 529 ? 32.374 10.194 -53.209 1.00 96.31 529 ARG A O 1
ATOM 4057 N N . VAL A 1 530 ? 32.735 8.197 -54.165 1.00 97.31 530 VAL A N 1
ATOM 4058 C CA . VAL A 1 530 ? 34.194 8.303 -54.226 1.00 97.31 530 VAL A CA 1
ATOM 4059 C C . VAL A 1 530 ? 34.621 8.384 -55.683 1.00 97.31 530 VAL A C 1
ATOM 4061 O O . VAL A 1 530 ? 34.380 7.459 -56.453 1.00 97.31 530 VAL A O 1
ATOM 4064 N N . THR A 1 531 ? 35.255 9.485 -56.074 1.00 95.38 531 THR A N 1
ATOM 4065 C CA . THR A 1 531 ? 35.870 9.616 -57.400 1.00 95.38 531 THR A CA 1
ATOM 4066 C C . THR A 1 531 ? 37.299 9.098 -57.321 1.00 95.38 531 THR A C 1
ATOM 4068 O O . THR A 1 531 ? 38.095 9.590 -56.516 1.00 95.38 531 THR A O 1
ATOM 4071 N N . VAL A 1 532 ? 37.623 8.114 -58.158 1.00 95.44 532 VAL A N 1
ATOM 4072 C CA . VAL A 1 532 ? 38.942 7.482 -58.225 1.00 95.44 532 VAL A CA 1
ATOM 4073 C C . VAL A 1 532 ? 39.550 7.638 -59.611 1.00 95.44 532 VAL A C 1
ATOM 4075 O O . VAL A 1 532 ? 38.846 7.611 -60.621 1.00 95.44 532 VAL A O 1
ATOM 4078 N N . ARG A 1 533 ? 40.875 7.763 -59.662 1.00 92.31 533 ARG A N 1
ATOM 4079 C CA . ARG A 1 533 ? 41.644 7.522 -60.883 1.00 92.31 533 ARG A CA 1
ATOM 4080 C C . ARG A 1 533 ? 41.792 6.012 -61.061 1.00 92.31 533 ARG A C 1
ATOM 4082 O O . ARG A 1 533 ? 42.270 5.349 -60.140 1.00 92.31 533 ARG A O 1
ATOM 4089 N N . ASN A 1 534 ? 41.399 5.505 -62.225 1.00 90.19 534 ASN A N 1
ATOM 4090 C CA . ASN A 1 534 ? 41.479 4.088 -62.568 1.00 90.19 534 ASN A CA 1
ATOM 4091 C C . ASN A 1 534 ? 42.919 3.569 -62.497 1.00 90.19 534 ASN A C 1
ATOM 4093 O O . ASN A 1 534 ? 43.890 4.317 -62.657 1.00 90.19 534 ASN A O 1
ATOM 4097 N N . ALA A 1 535 ? 43.049 2.262 -62.290 1.00 88.69 535 ALA A N 1
ATOM 4098 C CA . ALA A 1 535 ? 44.337 1.603 -62.292 1.00 88.69 535 ALA A CA 1
ATOM 4099 C C . ALA A 1 535 ? 44.927 1.555 -63.704 1.00 88.69 535 ALA A C 1
ATOM 4101 O O . ALA A 1 535 ? 44.222 1.299 -64.682 1.00 88.69 535 ALA A O 1
ATOM 4102 N N . ALA A 1 536 ? 46.243 1.739 -63.808 1.00 82.69 536 ALA A N 1
ATOM 4103 C CA . ALA A 1 536 ? 46.941 1.573 -65.076 1.00 82.69 536 ALA A CA 1
ATOM 4104 C C . ALA A 1 536 ? 46.836 0.122 -65.585 1.00 82.69 536 ALA A C 1
ATOM 4106 O O . ALA A 1 536 ? 46.760 -0.829 -64.804 1.00 82.69 536 ALA A O 1
ATOM 4107 N N . VAL A 1 537 ? 46.940 -0.069 -66.903 1.00 77.25 537 VAL A N 1
ATOM 4108 C CA . VAL A 1 537 ? 46.977 -1.404 -67.542 1.00 77.25 537 VAL A CA 1
ATOM 4109 C C . VAL A 1 537 ? 48.077 -2.303 -66.946 1.00 77.25 537 VAL A C 1
ATOM 4111 O O . VAL A 1 537 ? 47.921 -3.515 -66.867 1.00 77.25 537 VAL A O 1
ATOM 4114 N N . SER A 1 538 ? 49.183 -1.715 -66.482 1.00 79.19 538 SER A N 1
ATOM 4115 C CA . SER A 1 538 ? 50.307 -2.428 -65.861 1.00 79.19 538 SER A CA 1
ATOM 4116 C C . SER A 1 538 ? 50.144 -2.702 -64.360 1.00 79.19 538 SER A C 1
ATOM 4118 O O . SER A 1 538 ? 51.095 -3.169 -63.734 1.00 79.19 538 SER A O 1
ATOM 4120 N N . ALA A 1 539 ? 49.014 -2.339 -63.747 1.00 84.12 539 ALA A N 1
ATOM 4121 C CA . ALA A 1 539 ? 48.814 -2.529 -62.315 1.00 84.12 539 ALA A CA 1
ATOM 4122 C C . ALA A 1 539 ? 48.764 -4.031 -61.956 1.00 84.12 539 ALA A C 1
ATOM 4124 O O . ALA A 1 539 ? 48.190 -4.821 -62.711 1.00 84.12 539 ALA A O 1
ATOM 4125 N N . PRO A 1 540 ? 49.353 -4.445 -60.818 1.00 87.06 540 PRO A N 1
ATOM 4126 C CA . PRO A 1 540 ? 49.342 -5.841 -60.392 1.00 87.06 540 PRO A CA 1
ATOM 4127 C C . PRO A 1 540 ? 47.912 -6.361 -60.211 1.00 87.06 540 PRO A C 1
ATOM 4129 O O . PRO A 1 540 ? 47.120 -5.761 -59.485 1.00 87.06 540 PRO A O 1
ATOM 4132 N N . ALA A 1 541 ? 47.581 -7.491 -60.843 1.00 84.31 541 ALA A N 1
ATOM 4133 C CA . ALA A 1 541 ? 46.236 -8.071 -60.777 1.00 84.31 541 ALA A CA 1
ATOM 4134 C C . ALA A 1 541 ? 45.797 -8.374 -59.334 1.00 84.31 541 ALA A C 1
ATOM 4136 O O . ALA A 1 541 ? 44.623 -8.233 -58.999 1.00 84.31 541 ALA A O 1
ATOM 4137 N N . ASP A 1 542 ? 46.744 -8.730 -58.464 1.00 88.62 542 ASP A N 1
ATOM 4138 C CA . ASP A 1 542 ? 46.488 -8.996 -57.054 1.00 88.62 542 ASP A CA 1
ATOM 4139 C C . ASP A 1 542 ? 46.115 -7.734 -56.267 1.00 88.62 542 ASP A C 1
ATOM 4141 O O . ASP A 1 542 ? 45.499 -7.866 -55.221 1.00 88.62 542 ASP A O 1
ATOM 4145 N N . ALA A 1 543 ? 46.485 -6.531 -56.714 1.00 89.50 543 ALA A N 1
ATOM 4146 C CA . ALA A 1 543 ? 46.053 -5.278 -56.092 1.00 89.50 543 ALA A CA 1
ATOM 4147 C C . ALA A 1 543 ? 44.641 -4.871 -56.544 1.00 89.50 543 ALA A C 1
ATOM 4149 O O . ALA A 1 543 ? 43.920 -4.222 -55.793 1.00 89.50 543 ALA A O 1
ATOM 4150 N N . LEU A 1 544 ? 44.234 -5.260 -57.757 1.00 91.38 544 LEU A N 1
ATOM 4151 C CA . LEU A 1 544 ? 42.944 -4.874 -58.341 1.00 91.38 544 LEU A CA 1
ATOM 4152 C C . LEU A 1 544 ? 41.791 -5.787 -57.930 1.00 91.38 544 LEU A C 1
ATOM 4154 O O . LEU A 1 544 ? 40.636 -5.364 -57.940 1.00 91.38 544 LEU A O 1
ATOM 4158 N N . GLN A 1 545 ? 42.086 -7.039 -57.592 1.00 93.38 545 GLN A N 1
ATOM 4159 C CA . GLN A 1 545 ? 41.074 -7.986 -57.148 1.00 93.38 545 GLN A CA 1
ATOM 4160 C C . GLN A 1 545 ? 40.562 -7.620 -55.758 1.00 93.38 545 GLN A C 1
ATOM 4162 O O . GLN A 1 545 ? 41.342 -7.362 -54.842 1.00 93.38 545 GLN A O 1
ATOM 4167 N N . CYS A 1 546 ? 39.239 -7.644 -55.604 1.00 91.50 546 CYS A N 1
ATOM 4168 C CA . CYS A 1 546 ? 38.635 -7.582 -54.288 1.00 91.50 546 CYS A CA 1
ATOM 4169 C C . CYS A 1 546 ? 38.936 -8.873 -53.524 1.00 91.50 546 CYS A C 1
ATOM 4171 O O . CYS A 1 546 ? 38.607 -9.969 -53.985 1.00 91.50 546 CYS A O 1
ATOM 4173 N N . VAL A 1 547 ? 39.552 -8.726 -52.355 1.00 90.69 547 VAL A N 1
ATOM 4174 C CA . VAL A 1 547 ? 39.753 -9.808 -51.397 1.00 90.69 547 VAL A CA 1
ATOM 4175 C C . VAL A 1 547 ? 39.040 -9.400 -50.123 1.00 90.69 547 VAL A C 1
ATOM 4177 O O . VAL A 1 547 ? 39.291 -8.318 -49.589 1.00 90.69 547 VAL A O 1
ATOM 4180 N N . ASP A 1 548 ? 38.133 -10.261 -49.672 1.00 84.81 548 ASP A N 1
ATOM 4181 C CA . ASP A 1 548 ? 37.265 -9.979 -48.536 1.00 84.81 548 ASP A CA 1
ATOM 4182 C C . ASP A 1 548 ? 38.071 -9.516 -47.312 1.00 84.81 548 ASP A C 1
ATOM 4184 O O . ASP A 1 548 ? 39.143 -10.054 -47.011 1.00 84.81 548 ASP A O 1
ATOM 4188 N N . ALA A 1 549 ? 37.571 -8.470 -46.655 1.00 85.19 549 ALA A N 1
ATOM 4189 C CA . ALA A 1 549 ? 38.155 -7.849 -45.469 1.00 85.19 549 ALA A CA 1
ATOM 4190 C C . ALA A 1 549 ? 39.668 -7.506 -45.533 1.00 85.19 549 ALA A C 1
ATOM 4192 O O . ALA A 1 549 ? 40.315 -7.421 -44.487 1.00 85.19 549 ALA A O 1
ATOM 4193 N N . THR A 1 550 ? 40.258 -7.320 -46.724 1.00 91.75 550 THR A N 1
ATOM 4194 C CA . THR A 1 550 ? 41.710 -7.115 -46.878 1.00 91.75 550 THR A CA 1
ATOM 4195 C C . THR A 1 550 ? 42.042 -5.695 -47.364 1.00 91.75 550 THR A C 1
ATOM 4197 O O . THR A 1 550 ? 41.782 -5.382 -48.528 1.00 91.75 550 THR A O 1
ATOM 4200 N N . PRO A 1 551 ? 42.662 -4.842 -46.524 1.00 93.19 551 PRO A N 1
ATOM 4201 C CA . PRO A 1 551 ? 43.069 -3.495 -46.926 1.00 93.19 551 PRO A CA 1
ATOM 4202 C C . PRO A 1 551 ? 44.091 -3.491 -48.076 1.00 93.19 551 PRO A C 1
ATOM 4204 O O . PRO A 1 551 ? 44.934 -4.389 -48.177 1.00 93.19 551 PRO A O 1
ATOM 4207 N N . GLY A 1 552 ? 43.998 -2.503 -48.970 1.00 92.31 552 GLY A N 1
ATOM 4208 C CA . GLY A 1 552 ? 44.866 -2.365 -50.144 1.00 92.31 552 GLY A CA 1
ATOM 4209 C C . GLY A 1 552 ? 44.537 -3.318 -51.303 1.00 92.31 552 GLY A C 1
ATOM 4210 O O . GLY A 1 552 ? 45.346 -3.467 -52.225 1.00 92.31 552 GLY A O 1
ATOM 4211 N N . LYS A 1 553 ? 43.375 -3.986 -51.268 1.00 93.75 553 LYS A N 1
ATOM 4212 C CA . LYS A 1 553 ? 42.891 -4.919 -52.300 1.00 93.75 553 LYS A CA 1
ATOM 4213 C C . LYS A 1 553 ? 41.557 -4.446 -52.871 1.00 93.75 553 LYS A C 1
ATOM 4215 O O . LYS A 1 553 ? 40.604 -4.229 -52.129 1.00 93.75 553 LYS A O 1
ATOM 4220 N N . GLY A 1 554 ? 41.485 -4.288 -54.193 1.00 94.62 554 GLY A N 1
ATOM 4221 C CA . GLY A 1 554 ? 40.299 -3.760 -54.866 1.00 94.62 554 GLY A CA 1
ATOM 4222 C C . GLY A 1 554 ? 39.869 -2.404 -54.294 1.00 94.62 554 GLY A C 1
ATOM 4223 O O . GLY A 1 554 ? 40.682 -1.616 -53.819 1.00 94.62 554 GLY A O 1
ATOM 4224 N N . LEU A 1 555 ? 38.570 -2.148 -54.285 1.00 95.44 555 LEU A N 1
ATOM 4225 C CA . LEU A 1 555 ? 37.931 -0.996 -53.658 1.00 95.44 555 LEU A CA 1
ATOM 4226 C C . LEU A 1 555 ? 37.547 -1.300 -52.201 1.00 95.44 555 LEU A C 1
ATOM 4228 O O . LEU A 1 555 ? 36.416 -1.046 -51.792 1.00 95.44 555 LEU A O 1
ATOM 4232 N N . TYR A 1 556 ? 38.461 -1.882 -51.419 1.00 96.19 556 TYR A N 1
ATOM 4233 C CA . TYR A 1 556 ? 38.216 -2.134 -50.001 1.00 96.19 556 TYR A CA 1
ATOM 4234 C C . TYR A 1 556 ? 37.944 -0.825 -49.252 1.00 96.19 556 TYR A C 1
ATOM 4236 O O . TYR A 1 556 ? 38.749 0.111 -49.251 1.00 96.19 556 TYR A O 1
ATOM 4244 N N . ASN A 1 557 ? 36.795 -0.761 -48.587 1.00 96.31 557 ASN A N 1
ATOM 4245 C CA . ASN A 1 557 ? 36.392 0.401 -47.822 1.00 96.31 557 ASN A CA 1
ATOM 4246 C C . ASN A 1 557 ? 35.759 0.002 -46.494 1.00 96.31 557 ASN A C 1
ATOM 4248 O O . ASN A 1 557 ? 34.673 -0.580 -46.464 1.00 96.31 557 ASN A O 1
ATOM 4252 N N . GLN A 1 558 ? 36.402 0.382 -45.395 1.00 96.94 558 GLN A N 1
ATOM 4253 C CA . GLN A 1 558 ? 35.875 0.175 -44.054 1.00 96.94 558 GLN A CA 1
ATOM 4254 C C . GLN A 1 558 ? 35.053 1.386 -43.604 1.00 96.94 558 GLN A C 1
ATOM 4256 O O . GLN A 1 558 ? 35.325 2.525 -43.976 1.00 96.94 558 GLN A O 1
ATOM 4261 N N . VAL A 1 559 ? 34.041 1.152 -42.779 1.00 97.44 559 VAL A N 1
ATOM 4262 C CA . VAL A 1 559 ? 33.365 2.194 -42.011 1.00 97.44 559 VAL A CA 1
ATOM 4263 C C . VAL A 1 559 ? 33.384 1.835 -40.534 1.00 97.44 559 VAL A C 1
ATOM 4265 O O . VAL A 1 559 ? 33.267 0.667 -40.165 1.00 97.44 559 VAL A O 1
ATOM 4268 N N . VAL A 1 560 ? 33.544 2.848 -39.690 1.00 97.12 560 VAL A N 1
ATOM 4269 C CA . VAL A 1 560 ? 33.553 2.732 -38.234 1.00 97.12 560 VAL A CA 1
ATOM 4270 C C . VAL A 1 560 ? 32.432 3.595 -37.665 1.00 97.12 560 VAL A C 1
ATOM 4272 O O . VAL A 1 560 ? 32.349 4.789 -37.955 1.00 97.12 560 VAL A O 1
ATOM 4275 N N . LEU A 1 561 ? 31.585 2.984 -36.844 1.00 96.06 561 LEU A N 1
ATOM 4276 C CA . LEU A 1 561 ? 30.580 3.634 -36.016 1.00 96.06 561 LEU A CA 1
ATOM 4277 C C . LEU A 1 561 ? 31.116 3.737 -34.590 1.00 96.06 561 LEU A C 1
ATOM 4279 O O . LEU A 1 561 ? 31.457 2.718 -33.997 1.00 96.06 561 LEU A O 1
ATOM 4283 N N . ASN A 1 562 ? 31.137 4.939 -34.026 1.00 91.81 562 ASN A N 1
ATOM 4284 C CA . ASN A 1 562 ? 31.482 5.169 -32.626 1.00 91.81 562 ASN A CA 1
ATOM 4285 C C . ASN A 1 562 ? 30.276 5.741 -31.877 1.00 91.81 562 ASN A C 1
ATOM 4287 O O . ASN A 1 562 ? 29.616 6.654 -32.374 1.00 91.81 562 ASN A O 1
ATOM 4291 N N . TRP A 1 563 ? 30.019 5.244 -30.669 1.00 87.88 563 TRP A N 1
ATOM 4292 C CA . TRP A 1 563 ? 29.047 5.790 -29.721 1.00 87.88 563 TRP A CA 1
ATOM 4293 C C . TRP A 1 563 ? 29.666 5.807 -28.317 1.00 87.88 563 TRP A C 1
ATOM 4295 O O . TRP A 1 563 ? 30.676 5.146 -28.078 1.00 87.88 563 TRP A O 1
ATOM 4305 N N . PRO A 1 564 ? 29.091 6.535 -27.347 1.00 74.00 564 PRO A N 1
ATOM 4306 C CA . PRO A 1 564 ? 29.652 6.612 -25.998 1.00 74.00 564 PRO A CA 1
ATOM 4307 C C . PRO A 1 564 ? 29.864 5.263 -25.285 1.00 74.00 564 PRO A C 1
ATOM 4309 O O . PRO A 1 564 ? 30.632 5.204 -24.329 1.00 74.00 564 PRO A O 1
ATOM 4312 N N . GLY A 1 565 ? 29.167 4.204 -25.715 1.00 71.06 565 GLY A N 1
ATOM 4313 C CA . GLY A 1 565 ? 29.253 2.857 -25.145 1.00 71.06 565 GLY A CA 1
ATOM 4314 C C . GLY A 1 565 ? 30.196 1.898 -25.878 1.00 71.06 565 GLY A C 1
ATOM 4315 O O . GLY A 1 565 ? 30.474 0.831 -25.341 1.00 71.06 565 GLY A O 1
ATOM 4316 N N . GLY A 1 566 ? 30.703 2.247 -27.066 1.00 83.56 566 GLY A N 1
ATOM 4317 C CA . GLY A 1 566 ? 31.504 1.318 -27.861 1.00 83.56 566 GLY A CA 1
ATOM 4318 C C . GLY A 1 566 ? 31.725 1.737 -29.312 1.00 83.56 566 GLY A C 1
ATOM 4319 O O . GLY A 1 566 ? 31.493 2.884 -29.706 1.00 83.56 566 GLY A O 1
ATOM 4320 N N . SER A 1 567 ? 32.207 0.786 -30.109 1.00 90.75 567 SER A N 1
ATOM 4321 C CA . SER A 1 567 ? 32.382 0.949 -31.548 1.00 90.75 567 SER A CA 1
ATOM 4322 C C . SER A 1 567 ? 32.040 -0.328 -32.314 1.00 90.75 567 SER A C 1
ATOM 4324 O O . SER A 1 567 ? 32.169 -1.442 -31.807 1.00 90.75 567 SER A O 1
ATOM 4326 N N . ALA A 1 568 ? 31.594 -0.154 -33.555 1.00 94.38 568 ALA A N 1
ATOM 4327 C CA . ALA A 1 568 ? 31.311 -1.217 -34.509 1.00 94.38 568 ALA A CA 1
ATOM 4328 C C . ALA A 1 568 ? 31.933 -0.849 -35.852 1.00 94.38 568 ALA A C 1
ATOM 4330 O O . ALA A 1 568 ? 32.127 0.326 -36.164 1.00 94.38 568 ALA A O 1
ATOM 4331 N N . GLN A 1 569 ? 32.238 -1.853 -36.661 1.00 96.25 569 GLN A N 1
ATOM 4332 C CA . GLN A 1 569 ? 32.819 -1.649 -37.978 1.00 96.25 569 GLN A CA 1
ATOM 4333 C C . GLN A 1 569 ? 32.180 -2.590 -38.986 1.00 96.25 569 GLN A C 1
ATOM 4335 O O . GLN A 1 569 ? 31.819 -3.715 -38.644 1.00 96.25 569 GLN A O 1
ATOM 4340 N N . ASP A 1 570 ? 32.093 -2.131 -40.225 1.00 97.56 570 ASP A N 1
ATOM 4341 C CA . ASP A 1 570 ? 31.739 -2.965 -41.365 1.00 97.56 570 ASP A CA 1
ATOM 4342 C C . ASP A 1 570 ? 32.601 -2.583 -42.569 1.00 97.56 570 ASP A C 1
ATOM 4344 O O . ASP A 1 570 ? 33.239 -1.527 -42.575 1.00 97.56 570 ASP A O 1
ATOM 4348 N N . ASN A 1 571 ? 32.671 -3.441 -43.579 1.00 95.69 571 ASN A N 1
ATOM 4349 C CA . ASN A 1 571 ? 33.445 -3.168 -44.783 1.00 95.69 571 ASN A CA 1
ATOM 4350 C C . ASN A 1 571 ? 32.709 -3.626 -46.040 1.00 95.69 571 ASN A C 1
ATOM 4352 O O . ASN A 1 571 ? 31.883 -4.530 -46.006 1.00 95.69 571 ASN A O 1
ATOM 4356 N N . ALA A 1 572 ? 33.019 -2.974 -47.154 1.00 95.75 572 ALA A N 1
ATOM 4357 C CA . ALA A 1 572 ? 32.577 -3.387 -48.474 1.00 95.75 572 ALA A CA 1
ATOM 4358 C C . ALA A 1 572 ? 33.766 -3.366 -49.429 1.00 95.75 572 ALA A C 1
ATOM 4360 O O . ALA A 1 572 ? 34.729 -2.625 -49.220 1.00 95.75 572 ALA A O 1
ATOM 4361 N N . CYS A 1 573 ? 33.702 -4.189 -50.466 1.00 94.81 573 CYS A N 1
ATOM 4362 C CA . CYS A 1 573 ? 34.787 -4.346 -51.413 1.00 94.81 573 CYS A CA 1
ATOM 4363 C C . CYS A 1 573 ? 34.232 -4.771 -52.777 1.00 94.81 573 CYS A C 1
ATOM 4365 O O . CYS A 1 573 ? 33.284 -5.547 -52.856 1.00 94.81 573 CYS A O 1
ATOM 4367 N N . GLU A 1 574 ? 34.832 -4.240 -53.838 1.00 95.00 574 GLU A N 1
ATOM 4368 C CA . GLU A 1 574 ? 34.526 -4.509 -55.249 1.00 95.00 574 GLU A CA 1
ATOM 4369 C C . GLU A 1 574 ? 35.853 -4.435 -56.029 1.00 95.00 574 GLU A C 1
ATOM 4371 O O . GLU A 1 574 ? 36.776 -3.767 -55.556 1.00 95.00 574 GLU A O 1
ATOM 4376 N N . PRO A 1 575 ? 36.054 -5.115 -57.169 1.00 94.69 575 PRO A N 1
ATOM 4377 C CA . PRO A 1 575 ? 37.289 -4.980 -57.933 1.00 94.69 575 PRO A CA 1
ATOM 4378 C C . PRO A 1 575 ? 37.564 -3.532 -58.359 1.00 94.69 575 PRO A C 1
ATOM 4380 O O . PRO A 1 575 ? 36.657 -2.781 -58.721 1.00 94.69 575 PRO A O 1
ATOM 4383 N N . SER A 1 576 ? 38.838 -3.144 -58.342 1.00 94.38 576 SER A N 1
ATOM 4384 C CA . SER A 1 576 ? 39.259 -1.817 -58.785 1.00 94.38 576 SER A CA 1
ATOM 4385 C C . SER A 1 576 ? 39.041 -1.648 -60.291 1.00 94.38 576 SER A C 1
ATOM 4387 O O . SER A 1 576 ? 39.458 -2.517 -61.062 1.00 94.38 576 SER A O 1
ATOM 4389 N N . PRO A 1 577 ? 38.455 -0.523 -60.746 1.00 90.25 577 PRO A N 1
ATOM 4390 C CA . PRO A 1 577 ? 38.346 -0.235 -62.163 1.00 90.25 577 PRO A CA 1
ATOM 4391 C C . PRO A 1 577 ? 39.748 -0.063 -62.745 1.00 90.25 577 PRO A C 1
ATOM 4393 O O . PRO A 1 577 ? 40.564 0.727 -62.258 1.00 90.25 577 PRO A O 1
ATOM 4396 N N . GLN A 1 578 ? 40.021 -0.816 -63.801 1.00 86.19 578 GLN A N 1
ATOM 4397 C CA . GLN A 1 578 ? 41.238 -0.696 -64.580 1.00 86.19 578 GLN A CA 1
ATOM 4398 C C . GLN A 1 578 ? 40.927 0.064 -65.860 1.00 86.19 578 GLN A C 1
ATOM 4400 O O . GLN A 1 578 ? 39.861 -0.114 -66.454 1.00 86.19 578 GLN A O 1
ATOM 4405 N N . ASP A 1 579 ? 41.869 0.882 -66.313 1.00 77.75 579 ASP A N 1
ATOM 4406 C CA . ASP A 1 579 ? 41.818 1.367 -67.681 1.00 77.75 579 ASP A CA 1
ATOM 4407 C C . ASP A 1 579 ? 41.829 0.158 -68.615 1.00 77.75 579 ASP A C 1
ATOM 4409 O O . ASP A 1 579 ? 42.770 -0.639 -68.619 1.00 77.75 579 ASP A O 1
ATOM 4413 N N . THR A 1 580 ? 40.773 -0.003 -69.409 1.00 60.38 580 THR A N 1
ATOM 4414 C CA . THR A 1 580 ? 40.797 -0.980 -70.491 1.00 60.38 580 THR A CA 1
ATOM 4415 C C . THR A 1 580 ? 41.928 -0.589 -71.428 1.00 60.38 580 THR A C 1
ATOM 4417 O O . THR A 1 580 ? 41.937 0.528 -71.952 1.00 60.38 580 THR A O 1
ATOM 4420 N N . ALA A 1 581 ? 42.879 -1.495 -71.650 1.00 53.47 581 ALA A N 1
ATOM 4421 C CA . ALA A 1 581 ? 43.786 -1.373 -72.778 1.00 53.47 581 ALA A CA 1
ATOM 4422 C C . ALA A 1 581 ? 42.923 -1.320 -74.043 1.00 53.47 581 ALA A C 1
ATOM 4424 O O . ALA A 1 581 ? 42.269 -2.304 -74.388 1.00 53.47 581 ALA A O 1
ATOM 4425 N N .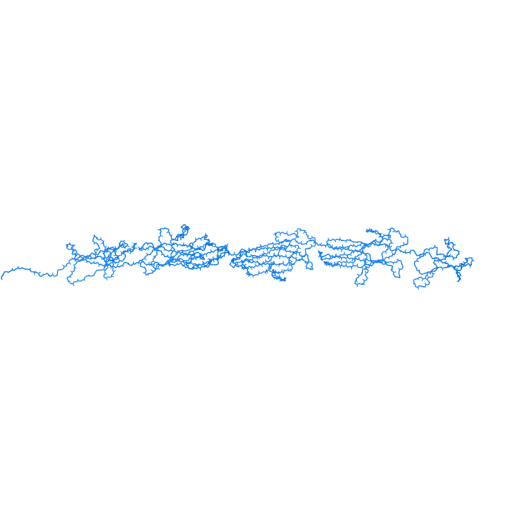 LEU A 1 582 ? 42.853 -0.160 -74.689 1.00 54.06 582 LEU A N 1
ATOM 4426 C CA . LEU A 1 582 ? 42.129 -0.038 -75.944 1.00 54.06 582 LEU A CA 1
ATOM 4427 C C . LEU A 1 582 ? 43.050 -0.500 -77.070 1.00 54.06 582 LEU A C 1
ATOM 4429 O O . LEU A 1 582 ? 44.236 -0.166 -77.098 1.00 54.06 582 LEU A O 1
ATOM 4433 N N . ALA A 1 583 ? 42.483 -1.359 -77.914 1.00 57.06 583 ALA A N 1
ATOM 4434 C CA . ALA A 1 583 ? 43.169 -2.202 -78.878 1.00 57.06 583 ALA A CA 1
ATOM 4435 C C . ALA A 1 583 ? 44.165 -1.452 -79.777 1.00 57.06 583 ALA A C 1
ATOM 4437 O O . ALA A 1 583 ? 44.041 -0.256 -80.043 1.00 57.06 583 ALA A O 1
ATOM 4438 N N . GLU A 1 584 ? 45.141 -2.203 -80.281 1.00 62.66 584 GLU A N 1
ATOM 4439 C CA . GLU A 1 584 ? 45.885 -1.806 -81.471 1.00 62.66 584 GLU A CA 1
ATOM 4440 C C . GLU A 1 584 ? 44.888 -1.550 -82.615 1.00 62.66 584 GLU A C 1
ATOM 4442 O O . GLU A 1 584 ? 43.986 -2.357 -82.843 1.00 62.66 584 GLU A O 1
ATOM 4447 N N . LEU A 1 585 ? 44.999 -0.400 -83.289 1.00 68.75 585 LEU A N 1
ATOM 4448 C CA . LEU A 1 585 ? 44.165 -0.120 -84.457 1.00 68.75 585 LEU A CA 1
ATOM 4449 C C . LEU A 1 585 ? 44.809 -0.772 -85.673 1.00 68.75 585 LEU A C 1
ATOM 4451 O O . LEU A 1 585 ? 45.957 -0.460 -85.990 1.00 68.75 585 LEU A O 1
ATOM 4455 N N . GLU A 1 586 ? 44.048 -1.621 -86.354 1.00 72.19 586 GLU A N 1
ATOM 4456 C CA . GLU A 1 586 ? 44.392 -2.189 -87.653 1.00 72.19 586 GLU A CA 1
ATOM 4457 C C . GLU A 1 586 ? 43.615 -1.447 -88.751 1.00 72.19 586 GLU A C 1
ATOM 4459 O O . GLU A 1 586 ? 42.394 -1.293 -88.672 1.00 72.19 586 GLU A O 1
ATOM 4464 N N . LEU A 1 587 ? 44.325 -0.947 -89.764 1.00 75.50 587 LEU A N 1
ATOM 4465 C CA . LEU A 1 587 ? 43.743 -0.337 -90.958 1.00 75.50 587 LEU A CA 1
ATOM 4466 C C . LEU A 1 587 ? 44.068 -1.187 -92.183 1.00 75.50 587 LEU A C 1
ATOM 4468 O O . LEU A 1 587 ? 45.232 -1.323 -92.557 1.00 75.50 587 LEU A O 1
ATOM 4472 N N . GLU A 1 588 ? 43.027 -1.647 -92.873 1.00 77.94 588 GLU A N 1
ATOM 4473 C CA . GLU A 1 588 ? 43.148 -2.324 -94.162 1.00 77.94 588 GLU A CA 1
ATOM 4474 C C . GLU A 1 588 ? 42.842 -1.357 -95.318 1.00 77.94 588 GLU A C 1
ATOM 4476 O O . GLU A 1 588 ? 41.812 -0.673 -95.329 1.00 77.94 588 GLU A O 1
ATOM 4481 N N . LYS A 1 589 ? 43.727 -1.296 -96.325 1.00 77.00 589 LYS A N 1
ATOM 4482 C CA . LYS A 1 589 ? 43.486 -0.518 -97.550 1.00 77.00 589 LYS A CA 1
ATOM 4483 C C . LYS A 1 589 ? 43.040 -1.417 -98.703 1.00 77.00 589 LYS A C 1
ATOM 4485 O O . LYS A 1 589 ? 43.796 -2.264 -99.179 1.00 77.00 589 LYS A O 1
ATOM 4490 N N . VAL A 1 590 ? 41.841 -1.149 -99.216 1.00 80.75 590 VAL A N 1
ATOM 4491 C CA . VAL A 1 590 ? 41.242 -1.855 -100.362 1.00 80.75 590 VAL A CA 1
ATOM 4492 C C . VAL A 1 590 ? 40.776 -0.886 -101.455 1.00 80.75 590 VAL A C 1
ATOM 4494 O O . VAL A 1 590 ? 40.671 0.326 -101.231 1.00 80.75 590 VAL A O 1
ATOM 4497 N N . THR A 1 591 ? 40.530 -1.397 -102.662 1.00 79.25 591 THR A N 1
ATOM 4498 C CA . THR A 1 591 ? 39.877 -0.651 -103.751 1.00 79.25 591 THR A CA 1
ATOM 4499 C C . THR A 1 591 ? 38.391 -0.417 -103.446 1.00 79.25 591 THR A C 1
ATOM 4501 O O . THR A 1 591 ? 37.825 -1.001 -102.523 1.00 79.25 591 THR A O 1
ATOM 4504 N N . SER A 1 592 ? 37.707 0.397 -104.258 1.00 79.69 592 SER A N 1
ATOM 4505 C CA . SER A 1 592 ? 36.248 0.571 -104.155 1.00 79.69 592 SER A CA 1
ATOM 4506 C C . SER A 1 592 ? 35.446 -0.711 -104.426 1.00 79.69 592 SER A C 1
ATOM 4508 O O . SER A 1 592 ? 34.273 -0.767 -104.065 1.00 79.69 592 SER A O 1
ATOM 4510 N N . SER A 1 593 ? 36.056 -1.727 -105.047 1.00 82.31 593 SER A N 1
ATOM 4511 C CA . SER A 1 593 ? 35.486 -3.068 -105.229 1.00 82.31 593 SER A CA 1
ATOM 4512 C C . SER A 1 593 ? 35.867 -4.051 -104.112 1.00 82.31 593 SER A C 1
ATOM 4514 O O . SER A 1 593 ? 35.418 -5.193 -104.150 1.00 82.31 593 SER A O 1
ATOM 4516 N N . GLY A 1 594 ? 36.653 -3.622 -103.115 1.00 76.50 594 GLY A N 1
ATOM 4517 C CA . GLY A 1 594 ? 37.094 -4.454 -101.990 1.00 76.50 594 GLY A CA 1
ATOM 4518 C C . GLY A 1 594 ? 38.332 -5.312 -102.275 1.00 76.50 594 GLY A C 1
ATOM 4519 O O . GLY A 1 594 ? 38.644 -6.201 -101.492 1.00 76.50 594 GLY A O 1
ATOM 4520 N N . GLU A 1 595 ? 39.041 -5.073 -103.379 1.00 79.81 595 GLU A N 1
ATOM 4521 C CA . GLU A 1 595 ? 40.266 -5.808 -103.717 1.00 79.81 595 GLU A CA 1
ATOM 4522 C C . GLU A 1 595 ? 41.475 -5.251 -102.951 1.00 79.81 595 GLU A C 1
ATOM 4524 O O . GLU A 1 595 ? 41.581 -4.041 -102.728 1.00 79.81 595 GLU A O 1
ATOM 4529 N N . GLN A 1 596 ? 42.411 -6.127 -102.575 1.00 75.50 596 GLN A N 1
ATOM 4530 C CA . GLN A 1 596 ? 43.626 -5.737 -101.856 1.00 75.50 596 GLN A CA 1
ATOM 4531 C C . GLN A 1 596 ? 44.528 -4.863 -102.739 1.00 75.50 596 GLN A C 1
ATOM 4533 O O . GLN A 1 596 ? 44.826 -5.207 -103.884 1.00 75.50 596 GLN A O 1
ATOM 4538 N N . LEU A 1 597 ? 44.977 -3.725 -102.203 1.00 71.88 597 LEU A N 1
ATOM 4539 C CA . LEU A 1 597 ? 45.915 -2.829 -102.882 1.00 71.88 597 LEU A CA 1
ATOM 4540 C C . LEU A 1 597 ? 47.354 -3.140 -102.470 1.00 71.88 597 LEU A C 1
ATOM 4542 O O . LEU A 1 597 ? 47.679 -3.119 -101.285 1.00 71.88 597 LEU A O 1
ATOM 4546 N N . ASP A 1 598 ? 48.224 -3.353 -103.460 1.00 66.94 598 ASP A N 1
ATOM 4547 C CA . ASP A 1 598 ? 49.654 -3.573 -103.229 1.00 66.94 598 ASP A CA 1
ATOM 4548 C C . ASP A 1 598 ? 50.308 -2.340 -102.576 1.00 66.94 598 ASP A C 1
ATOM 4550 O O . ASP A 1 598 ? 50.082 -1.183 -102.958 1.00 66.94 598 ASP A O 1
ATOM 4554 N N . ARG A 1 599 ? 51.147 -2.596 -101.573 1.00 62.59 599 ARG A N 1
ATOM 4555 C CA . ARG A 1 599 ? 51.926 -1.601 -100.834 1.00 62.59 599 ARG A CA 1
ATOM 4556 C C . ARG A 1 599 ? 53.060 -1.001 -101.664 1.00 62.59 599 ARG A C 1
ATOM 4558 O O . ARG A 1 599 ? 53.438 0.148 -101.425 1.00 62.59 599 ARG A O 1
ATOM 4565 N N . GLY A 1 600 ? 53.532 -1.705 -102.699 1.00 63.38 600 GLY A N 1
ATOM 4566 C CA . GLY A 1 600 ? 54.519 -1.201 -103.667 1.00 63.38 600 GLY A CA 1
ATOM 4567 C C . GLY A 1 600 ? 54.094 0.082 -104.399 1.00 63.38 600 GLY A C 1
ATOM 4568 O O . GLY A 1 600 ? 54.921 0.748 -105.020 1.00 63.38 600 GLY A O 1
ATOM 4569 N N . LEU A 1 601 ? 52.820 0.468 -104.280 1.00 68.25 601 LEU A N 1
ATOM 4570 C CA . LEU A 1 601 ? 52.252 1.702 -104.821 1.00 68.25 601 LEU A CA 1
ATOM 4571 C C . LEU A 1 601 ? 52.528 2.954 -103.959 1.00 68.25 601 LEU A C 1
ATOM 4573 O O . LEU A 1 601 ? 52.134 4.052 -104.349 1.00 68.25 601 LEU A O 1
ATOM 4577 N N . GLY A 1 602 ? 53.215 2.820 -102.817 1.00 68.62 602 GLY A N 1
ATOM 4578 C CA . GLY A 1 602 ? 53.825 3.949 -102.097 1.00 68.62 602 GLY A CA 1
ATOM 4579 C C . GLY A 1 602 ? 52.884 4.789 -101.224 1.00 68.62 602 GLY A C 1
ATOM 4580 O O . GLY A 1 602 ? 53.169 5.958 -100.968 1.00 68.62 602 GLY A O 1
ATOM 4581 N N . TRP A 1 603 ? 51.764 4.231 -100.763 1.00 73.56 603 TRP A N 1
ATOM 4582 C CA . TRP A 1 603 ? 50.852 4.917 -99.841 1.00 73.56 603 TRP A CA 1
ATOM 4583 C C . TRP A 1 603 ? 51.378 4.919 -98.394 1.00 73.56 603 TRP A C 1
ATOM 4585 O O . TRP A 1 603 ? 52.063 3.995 -97.961 1.00 73.56 603 TRP A O 1
ATOM 4595 N N . GLN A 1 604 ? 51.045 5.968 -97.636 1.00 72.69 604 GLN A N 1
ATOM 4596 C CA . GLN A 1 604 ? 51.440 6.151 -96.235 1.00 72.69 604 GLN A CA 1
ATOM 4597 C C . GLN A 1 604 ? 50.232 6.569 -95.395 1.00 72.69 604 GLN A C 1
ATOM 4599 O O . GLN A 1 604 ? 49.412 7.371 -95.847 1.00 72.69 604 GLN A O 1
ATOM 4604 N N . PHE A 1 605 ? 50.147 6.051 -94.169 1.00 76.12 605 PHE A N 1
ATOM 4605 C CA . PHE A 1 605 ? 49.137 6.439 -93.189 1.00 76.12 605 PHE A CA 1
ATOM 4606 C C . PHE A 1 605 ? 49.792 7.099 -91.977 1.00 76.12 605 PHE A C 1
ATOM 4608 O O . PHE A 1 605 ? 50.751 6.578 -91.401 1.00 76.12 605 PHE A O 1
ATOM 4615 N N . SER A 1 606 ? 49.221 8.227 -91.571 1.00 77.06 606 SER A N 1
ATOM 4616 C CA . SER A 1 606 ? 49.595 8.961 -90.367 1.00 77.06 606 SER A CA 1
ATOM 4617 C C . SER A 1 606 ? 48.369 9.069 -89.480 1.00 77.06 606 SER A C 1
ATOM 4619 O O . SER A 1 606 ? 47.329 9.548 -89.932 1.00 77.06 606 SER A O 1
ATOM 4621 N N . LEU A 1 607 ? 48.496 8.632 -88.231 1.00 77.00 607 LEU A N 1
ATOM 4622 C CA . LEU A 1 607 ? 47.431 8.735 -87.243 1.00 77.00 607 LEU A CA 1
ATOM 4623 C C . LEU A 1 607 ? 47.631 9.998 -86.408 1.00 77.00 607 LEU A C 1
ATOM 4625 O O . LEU A 1 607 ? 48.731 10.241 -85.902 1.00 77.00 607 LEU A O 1
ATOM 4629 N N . TYR A 1 608 ? 46.577 10.790 -86.247 1.00 77.19 608 TYR A N 1
ATOM 4630 C CA . TYR A 1 608 ? 46.597 12.010 -85.445 1.00 77.19 608 TYR A CA 1
ATOM 4631 C C . TYR A 1 608 ? 45.758 11.817 -84.184 1.00 77.19 608 TYR A C 1
ATOM 4633 O O . TYR A 1 608 ? 45.180 10.765 -83.973 1.00 77.19 608 TYR A O 1
ATOM 4641 N N . TYR A 1 609 ? 45.758 12.802 -83.294 1.00 67.38 609 TYR A N 1
ATOM 4642 C CA . TYR A 1 609 ? 44.851 12.841 -82.153 1.00 67.38 609 TYR A CA 1
ATOM 4643 C C . TYR A 1 609 ? 43.960 14.079 -82.270 1.00 67.38 609 TYR A C 1
ATOM 4645 O O . TYR A 1 609 ? 44.458 15.193 -82.480 1.00 67.38 609 TYR A O 1
ATOM 4653 N N . TYR A 1 610 ? 42.649 13.880 -82.152 1.00 64.50 610 TYR A N 1
ATOM 4654 C CA . TYR A 1 610 ? 41.609 14.890 -82.376 1.00 64.50 610 TYR A CA 1
ATOM 4655 C C . TYR A 1 610 ? 40.971 15.433 -81.091 1.00 64.50 610 TYR A C 1
ATOM 4657 O O . TYR A 1 610 ? 40.062 16.252 -81.178 1.00 64.50 610 TYR A O 1
ATOM 4665 N N . GLY A 1 611 ? 41.444 15.022 -79.908 1.00 56.75 611 GLY A N 1
ATOM 4666 C CA . GLY A 1 611 ? 40.858 15.464 -78.638 1.00 56.75 611 GLY A CA 1
ATOM 4667 C C . GLY A 1 611 ? 39.366 15.120 -78.504 1.00 56.75 611 GLY A C 1
ATOM 4668 O O . GLY A 1 611 ? 38.747 14.545 -79.397 1.00 56.75 611 GLY A O 1
ATOM 4669 N N . GLU A 1 612 ? 38.763 15.457 -77.367 1.00 56.12 612 GLU A N 1
ATOM 4670 C CA . GLU A 1 612 ? 37.339 15.175 -77.119 1.00 56.12 612 GLU A CA 1
ATOM 4671 C C . GLU A 1 612 ? 36.401 16.151 -77.866 1.00 56.12 612 GLU A C 1
ATOM 4673 O O . GLU A 1 612 ? 35.237 15.836 -78.095 1.00 56.12 612 GLU A O 1
ATOM 4678 N N . ASP A 1 613 ? 36.902 17.306 -78.328 1.00 61.22 613 ASP A N 1
ATOM 4679 C CA . ASP A 1 613 ? 36.133 18.332 -79.054 1.00 61.22 613 ASP A CA 1
ATOM 4680 C C . ASP A 1 613 ? 36.107 18.139 -80.584 1.00 61.22 613 ASP A C 1
ATOM 4682 O O . ASP A 1 613 ? 35.559 18.973 -81.313 1.00 61.22 613 ASP A O 1
ATOM 4686 N N . GLY A 1 614 ? 36.700 17.047 -81.080 1.00 58.19 614 GLY A N 1
ATOM 4687 C CA . GLY A 1 614 ? 36.742 16.694 -82.501 1.00 58.19 614 GLY A CA 1
ATOM 4688 C C . GLY A 1 614 ? 37.626 17.611 -83.353 1.00 58.19 614 GLY A C 1
ATOM 4689 O O . GLY A 1 614 ? 37.571 17.542 -84.583 1.00 58.19 614 GLY A O 1
ATOM 4690 N N . LYS A 1 615 ? 38.439 18.479 -82.738 1.00 63.78 615 LYS A N 1
ATOM 4691 C CA . LYS A 1 615 ? 39.369 19.363 -83.448 1.00 63.78 615 LYS A CA 1
ATOM 4692 C C . LYS A 1 615 ? 40.762 18.755 -83.460 1.00 63.78 615 LYS A C 1
ATOM 4694 O O . LYS A 1 615 ? 41.305 18.407 -82.423 1.00 63.78 615 LYS A O 1
ATOM 4699 N N . GLN A 1 616 ? 41.396 18.704 -84.629 1.00 60.81 616 GLN A N 1
ATOM 4700 C CA . GLN A 1 616 ? 42.766 18.206 -84.751 1.00 60.81 616 GLN A CA 1
ATOM 4701 C C . GLN A 1 616 ? 43.718 19.035 -83.868 1.00 60.81 616 GLN A C 1
ATOM 4703 O O . GLN A 1 616 ? 44.076 20.158 -84.220 1.00 60.81 616 GLN A O 1
ATOM 4708 N N . GLN A 1 617 ? 44.158 18.479 -82.734 1.00 59.16 617 GLN A N 1
ATOM 4709 C CA . GLN A 1 617 ? 45.092 19.149 -81.815 1.00 59.16 617 GLN A CA 1
ATOM 4710 C C . GLN A 1 617 ? 46.567 18.890 -82.182 1.00 59.16 617 GLN A C 1
ATOM 4712 O O . GLN A 1 617 ? 47.485 19.267 -81.458 1.00 59.16 617 GLN A O 1
ATOM 4717 N N . GLY A 1 618 ? 46.806 18.296 -83.357 1.00 54.34 618 GLY A N 1
ATOM 4718 C CA . GLY A 1 618 ? 48.044 18.476 -84.119 1.00 54.34 618 GLY A CA 1
ATOM 4719 C C . GLY A 1 618 ? 49.255 17.637 -83.704 1.00 54.34 618 GLY A C 1
ATOM 4720 O O . GLY A 1 618 ? 50.343 17.890 -84.214 1.00 54.34 618 GLY A O 1
ATOM 4721 N N . SER A 1 619 ? 49.115 16.626 -82.846 1.00 59.97 619 SER A N 1
ATOM 4722 C CA . SER A 1 619 ? 50.211 15.680 -82.581 1.00 59.97 619 SER A CA 1
ATOM 4723 C C . SER A 1 619 ? 50.076 14.428 -83.453 1.00 59.97 619 SER A C 1
ATOM 4725 O O . SER A 1 619 ? 49.062 13.733 -83.412 1.00 59.97 619 SER A O 1
ATOM 4727 N N . LEU A 1 620 ? 51.102 14.148 -84.267 1.00 64.94 620 LEU A N 1
ATOM 4728 C CA . LEU A 1 620 ? 51.261 12.856 -84.939 1.00 64.94 620 LEU A CA 1
ATOM 4729 C C . LEU A 1 620 ? 51.438 11.783 -83.858 1.00 64.94 620 LEU A C 1
ATOM 4731 O O . LEU A 1 620 ? 52.403 11.820 -83.095 1.00 64.94 620 LEU A O 1
ATOM 4735 N N . VAL A 1 621 ? 50.501 10.843 -83.786 1.00 65.38 621 VAL A N 1
ATOM 4736 C CA . VAL A 1 621 ? 50.490 9.778 -82.777 1.00 65.38 621 VAL A CA 1
ATOM 4737 C C . VAL A 1 621 ? 51.403 8.641 -83.204 1.00 65.38 621 VAL A C 1
ATOM 4739 O O . VAL A 1 621 ? 52.175 8.127 -82.390 1.00 65.38 621 VAL A O 1
ATOM 4742 N N . SER A 1 622 ? 51.316 8.241 -84.470 1.00 64.19 622 SER A N 1
ATOM 4743 C CA . SER A 1 622 ? 52.171 7.218 -85.066 1.00 64.19 622 SER A CA 1
ATOM 4744 C C . SER A 1 622 ? 52.131 7.315 -86.589 1.00 64.19 622 SER A C 1
ATOM 4746 O O . SER A 1 622 ? 51.105 7.684 -87.165 1.00 64.19 622 SER A O 1
ATOM 4748 N N . THR A 1 623 ? 53.224 6.929 -87.236 1.00 63.59 623 THR A N 1
ATOM 4749 C CA . THR A 1 623 ? 53.200 6.516 -88.642 1.00 63.59 623 THR A CA 1
ATOM 4750 C C . THR A 1 623 ? 52.882 5.024 -88.635 1.00 63.59 623 THR A C 1
ATOM 4752 O O . THR A 1 623 ? 53.595 4.266 -87.975 1.00 63.59 623 THR A O 1
ATOM 4755 N N . LEU A 1 624 ? 51.783 4.607 -89.269 1.00 65.50 624 LEU A N 1
ATOM 4756 C CA . LEU A 1 624 ? 51.348 3.208 -89.200 1.00 65.50 624 LEU A CA 1
ATOM 4757 C C . LEU A 1 624 ? 52.312 2.334 -90.016 1.00 65.50 624 LEU A C 1
ATOM 4759 O O . LEU A 1 624 ? 52.603 2.639 -91.177 1.00 65.50 624 LEU A O 1
ATOM 4763 N N . ASN A 1 625 ? 52.827 1.275 -89.392 1.00 62.06 625 ASN A N 1
ATOM 4764 C CA . ASN A 1 625 ? 53.831 0.390 -89.979 1.00 62.06 625 ASN A CA 1
ATOM 4765 C C . ASN A 1 625 ? 53.213 -0.958 -90.363 1.00 62.06 625 ASN A C 1
ATOM 4767 O O . ASN A 1 625 ? 52.064 -1.241 -90.041 1.00 62.06 625 ASN A O 1
ATOM 4771 N N . GLU A 1 626 ? 53.978 -1.750 -91.115 1.00 61.50 626 GLU A N 1
ATOM 4772 C CA . GLU A 1 626 ? 53.557 -3.068 -91.595 1.00 61.50 626 GLU A CA 1
ATOM 4773 C C . GLU A 1 626 ? 53.183 -3.959 -90.414 1.00 61.50 626 GLU A C 1
ATOM 4775 O O . GLU A 1 626 ? 53.973 -4.106 -89.475 1.00 61.50 626 GLU A O 1
ATOM 4780 N N . ASP A 1 627 ? 51.997 -4.558 -90.471 1.00 56.00 627 ASP A N 1
ATOM 4781 C CA . ASP A 1 627 ? 51.641 -5.590 -89.515 1.00 56.00 627 ASP A CA 1
ATOM 4782 C C . ASP A 1 627 ? 52.409 -6.869 -89.861 1.00 56.00 627 ASP A C 1
ATOM 4784 O O . ASP A 1 627 ? 52.010 -7.676 -90.701 1.00 56.00 627 ASP A O 1
ATOM 4788 N N . SER A 1 628 ? 53.559 -7.055 -89.215 1.00 50.31 628 SER A N 1
ATOM 4789 C CA . SER A 1 628 ? 54.370 -8.264 -89.390 1.00 50.31 628 SER A CA 1
ATOM 4790 C C . SER A 1 628 ? 53.697 -9.542 -88.860 1.00 50.31 628 SER A C 1
ATOM 4792 O O . SER A 1 628 ? 54.263 -10.625 -89.013 1.00 50.31 628 SER A O 1
ATOM 4794 N N . THR A 1 629 ? 52.513 -9.439 -88.242 1.00 50.94 629 THR A N 1
ATOM 4795 C CA . THR A 1 629 ? 51.826 -10.543 -87.561 1.00 50.94 629 THR A CA 1
ATOM 4796 C C . THR A 1 629 ? 50.532 -11.021 -88.228 1.00 50.94 629 THR A C 1
ATOM 4798 O O . THR A 1 629 ? 50.229 -12.208 -88.103 1.00 50.94 629 THR A O 1
ATOM 4801 N N . SER A 1 630 ? 49.807 -10.191 -88.992 1.00 55.56 630 SER A N 1
ATOM 4802 C CA . SER A 1 630 ? 48.541 -10.595 -89.648 1.00 55.56 630 SER A CA 1
ATOM 4803 C C . SER A 1 630 ? 48.704 -11.360 -90.966 1.00 55.56 630 SER A C 1
ATOM 4805 O O . SER A 1 630 ? 47.757 -11.985 -91.447 1.00 55.56 630 SER A O 1
ATOM 4807 N N . GLY A 1 631 ? 49.898 -11.342 -91.569 1.00 55.62 631 GLY A N 1
ATOM 4808 C CA . GLY A 1 631 ? 50.167 -12.013 -92.847 1.00 55.62 631 GLY A CA 1
ATOM 4809 C C . GLY A 1 631 ? 49.438 -11.399 -94.051 1.00 55.62 631 GLY A C 1
ATOM 4810 O O . GLY A 1 631 ? 49.464 -11.992 -95.132 1.00 55.62 631 GLY A O 1
ATOM 4811 N N . GLN A 1 632 ? 48.806 -10.229 -93.890 1.00 61.00 632 GLN A N 1
ATOM 4812 C CA . GLN A 1 632 ? 48.109 -9.518 -94.959 1.00 61.00 632 GLN A CA 1
ATOM 4813 C C . GLN A 1 632 ? 48.945 -8.337 -95.485 1.00 61.00 632 GLN A C 1
ATOM 4815 O O . GLN A 1 632 ? 49.299 -7.442 -94.719 1.00 61.00 632 GLN A O 1
ATOM 4820 N N . PRO A 1 633 ? 49.259 -8.280 -96.795 1.00 62.00 633 PRO A N 1
ATOM 4821 C CA . PRO A 1 633 ? 50.162 -7.270 -97.361 1.00 62.00 633 PRO A CA 1
ATOM 4822 C C . PRO A 1 633 ? 49.570 -5.848 -97.432 1.00 62.00 633 PRO A C 1
ATOM 4824 O O . PRO A 1 633 ? 50.285 -4.900 -97.759 1.00 62.00 633 PRO A O 1
ATOM 4827 N N . ASN A 1 634 ? 48.276 -5.682 -97.147 1.00 68.88 634 ASN A N 1
ATOM 4828 C CA . ASN A 1 634 ? 47.526 -4.427 -97.258 1.00 68.88 634 ASN A CA 1
ATOM 4829 C C . ASN A 1 634 ? 47.042 -3.863 -95.906 1.00 68.88 634 ASN A C 1
ATOM 4831 O O . ASN A 1 634 ? 46.244 -2.919 -95.900 1.00 68.88 634 ASN A O 1
ATOM 4835 N N . SER A 1 635 ? 47.532 -4.414 -94.791 1.00 68.31 635 SER A N 1
ATOM 4836 C CA . SER A 1 635 ? 47.198 -3.984 -93.431 1.00 68.31 635 SER A CA 1
ATOM 4837 C C . SER A 1 635 ? 48.341 -3.199 -92.770 1.00 68.31 635 SER A C 1
ATOM 4839 O O . SER A 1 635 ? 49.525 -3.494 -92.966 1.00 68.31 635 SER A O 1
ATOM 4841 N N . VAL A 1 636 ? 47.993 -2.163 -92.004 1.00 71.19 636 VAL A N 1
ATOM 4842 C CA . VAL A 1 636 ? 48.924 -1.402 -91.159 1.00 71.19 636 VAL A CA 1
ATOM 4843 C C . VAL A 1 636 ? 48.368 -1.246 -89.753 1.00 71.19 636 VAL A C 1
ATOM 4845 O O . VAL A 1 636 ? 47.171 -1.020 -89.577 1.00 71.19 636 VAL A O 1
ATOM 4848 N N . THR A 1 637 ? 49.246 -1.291 -88.753 1.00 67.44 637 THR A N 1
ATOM 4849 C CA . THR A 1 637 ? 48.842 -1.138 -87.355 1.00 67.44 637 THR A CA 1
ATOM 4850 C C . THR A 1 637 ? 49.548 0.017 -86.662 1.00 67.44 637 THR A C 1
ATOM 4852 O O . THR A 1 637 ? 50.549 0.573 -87.136 1.00 67.44 637 THR A O 1
ATOM 4855 N N . THR A 1 638 ? 49.018 0.413 -85.505 1.00 70.44 638 THR A N 1
ATOM 4856 C CA . THR A 1 638 ? 49.653 1.428 -84.657 1.00 70.44 638 THR A CA 1
ATOM 4857 C C . THR A 1 638 ? 50.950 0.939 -84.017 1.00 70.44 638 THR A C 1
ATOM 4859 O O . THR A 1 638 ? 51.744 1.786 -83.595 1.00 70.44 638 THR A O 1
ATOM 4862 N N . GLY A 1 639 ? 51.180 -0.380 -83.935 1.00 63.09 639 GLY A N 1
ATOM 4863 C CA . GLY A 1 639 ? 52.370 -1.009 -83.344 1.00 63.09 639 GLY A CA 1
ATOM 4864 C C . GLY A 1 639 ? 52.506 -0.790 -81.834 1.00 63.09 639 GLY A C 1
ATOM 4865 O O . GLY A 1 639 ? 53.529 -1.114 -81.233 1.00 63.09 639 GLY A O 1
ATOM 4866 N N . LYS A 1 640 ? 51.501 -0.158 -81.223 1.00 61.62 640 LYS A N 1
ATOM 4867 C CA . LYS A 1 640 ? 51.415 0.171 -79.802 1.00 61.62 640 LYS A CA 1
ATOM 4868 C C . LYS A 1 640 ? 49.958 0.341 -79.397 1.00 61.62 640 LYS A C 1
ATOM 4870 O O . LYS A 1 640 ? 49.126 0.786 -80.191 1.00 61.62 640 LYS A O 1
ATOM 4875 N N . ILE A 1 641 ? 49.706 0.063 -78.125 1.00 64.38 641 ILE A N 1
ATOM 4876 C CA . ILE A 1 641 ? 48.429 0.301 -77.456 1.00 64.38 641 ILE A CA 1
ATOM 4877 C C . ILE A 1 641 ? 48.212 1.814 -77.348 1.00 64.38 641 ILE A C 1
ATOM 4879 O O . ILE A 1 641 ? 49.095 2.549 -76.886 1.00 64.38 641 ILE A O 1
ATOM 4883 N N . LEU A 1 642 ? 47.052 2.281 -77.803 1.00 64.62 642 LEU A N 1
ATOM 4884 C CA . LEU A 1 642 ? 46.670 3.688 -77.732 1.00 64.62 642 LEU A CA 1
ATOM 4885 C C . LEU A 1 642 ? 45.924 3.986 -76.425 1.00 64.62 642 LEU A C 1
ATOM 4887 O O . LEU A 1 642 ? 45.352 3.103 -75.788 1.00 64.62 642 LEU A O 1
ATOM 4891 N N . ARG A 1 643 ? 45.951 5.255 -76.005 1.00 60.25 643 ARG A N 1
ATOM 4892 C CA . ARG A 1 643 ? 45.094 5.734 -74.909 1.00 60.25 643 ARG A CA 1
ATOM 4893 C C . ARG A 1 643 ? 43.665 5.897 -75.440 1.00 60.25 643 ARG A C 1
ATOM 4895 O O . ARG A 1 643 ? 43.456 5.884 -76.646 1.00 60.25 643 ARG A O 1
ATOM 4902 N N . ALA A 1 644 ? 42.675 6.056 -74.566 1.00 59.25 644 ALA A N 1
ATOM 4903 C CA . ALA A 1 644 ? 41.334 6.389 -75.040 1.00 59.25 644 ALA A CA 1
ATOM 4904 C C . ALA A 1 644 ? 41.288 7.816 -75.605 1.00 59.25 644 ALA A C 1
ATOM 4906 O O . ALA A 1 644 ? 41.917 8.725 -75.059 1.00 59.25 644 ALA A O 1
ATOM 4907 N N . GLY A 1 645 ? 40.536 7.990 -76.690 1.00 63.22 645 GLY A N 1
ATOM 4908 C CA . GLY A 1 645 ? 40.231 9.281 -77.301 1.00 63.22 645 GLY A CA 1
ATOM 4909 C C . GLY A 1 645 ? 39.955 9.162 -78.802 1.00 63.22 645 GLY A C 1
ATOM 4910 O O . GLY A 1 645 ? 39.853 8.056 -79.330 1.00 63.22 645 GLY A O 1
ATOM 4911 N N . HIS A 1 646 ? 39.793 10.297 -79.483 1.00 67.62 646 HIS A N 1
ATOM 4912 C CA . HIS A 1 646 ? 39.532 10.344 -80.926 1.00 67.62 646 HIS A CA 1
ATOM 4913 C C . HIS A 1 646 ? 40.845 10.473 -81.709 1.00 67.62 646 HIS A C 1
ATOM 4915 O O . HIS A 1 646 ? 41.652 11.359 -81.410 1.00 67.62 646 HIS A O 1
ATOM 4921 N N . TYR A 1 647 ? 41.048 9.606 -82.704 1.00 73.62 647 TYR A N 1
ATOM 4922 C CA . TYR A 1 647 ? 42.283 9.474 -83.488 1.00 73.62 647 TYR A CA 1
ATOM 4923 C C . TYR A 1 647 ? 42.048 9.644 -84.991 1.00 73.62 647 TYR A C 1
ATOM 4925 O O . TYR A 1 647 ? 40.973 9.203 -85.453 1.00 73.62 647 TYR A O 1
#

pLDDT: mean 82.9, std 13.17, range [30.55, 98.38]

Sequence (647 aa):
MVANNDINDKKAQQREYKIVDNPKFTTTAPITKVVRVDGSGAETELAKTATGYLVDQGIIEPNTSQTVKVRVYFNLDGNNTQLQCNSEGAGHGGFNQVDVFYKENNDVVATDTACAPIPEAAQLNFAKTNAKVEEVNHNEDQLLATYDLVVTNPAQGIARNYYELVDTPEFVNEAKITEVKLASAQSSTGQALTTVLTTPLARGAGWLLTPANTMIAIAPGETHTYKLQILVDKLPPTAPEETMTCNEGQAHRGLYNRAHITVPSGEGKKELSDTDCVDAQRQPGKLSIDKQVVQVLNQHGDGNAQVEYKIVVSNDAPGAIDRQVSVTDIPQFGVAVGDPISFEKRKSEDTDYEKITGTNGVYILDNNKVLAAGQRLEYFVRVTFKLPKIGTSEEELRCKDTGNAGLFNKAVATYGTKVKRSIEATACENIPTNFADPTIKKTVDQVVPVADRTGYSQVYYTVRVAASEDARQQKVTVIDKPDFGGVTIESLEIDRQGTWTKVPADGDSYHLVEDLNLSPDTSVELKIRVTVRNAAVSAPADALQCVDATPGKGLYNQVVLNWPGGSAQDNACEPSPQDTALAELELEKVTSSGEQLDRGLGWQFSLYYYGEDGKQQGSLVSTLNEDSTSGQPNSVTTGKILRAGHY